Protein AF-A0A7C2WHT3-F1 (afdb_monomer_lite)

Secondary structure (DSSP, 8-state):
-PPPPP--SSHHHHHHHHHHHHH-TTSTTGGGT--SHHHHHHHHS-GGGT--HHHHHHHHHHHHHHHSPPPBTTBEEEE-PPPTTSTT----B----EEEEEE----STT--HHHHHHHHHTTSTTTT---SEEE-SSEEEE-S-TTB--S-S-S-TT-HHHHHEEEEEE---TTS-HHHHHHHHHHHHHHHHHHHT--GGGEEETHHHH----SHHHHHTTHHHHHHHHHHHHHSPPPPTT-EEETTTTEEE-HHHHHHHHHHTHHHHH-SB-SS-EEEE-TTS-EEEEEEBSS-EEEE-TTSPTT-SEEE--HHHHHTGGGTTSGGGS-------SSEEEETTTTEEEEHHHHHHHHHHTHHHHT-SB-S--EEETTEEEEEETTEEEEE-TT-TTTT--EEE--HHHHHHHS---EEEEEEESSEEEEEE-TTS-EEEEE-----SSSEEE-TTS-EEEEEEEEEEEEEETTEEEEEEEEEEEEE-TTS-S-BSEEEEEE-TTS-EEEEE---B-GGGGGGGGGGGGGSSEEEEE-TTS-EEEEEEHHHHHHHH-TTSS---B-EEEEEE-SSEEEEEETTTTEEEEEETT--EEEEEE---EEEEPPGGG-PPTT-EEEEP--EEEEEE-TTS-EEEEE---TT--TT-EEEEEE-TTS--EEEEEEES-EEEEEE-TTSPEEEEES-SS-HHHHHTT--B-EEEEE-TTS-EEEEESSS-BS--EEEE-TTS-EEEEESTTSSS-EEEEEE--

Organism: NCBI:txid1969470

Structure (mmCIF, N/CA/C/O backbone):
data_AF-A0A7C2WHT3-F1
#
_entry.id   AF-A0A7C2WHT3-F1
#
loop_
_atom_site.group_PDB
_atom_site.id
_atom_site.type_symbol
_atom_site.label_atom_id
_atom_site.label_alt_id
_atom_site.label_comp_id
_atom_site.label_asym_id
_atom_site.label_entity_id
_atom_site.label_seq_id
_atom_site.pdbx_PDB_ins_code
_atom_site.Cartn_x
_atom_site.Cartn_y
_atom_site.Cartn_z
_atom_site.occupancy
_atom_site.B_iso_or_equiv
_atom_site.auth_seq_id
_atom_site.auth_comp_id
_atom_site.auth_asym_id
_atom_site.auth_atom_id
_atom_site.pdbx_PDB_model_num
ATOM 1 N N . GLU A 1 1 ? -45.742 33.967 51.791 1.00 40.19 1 GLU A N 1
ATOM 2 C CA . GLU A 1 1 ? -46.393 33.172 52.855 1.00 40.19 1 GLU A CA 1
ATOM 3 C C . GLU A 1 1 ? -46.038 31.704 52.638 1.00 40.19 1 GLU A C 1
ATOM 5 O O . GLU A 1 1 ? -46.139 31.240 51.508 1.00 40.19 1 GLU A O 1
ATOM 10 N N . ARG A 1 2 ? -45.501 31.001 53.646 1.00 37.12 2 ARG A N 1
ATOM 11 C CA . ARG A 1 2 ? -45.136 29.576 53.514 1.00 37.12 2 ARG A CA 1
ATOM 12 C C . ARG A 1 2 ? -46.440 28.767 53.428 1.00 37.12 2 ARG A C 1
ATOM 14 O O . ARG A 1 2 ? -47.245 28.835 54.351 1.00 37.12 2 ARG A O 1
ATOM 21 N N . GLY A 1 3 ? -46.677 28.087 52.304 1.00 44.12 3 GLY A N 1
ATOM 22 C CA . GLY A 1 3 ? -47.890 27.292 52.067 1.00 44.12 3 GLY A CA 1
ATOM 23 C C . GLY A 1 3 ? -48.073 26.135 53.062 1.00 44.12 3 GLY A C 1
ATOM 24 O O . GLY A 1 3 ? -47.203 25.866 53.891 1.00 44.12 3 GLY A O 1
ATOM 25 N N . ARG A 1 4 ? -49.222 25.445 52.986 1.00 42.50 4 ARG A N 1
ATOM 26 C CA . ARG A 1 4 ? -49.560 24.294 53.848 1.00 42.50 4 ARG A CA 1
ATOM 27 C C . ARG A 1 4 ? -48.443 23.240 53.829 1.00 42.50 4 ARG A C 1
ATOM 29 O O . ARG A 1 4 ? -48.100 22.728 52.769 1.00 42.50 4 ARG A O 1
ATOM 36 N N . PHE A 1 5 ? -47.935 22.884 55.010 1.00 46.94 5 PHE A N 1
ATOM 37 C CA . PHE A 1 5 ? -47.006 21.767 55.178 1.00 46.94 5 PHE A CA 1
ATOM 38 C C . PHE A 1 5 ? -47.695 20.444 54.821 1.00 46.94 5 PHE A C 1
ATOM 40 O O . PHE A 1 5 ? -48.693 20.070 55.440 1.00 46.94 5 PHE A O 1
ATOM 47 N N . VAL A 1 6 ? -47.143 19.738 53.835 1.00 50.09 6 VAL A N 1
ATOM 48 C CA . VAL A 1 6 ? -47.497 18.350 53.523 1.00 50.09 6 VAL A CA 1
ATOM 49 C C . VAL A 1 6 ? -46.652 17.444 54.417 1.00 50.09 6 VAL A C 1
ATOM 51 O O . VAL A 1 6 ? -45.444 17.641 54.544 1.00 50.09 6 VAL A O 1
ATOM 54 N N . ARG A 1 7 ? -47.288 16.481 55.091 1.00 48.75 7 ARG A N 1
ATOM 55 C CA . ARG A 1 7 ? -46.607 15.527 55.974 1.00 48.75 7 ARG A CA 1
ATOM 56 C C . ARG A 1 7 ? -46.392 14.229 55.200 1.00 48.75 7 ARG A C 1
ATOM 58 O O . ARG A 1 7 ? -47.365 13.547 54.897 1.00 48.75 7 ARG A O 1
ATOM 65 N N . TYR A 1 8 ? -45.141 13.919 54.870 1.00 55.88 8 TYR A N 1
ATOM 66 C CA . TYR A 1 8 ? -44.796 12.707 54.125 1.00 55.88 8 TYR A CA 1
ATOM 67 C C . TYR A 1 8 ? -44.654 11.495 55.061 1.00 55.88 8 TYR A C 1
ATOM 69 O O . TYR A 1 8 ? -44.269 11.680 56.222 1.00 55.88 8 TYR A O 1
ATOM 77 N N . PRO A 1 9 ? -44.966 10.272 54.591 1.00 48.84 9 PRO A N 1
ATOM 78 C CA . PRO A 1 9 ? -44.891 9.053 55.403 1.00 48.84 9 PRO A CA 1
ATOM 79 C C . PRO A 1 9 ? -43.453 8.685 55.790 1.00 48.84 9 PRO A C 1
ATOM 81 O O . PRO A 1 9 ? -43.228 8.089 56.843 1.00 48.84 9 PRO A O 1
ATOM 84 N N . SER A 1 10 ? -42.475 9.085 54.976 1.00 53.84 10 SER A N 1
ATOM 85 C CA . SER A 1 10 ? -41.054 8.898 55.241 1.00 53.84 10 SER A CA 1
ATOM 86 C C . SER A 1 10 ? -40.209 10.056 54.700 1.00 53.84 10 SER A C 1
ATOM 88 O O . SER A 1 10 ? -40.631 10.822 53.830 1.00 53.84 10 SER A O 1
ATOM 90 N N . TRP A 1 11 ? -38.990 10.191 55.229 1.00 50.34 11 TRP A N 1
ATOM 91 C CA . TRP A 1 11 ? -38.036 11.204 54.771 1.00 50.34 11 TRP A CA 1
ATOM 92 C C . TRP A 1 11 ? -37.649 11.028 53.288 1.00 50.34 11 TRP A C 1
ATOM 94 O O . TRP A 1 11 ? -37.663 12.026 52.570 1.00 50.34 11 TRP A O 1
ATOM 104 N N . PRO A 1 12 ? -37.398 9.801 52.776 1.00 54.84 12 PRO A N 1
ATOM 105 C CA . PRO A 1 12 ? -37.139 9.583 51.351 1.00 54.84 12 PRO A CA 1
ATOM 106 C C . PRO A 1 12 ? -38.297 9.994 50.436 1.00 54.84 12 PRO A C 1
ATOM 108 O O . PRO A 1 12 ? -38.055 10.573 49.384 1.00 54.84 12 PRO A O 1
ATOM 111 N N . GLU A 1 13 ? -39.550 9.753 50.828 1.00 52.47 13 GLU A N 1
ATOM 112 C CA . GLU A 1 13 ? -40.714 10.158 50.024 1.00 52.47 13 GLU A CA 1
ATOM 113 C C . GLU A 1 13 ? -40.895 11.678 49.999 1.00 52.47 13 GLU A C 1
ATOM 115 O O . GLU A 1 13 ? -41.193 12.241 48.948 1.00 52.47 13 GLU A O 1
ATOM 120 N N . GLY A 1 14 ? -40.659 12.352 51.129 1.00 54.78 14 GLY A N 1
ATOM 121 C CA . GLY A 1 14 ? -40.658 13.816 51.176 1.00 54.78 14 GLY A CA 1
ATOM 122 C C . GLY A 1 14 ? -39.517 14.439 50.374 1.00 54.78 14 GLY A C 1
ATOM 123 O O . GLY A 1 14 ? -39.709 15.468 49.731 1.00 54.78 14 GLY A O 1
ATOM 124 N N . PHE A 1 15 ? -38.345 13.802 50.364 1.00 59.94 15 PHE A N 1
ATOM 125 C CA . PHE A 1 15 ? -37.201 14.238 49.565 1.00 59.94 15 PHE A CA 1
ATOM 126 C C . PHE A 1 15 ? -37.420 14.009 48.063 1.00 59.94 15 PHE A C 1
ATOM 128 O O . PHE A 1 15 ? -37.101 14.879 47.257 1.00 59.94 15 PHE A O 1
ATOM 135 N N . ARG A 1 16 ? -38.029 12.879 47.686 1.00 58.81 16 ARG A N 1
ATOM 136 C CA . ARG A 1 16 ? -38.401 12.555 46.302 1.00 58.81 16 ARG A CA 1
ATOM 137 C C . ARG A 1 16 ? -39.427 13.547 45.744 1.00 58.81 16 ARG A C 1
ATOM 139 O O . ARG A 1 16 ? -39.227 14.079 44.659 1.00 58.81 16 ARG A O 1
ATOM 146 N N . ASP A 1 17 ? -40.488 13.851 46.492 1.00 60.12 17 ASP A N 1
ATOM 147 C CA . ASP A 1 17 ? -41.480 14.858 46.085 1.00 60.12 17 ASP A CA 1
ATOM 148 C C . ASP A 1 17 ? -40.873 16.274 46.000 1.00 60.12 17 ASP A C 1
ATOM 150 O O . ASP A 1 17 ? -41.184 17.017 45.069 1.00 60.12 17 ASP A O 1
ATOM 154 N N . LEU A 1 18 ? -39.945 16.629 46.898 1.00 61.66 18 LEU A N 1
ATOM 155 C CA . LEU A 1 18 ? -39.174 17.872 46.795 1.00 61.66 18 LEU A CA 1
ATOM 156 C C . LEU A 1 18 ? -38.337 17.917 45.505 1.00 61.66 18 LEU A C 1
ATOM 158 O O . LEU A 1 18 ? -38.397 18.915 44.792 1.00 61.66 18 LEU A O 1
ATOM 162 N N . ALA A 1 19 ? -37.592 16.853 45.189 1.00 59.75 19 ALA A N 1
ATOM 163 C CA . ALA A 1 19 ? -36.784 16.765 43.973 1.00 59.75 19 ALA A CA 1
ATOM 164 C C . ALA A 1 19 ? -37.646 16.897 42.704 1.00 59.75 19 ALA A C 1
ATOM 166 O O . ALA A 1 19 ? -37.301 17.671 41.813 1.00 59.75 19 ALA A O 1
ATOM 167 N N . TYR A 1 20 ? -38.817 16.250 42.660 1.00 58.97 20 TYR A N 1
ATOM 168 C CA . TYR A 1 20 ? -39.750 16.382 41.536 1.00 58.97 20 TYR A CA 1
ATOM 169 C C . TYR A 1 20 ? -40.337 17.791 41.392 1.00 58.97 20 TYR A C 1
ATOM 171 O O . TYR A 1 20 ? -40.390 18.324 40.285 1.00 58.97 20 TYR A O 1
ATOM 179 N N . ARG A 1 21 ? -40.714 18.454 42.492 1.00 58.62 21 ARG A N 1
ATOM 180 C CA . ARG A 1 21 ? -41.235 19.837 42.451 1.00 58.62 21 ARG A CA 1
ATOM 181 C C . ARG A 1 21 ? -40.206 20.869 42.000 1.00 58.62 21 ARG A C 1
ATOM 183 O O . ARG A 1 21 ? -40.588 21.939 41.535 1.00 58.62 21 ARG A O 1
ATOM 190 N N . LEU A 1 22 ? -38.917 20.578 42.164 1.00 56.25 22 LEU A N 1
ATOM 191 C CA . LEU A 1 22 ? -37.830 21.460 41.735 1.00 56.25 22 LEU A CA 1
ATOM 192 C C . LEU A 1 22 ? -37.593 21.418 40.217 1.00 56.25 22 LEU A C 1
ATOM 194 O O . LEU A 1 22 ? -37.004 22.359 39.686 1.00 56.25 22 LEU A O 1
ATOM 198 N N . VAL A 1 23 ? -38.084 20.382 39.527 1.00 51.50 23 VAL A N 1
ATOM 199 C CA . VAL A 1 23 ? -37.993 20.230 38.063 1.00 51.50 23 VAL A CA 1
ATOM 200 C C . VAL A 1 23 ? -39.344 20.373 37.343 1.00 51.50 23 VAL A C 1
ATOM 202 O O . VAL A 1 23 ? -39.365 20.508 36.121 1.00 51.50 23 VAL A O 1
ATOM 205 N N . ASP A 1 24 ? -40.465 20.407 38.074 1.00 52.47 24 ASP A N 1
ATOM 206 C CA . ASP A 1 24 ? -41.811 20.638 37.530 1.00 52.47 24 ASP A CA 1
ATOM 207 C C . ASP A 1 24 ? -41.987 22.100 37.040 1.00 52.47 24 ASP A C 1
ATOM 209 O O . ASP A 1 24 ? -41.892 23.049 37.833 1.00 52.47 24 ASP A O 1
ATOM 213 N N . PRO A 1 25 ? -42.272 22.325 35.741 1.00 48.03 25 PRO A N 1
ATOM 214 C CA . PRO A 1 25 ? -42.407 23.664 35.173 1.00 48.03 25 PRO A CA 1
ATOM 215 C C . PRO A 1 25 ? -43.624 24.459 35.680 1.00 48.03 25 PRO A C 1
ATOM 217 O O . PRO A 1 25 ? -43.637 25.680 35.505 1.00 48.03 25 PRO A O 1
ATOM 220 N N . ALA A 1 26 ? -44.618 23.820 36.307 1.00 47.78 26 ALA A N 1
ATOM 221 C CA . ALA A 1 26 ? -45.810 24.470 36.864 1.00 47.78 26 ALA A CA 1
ATOM 222 C C . ALA A 1 26 ? -45.595 25.051 38.277 1.00 47.78 26 ALA A C 1
ATOM 224 O O . ALA A 1 26 ? -46.474 25.728 38.818 1.00 47.78 26 ALA A O 1
ATOM 225 N N . TYR A 1 27 ? -44.436 24.806 38.894 1.00 56.28 27 TYR A N 1
ATOM 226 C CA . TYR A 1 27 ? -44.150 25.231 40.261 1.00 56.28 27 TYR A CA 1
ATOM 227 C C . TYR A 1 27 ? -43.588 26.669 40.337 1.00 56.28 27 TYR A C 1
ATOM 229 O O . TYR A 1 27 ? -42.939 27.172 39.419 1.00 56.28 27 TYR A O 1
ATOM 237 N N . VAL A 1 28 ? -43.815 27.347 41.472 1.00 46.44 28 VAL A N 1
ATOM 238 C CA . VAL A 1 28 ? -43.591 28.800 41.709 1.00 46.44 28 VAL A CA 1
ATOM 239 C C . VAL A 1 28 ? -42.202 29.346 41.311 1.00 46.44 28 VAL A C 1
ATOM 241 O O . VAL A 1 28 ? -42.045 30.554 41.126 1.00 46.44 28 VAL A O 1
ATOM 244 N N . TYR A 1 29 ? -41.175 28.510 41.162 1.00 51.31 29 TYR A N 1
ATOM 245 C CA . TYR A 1 29 ? -39.787 28.963 41.027 1.00 51.31 29 TYR A CA 1
ATOM 246 C C . TYR A 1 29 ? -39.378 29.348 39.596 1.00 51.31 29 TYR A C 1
ATOM 248 O O . TYR A 1 29 ? -38.586 30.281 39.440 1.00 51.31 29 TYR A O 1
ATOM 256 N N . ARG A 1 30 ? -40.002 28.769 38.555 1.00 47.19 30 ARG A N 1
ATOM 257 C CA . ARG A 1 30 ? -39.814 29.229 37.161 1.00 47.19 30 ARG A CA 1
ATOM 258 C C . ARG A 1 30 ? -40.420 30.618 36.915 1.00 47.19 30 ARG A C 1
ATOM 260 O O . ARG A 1 30 ? -39.897 31.369 36.094 1.00 47.19 30 ARG A O 1
ATOM 267 N N . HIS A 1 31 ? -41.453 31.005 37.675 1.00 49.84 31 HIS A N 1
ATOM 268 C CA . HIS A 1 31 ? -42.027 32.361 37.647 1.00 49.84 31 HIS A CA 1
ATOM 269 C C . HIS A 1 31 ? -41.043 33.449 38.115 1.00 49.84 31 HIS A C 1
ATOM 271 O O . HIS A 1 31 ? -41.206 34.608 37.745 1.00 49.84 31 HIS A O 1
ATOM 277 N N . ASN A 1 32 ? -39.997 33.078 38.865 1.00 52.09 32 ASN A N 1
ATOM 278 C CA . ASN A 1 32 ? -38.948 33.982 39.348 1.00 52.09 32 ASN A CA 1
ATOM 279 C C . ASN A 1 32 ? -37.638 33.888 38.534 1.00 52.09 32 ASN A C 1
ATOM 281 O O . ASN A 1 32 ? -36.583 34.258 39.040 1.00 52.09 32 ASN A O 1
ATOM 285 N N . GLN A 1 33 ? -37.694 33.383 37.292 1.00 52.94 33 GLN A N 1
ATOM 286 C CA . GLN A 1 33 ? -36.561 33.258 36.356 1.00 52.94 33 GLN A CA 1
ATOM 287 C C . GLN A 1 33 ? -35.377 32.385 36.818 1.00 52.94 33 GLN A C 1
ATOM 289 O O . GLN A 1 33 ? -34.330 32.410 36.176 1.00 52.94 33 GLN A O 1
ATOM 294 N N . ARG A 1 34 ? -35.534 31.569 37.865 1.00 56.19 34 ARG A N 1
ATOM 295 C CA . ARG A 1 34 ? -34.497 30.623 38.310 1.00 56.19 34 ARG A CA 1
ATOM 296 C C . ARG A 1 34 ? -34.668 29.277 37.618 1.00 56.19 34 ARG A C 1
ATOM 298 O O . ARG A 1 34 ? -35.796 28.796 37.490 1.00 56.19 34 ARG A O 1
ATOM 305 N N . ARG A 1 35 ? -33.570 28.702 37.131 1.00 52.53 35 ARG A N 1
ATOM 306 C CA . ARG A 1 35 ? -33.553 27.545 36.222 1.00 52.53 35 ARG A CA 1
ATOM 307 C C . ARG A 1 35 ? -32.758 26.349 36.741 1.00 52.53 35 ARG A C 1
ATOM 309 O O . ARG A 1 35 ? -32.909 25.277 36.168 1.00 52.53 35 ARG A O 1
ATOM 316 N N . THR A 1 36 ? -31.951 26.501 37.792 1.00 57.88 36 THR A N 1
ATOM 317 C CA . THR A 1 36 ? -31.108 25.411 38.318 1.00 57.88 36 THR A CA 1
ATOM 318 C C . THR A 1 36 ? -31.354 25.140 39.804 1.00 57.88 36 THR A C 1
ATOM 320 O O . THR A 1 36 ? -31.746 26.029 40.562 1.00 57.88 36 THR A O 1
ATOM 323 N N . ILE A 1 37 ? -31.099 23.905 40.250 1.00 60.53 37 ILE A N 1
ATOM 324 C CA . ILE A 1 37 ? -31.175 23.515 41.671 1.00 60.53 37 ILE A CA 1
ATOM 325 C C . ILE A 1 37 ? -30.226 24.381 42.519 1.00 60.53 37 ILE A C 1
ATOM 327 O O . ILE A 1 37 ? -30.609 24.827 43.605 1.00 60.53 37 ILE A O 1
ATOM 331 N N . ALA A 1 38 ? -29.051 24.709 41.971 1.00 65.62 38 ALA A N 1
ATOM 332 C CA . ALA A 1 38 ? -28.074 25.624 42.558 1.00 65.62 38 ALA A CA 1
ATOM 333 C C . ALA A 1 38 ? -28.611 27.056 42.747 1.00 65.62 38 ALA A C 1
ATOM 335 O O . ALA A 1 38 ? -28.242 27.737 43.698 1.00 65.62 38 ALA A O 1
ATOM 336 N N . GLU A 1 39 ? -29.533 27.514 41.900 1.00 66.00 39 GLU A N 1
ATOM 337 C CA . GLU A 1 39 ? -30.191 28.817 42.056 1.00 66.00 39 GLU A CA 1
ATOM 338 C C . GLU A 1 39 ? -31.384 28.773 43.024 1.00 66.00 39 GLU A C 1
ATOM 340 O O . GLU A 1 39 ? -31.736 29.793 43.625 1.00 66.00 39 GLU A O 1
ATOM 345 N N . ILE A 1 40 ? -32.049 27.622 43.169 1.00 65.75 40 ILE A N 1
ATOM 346 C CA . ILE A 1 40 ? -33.276 27.488 43.969 1.00 65.75 40 ILE A CA 1
ATOM 347 C C . ILE A 1 40 ? -32.956 27.204 45.446 1.00 65.75 40 ILE A C 1
ATOM 349 O O . ILE A 1 40 ? -33.496 27.877 46.334 1.00 65.75 40 ILE A O 1
ATOM 353 N N . LEU A 1 41 ? -32.065 26.247 45.729 1.00 68.81 41 LEU A N 1
ATOM 354 C CA . LEU A 1 41 ? -31.801 25.762 47.090 1.00 68.81 41 LEU A CA 1
ATOM 355 C C . LEU A 1 41 ? -31.256 26.825 48.058 1.00 68.81 41 LEU A C 1
ATOM 357 O O . LEU A 1 41 ? -31.767 26.885 49.181 1.00 68.81 41 LEU A O 1
ATOM 361 N N . PRO A 1 42 ? -30.344 27.737 47.665 1.00 72.19 42 PRO A N 1
ATOM 362 C CA . PRO A 1 42 ? -29.855 28.791 48.558 1.00 72.19 42 PRO A CA 1
ATOM 363 C C . PRO A 1 42 ? -30.930 29.772 49.044 1.00 72.19 42 PRO A C 1
ATOM 365 O O . PRO A 1 42 ? -30.693 30.527 49.978 1.00 72.19 42 PRO A O 1
ATOM 368 N N . THR A 1 43 ? -32.115 29.800 48.427 1.00 67.69 43 THR A N 1
ATOM 369 C CA . THR A 1 43 ? -33.241 30.648 48.862 1.00 67.69 43 THR A CA 1
ATOM 370 C C . THR A 1 43 ? -34.252 29.919 49.734 1.00 67.69 43 THR A C 1
ATOM 372 O O . THR A 1 43 ? -34.963 30.564 50.502 1.00 67.69 43 THR A O 1
ATOM 375 N N . TRP A 1 44 ? -34.309 28.591 49.659 1.00 64.06 44 TRP A N 1
ATOM 376 C CA . TRP A 1 44 ? -35.178 27.786 50.515 1.00 64.06 44 TRP A CA 1
ATOM 377 C C . TRP A 1 44 ? -34.477 27.339 51.803 1.00 64.06 44 TRP A C 1
ATOM 379 O O . TRP A 1 44 ? -35.089 27.348 52.869 1.00 64.06 44 TRP A O 1
ATOM 389 N N . ALA A 1 45 ? -33.187 27.012 51.708 1.00 67.25 45 ALA A N 1
ATOM 390 C CA . ALA A 1 45 ? -32.339 26.584 52.813 1.00 67.25 45 ALA A CA 1
ATOM 391 C C . ALA A 1 45 ? -31.053 27.433 52.862 1.00 67.25 45 ALA A C 1
ATOM 393 O O . ALA A 1 45 ? -29.958 26.914 52.631 1.00 67.25 45 ALA A O 1
ATOM 394 N N . PRO A 1 46 ? -31.162 28.751 53.121 1.00 71.12 46 PRO A N 1
ATOM 395 C CA . PRO A 1 46 ? -30.002 29.629 53.141 1.00 71.12 46 PRO A CA 1
ATOM 396 C C . PRO A 1 46 ? -29.062 29.276 54.295 1.00 71.12 46 PRO A C 1
ATOM 398 O O . PRO A 1 46 ? -29.488 28.821 55.361 1.00 71.12 46 PRO A O 1
ATOM 401 N N . VAL A 1 47 ? -27.778 29.584 54.106 1.00 75.94 47 VAL A N 1
ATOM 402 C CA . VAL A 1 47 ? -26.748 29.451 55.151 1.00 75.94 47 VAL A CA 1
ATOM 403 C C . VAL A 1 47 ? -27.117 30.256 56.405 1.00 75.94 47 VAL A C 1
ATOM 405 O O . VAL A 1 47 ? -26.817 29.829 57.517 1.00 75.94 47 VAL A O 1
ATOM 408 N N . SER A 1 48 ? -27.833 31.379 56.247 1.00 71.38 48 SER A N 1
ATOM 409 C CA . SER A 1 48 ? -28.313 32.217 57.360 1.00 71.38 48 SER A CA 1
ATOM 410 C C . SER A 1 48 ? -29.185 31.470 58.369 1.00 71.38 48 SER A C 1
ATOM 412 O O . SER A 1 48 ? -29.230 31.858 59.532 1.00 71.38 48 SER A O 1
ATOM 414 N N . ASP A 1 49 ? -29.847 30.397 57.935 1.00 77.00 49 ASP A N 1
ATOM 415 C CA . ASP A 1 49 ? -30.772 29.611 58.751 1.00 77.00 49 ASP A CA 1
ATOM 416 C C . ASP A 1 49 ? -30.082 28.359 59.340 1.00 77.00 49 ASP A C 1
ATOM 418 O O . ASP A 1 49 ? -30.748 27.474 59.873 1.00 77.00 49 ASP A O 1
ATOM 422 N N . GLY A 1 50 ? -28.747 28.264 59.237 1.00 72.38 50 GLY A N 1
ATOM 423 C CA . GLY A 1 50 ? -27.951 27.123 59.709 1.00 72.38 50 GLY A CA 1
ATOM 424 C C . GLY A 1 50 ? -27.969 25.910 58.774 1.00 72.38 50 GLY A C 1
ATOM 425 O O . GLY A 1 50 ? -27.555 24.822 59.169 1.00 72.38 50 GLY A O 1
ATOM 426 N N . ASN A 1 51 ? -28.456 26.081 57.543 1.00 75.88 51 ASN A N 1
ATOM 427 C CA . ASN A 1 51 ? -28.496 25.028 56.533 1.00 75.88 51 ASN A CA 1
ATOM 428 C C . ASN A 1 51 ? -27.190 24.946 55.728 1.00 75.88 51 ASN A C 1
ATOM 430 O O . ASN A 1 51 ? -26.450 25.921 55.613 1.00 75.88 51 ASN A O 1
ATOM 434 N N . ALA A 1 52 ? -26.953 23.789 55.104 1.00 77.62 52 ALA A N 1
ATOM 435 C CA . ALA A 1 52 ? -25.852 23.554 54.170 1.00 77.62 52 ALA A CA 1
ATOM 436 C C . ALA A 1 52 ? -26.395 23.378 52.733 1.00 77.62 52 ALA A C 1
ATOM 438 O O . ALA A 1 52 ? -26.551 22.243 52.279 1.00 77.62 52 ALA A O 1
ATOM 439 N N . PRO A 1 53 ? -26.741 24.468 52.018 1.00 72.06 53 PRO A N 1
ATOM 440 C CA . PRO A 1 53 ? -27.357 24.398 50.691 1.00 72.06 53 PRO A CA 1
ATOM 441 C C . PRO A 1 53 ? -26.534 23.581 49.691 1.00 72.06 53 PRO A C 1
ATOM 443 O O . PRO A 1 53 ? -27.124 22.790 48.971 1.00 72.06 53 PRO A O 1
ATOM 446 N N . GLU A 1 54 ? -25.200 23.663 49.717 1.00 71.50 54 GLU A N 1
ATOM 447 C CA . GLU A 1 54 ? -24.320 22.843 48.863 1.00 71.50 54 GLU A CA 1
ATOM 448 C C . GLU A 1 54 ? -24.463 21.335 49.114 1.00 71.50 54 GLU A C 1
ATOM 450 O O . GLU A 1 54 ? -24.466 20.535 48.180 1.00 71.50 54 GLU A O 1
ATOM 455 N N . SER A 1 55 ? -24.653 20.925 50.372 1.00 70.00 55 SER A N 1
ATOM 456 C CA . SER A 1 55 ? -24.905 19.521 50.715 1.00 70.00 55 SER A CA 1
ATOM 457 C C . SER A 1 55 ? -26.286 19.064 50.251 1.00 70.00 55 SER A C 1
ATOM 459 O O . SER A 1 55 ? -26.436 17.919 49.834 1.00 70.00 55 SER A O 1
ATOM 461 N N . TYR A 1 56 ? -27.287 19.949 50.286 1.00 62.28 56 TYR A N 1
ATOM 462 C CA . TYR A 1 56 ? -28.605 19.664 49.721 1.00 62.28 56 TYR A CA 1
ATOM 463 C C . TYR A 1 56 ? -28.567 19.601 48.191 1.00 62.28 56 TYR A C 1
ATOM 465 O O . TYR A 1 56 ? -29.172 18.693 47.634 1.00 62.28 56 TYR A O 1
ATOM 473 N N . ILE A 1 57 ? -27.836 20.502 47.524 1.00 65.31 57 ILE A N 1
ATOM 474 C CA . ILE A 1 57 ? -27.625 20.487 46.067 1.00 65.31 57 ILE A CA 1
ATOM 475 C C . ILE A 1 57 ? -26.984 19.157 45.681 1.00 65.31 57 ILE A C 1
ATOM 477 O O . ILE A 1 57 ? -27.584 18.395 44.931 1.00 65.31 57 ILE A O 1
ATOM 481 N N . SER A 1 58 ? -25.863 18.812 46.317 1.00 63.62 58 SER A N 1
ATOM 482 C CA . SER A 1 58 ? -25.152 17.551 46.082 1.00 63.62 58 SER A CA 1
ATOM 483 C C . SER A 1 58 ? -26.036 16.326 46.342 1.00 63.62 58 SER A C 1
ATOM 485 O O . SER A 1 58 ? -25.984 15.351 45.602 1.00 63.62 58 SER A O 1
ATOM 487 N N . ALA A 1 59 ? -26.871 16.354 47.386 1.00 60.16 59 ALA A N 1
ATOM 488 C CA . ALA A 1 59 ? -27.774 15.250 47.702 1.00 60.16 59 ALA A CA 1
ATOM 489 C C . ALA A 1 59 ? -28.925 15.116 46.695 1.00 60.16 59 ALA A C 1
ATOM 491 O O . ALA A 1 59 ? -29.325 13.993 46.391 1.00 60.16 59 ALA A O 1
ATOM 492 N N . VAL A 1 60 ? -29.462 16.233 46.187 1.00 61.69 60 VAL A N 1
ATOM 493 C CA . VAL A 1 60 ? -30.504 16.235 45.151 1.00 61.69 60 VAL A CA 1
ATOM 494 C C . VAL A 1 60 ? -29.905 15.802 43.816 1.00 61.69 60 VAL A C 1
ATOM 496 O O . VAL A 1 60 ? -30.479 14.939 43.166 1.00 61.69 60 VAL A O 1
ATOM 499 N N . GLU A 1 61 ? -28.732 16.303 43.437 1.00 59.53 61 GLU A N 1
ATOM 500 C CA . GLU A 1 61 ? -28.013 15.882 42.229 1.00 59.53 61 GLU A CA 1
ATOM 501 C C . GLU A 1 61 ? -27.658 14.391 42.280 1.00 59.53 61 GLU A C 1
ATOM 503 O O . GLU A 1 61 ? -27.979 13.654 41.353 1.00 59.53 61 GLU A O 1
ATOM 508 N N . ALA A 1 62 ? -27.119 13.899 43.400 1.00 59.41 62 ALA A N 1
ATOM 509 C CA . ALA A 1 62 ? -26.828 12.477 43.599 1.00 59.41 62 ALA A CA 1
ATOM 510 C C . ALA A 1 62 ? -28.088 11.595 43.688 1.00 59.41 62 ALA A C 1
ATOM 512 O O . ALA A 1 62 ? -28.000 10.369 43.580 1.00 59.41 62 ALA A O 1
ATOM 513 N N . PHE A 1 63 ? -29.253 12.181 43.965 1.00 62.41 63 PHE A N 1
ATOM 514 C CA . PHE A 1 63 ? -30.536 11.487 43.921 1.00 62.41 63 PHE A CA 1
ATOM 515 C C . PHE A 1 63 ? -31.083 11.445 42.494 1.00 62.41 63 PHE A C 1
ATOM 517 O O . PHE A 1 63 ? -31.436 10.366 42.037 1.00 62.41 63 PHE A O 1
ATOM 524 N N . MET A 1 64 ? -31.060 12.563 41.764 1.00 58.97 64 MET A N 1
ATOM 525 C CA . MET A 1 64 ? -31.446 12.628 40.348 1.00 58.97 64 MET A CA 1
ATOM 526 C C . MET A 1 64 ? -30.576 11.702 39.488 1.00 58.97 64 MET A C 1
ATOM 528 O O . MET A 1 64 ? -31.109 10.915 38.715 1.00 58.97 64 MET A O 1
ATOM 532 N N . GLN A 1 65 ? -29.264 11.656 39.739 1.00 59.12 65 GLN A N 1
ATOM 533 C CA . GLN A 1 65 ? -28.341 10.711 39.094 1.00 59.12 65 GLN A CA 1
ATOM 534 C C . GLN A 1 65 ? -28.677 9.232 39.344 1.00 59.12 65 GLN A C 1
ATOM 536 O O . GLN A 1 65 ? -28.267 8.382 38.566 1.00 59.12 65 GLN A O 1
ATOM 541 N N . ARG A 1 66 ? -29.398 8.894 40.424 1.00 63.88 66 ARG A N 1
ATOM 542 C CA . ARG A 1 66 ? -29.859 7.515 40.689 1.00 63.88 66 ARG A CA 1
ATOM 543 C C . ARG A 1 66 ? -31.155 7.164 39.963 1.00 63.88 66 ARG A C 1
ATOM 545 O O . ARG A 1 66 ? -31.486 5.986 39.861 1.00 63.88 66 ARG A O 1
ATOM 552 N N . LEU A 1 67 ? -31.897 8.172 39.516 1.00 65.75 67 LEU A N 1
ATOM 553 C CA . LEU A 1 67 ? -33.142 8.026 38.762 1.00 65.75 67 LEU A CA 1
ATOM 554 C C . LEU A 1 67 ? -32.897 8.008 37.248 1.00 65.75 67 LEU A C 1
ATOM 556 O O . LEU A 1 67 ? -33.765 7.593 36.478 1.00 65.75 67 LEU A O 1
ATOM 560 N N . GLU A 1 68 ? -31.713 8.446 36.839 1.00 75.12 68 GLU A N 1
ATOM 561 C CA . GLU A 1 68 ? -31.276 8.609 35.464 1.00 75.12 68 GLU A CA 1
ATOM 562 C C . GLU A 1 68 ? -30.261 7.532 35.088 1.00 75.12 68 GLU A C 1
ATOM 564 O O . GLU A 1 68 ? -29.456 7.075 35.899 1.00 75.12 68 GLU A O 1
ATOM 569 N N . MET A 1 69 ? -30.309 7.111 33.834 1.00 75.56 69 MET A N 1
ATOM 570 C CA . MET A 1 69 ? -29.333 6.198 33.278 1.00 75.56 69 MET A CA 1
ATOM 571 C C . MET A 1 69 ? -28.025 6.964 33.029 1.00 75.56 69 MET A C 1
ATOM 573 O O . MET A 1 69 ? -28.058 8.041 32.423 1.00 75.56 69 MET A O 1
ATOM 577 N N . PRO A 1 70 ? -26.861 6.432 33.449 1.00 73.31 70 PRO A N 1
ATOM 578 C CA . PRO A 1 70 ? -25.576 6.993 33.052 1.00 73.31 70 PRO A CA 1
ATOM 579 C C . PRO A 1 70 ? -25.460 7.074 31.526 1.00 73.31 70 PRO A C 1
ATOM 581 O O . PRO A 1 70 ? -26.045 6.261 30.808 1.00 73.31 70 PRO A O 1
ATOM 584 N N . GLN A 1 71 ? -24.673 8.031 31.027 1.00 76.00 71 GLN A N 1
ATOM 585 C CA . GLN A 1 71 ? -24.416 8.148 29.589 1.00 76.00 71 GLN A CA 1
ATOM 586 C C . GLN A 1 71 ? -23.908 6.820 29.017 1.00 76.00 71 GLN A C 1
ATOM 588 O O . GLN A 1 71 ? -23.048 6.166 29.612 1.00 76.00 71 GLN A O 1
ATOM 593 N N . VAL A 1 72 ? -24.464 6.418 27.873 1.00 69.88 72 VAL A N 1
ATOM 594 C CA . VAL A 1 72 ? -24.186 5.116 27.266 1.00 69.88 72 VAL A CA 1
ATOM 595 C C . VAL A 1 72 ? -23.014 5.250 26.292 1.00 69.88 72 VAL A C 1
ATOM 597 O O . VAL A 1 72 ? -23.108 5.983 25.308 1.00 69.88 72 VAL A O 1
ATOM 600 N N . PRO A 1 73 ? -21.909 4.519 26.510 1.00 62.44 73 PRO A N 1
ATOM 601 C CA . PRO A 1 73 ? -20.799 4.473 25.568 1.00 62.44 73 PRO A CA 1
ATOM 602 C C . PRO A 1 73 ? -21.273 4.005 24.179 1.00 62.44 73 PRO A C 1
ATOM 604 O O . PRO A 1 73 ? -21.695 2.864 23.994 1.00 62.44 73 PRO A O 1
ATOM 607 N N . GLY A 1 74 ? -21.216 4.882 23.186 1.00 63.94 74 GLY A N 1
ATOM 608 C CA . GLY A 1 74 ? -21.629 4.605 21.797 1.00 63.94 74 GLY A CA 1
ATOM 609 C C . GLY A 1 74 ? -22.865 5.364 21.336 1.00 63.94 74 GLY A C 1
ATOM 610 O O . GLY A 1 74 ? -23.147 5.386 20.146 1.00 63.94 74 GLY A O 1
ATOM 611 N N . LEU A 1 75 ? -23.611 5.950 22.273 1.00 76.38 75 LEU A N 1
ATOM 612 C CA . LEU A 1 75 ? -24.999 6.342 22.073 1.00 76.38 75 LEU A CA 1
ATOM 613 C C . LEU A 1 75 ? -25.281 7.678 22.767 1.00 76.38 75 LEU A C 1
ATOM 615 O O . LEU A 1 75 ? -25.129 7.789 23.982 1.00 76.38 75 LEU A O 1
ATOM 619 N N . GLU A 1 76 ? -25.740 8.680 22.012 1.00 82.06 76 GLU A N 1
ATOM 620 C CA . GLU A 1 76 ? -26.269 9.915 22.602 1.00 82.06 76 GLU A CA 1
ATOM 621 C C . GLU A 1 76 ? -27.517 9.567 23.424 1.00 82.06 76 GLU A C 1
ATOM 623 O O . GLU A 1 76 ? -28.554 9.220 22.860 1.00 82.06 76 GLU A O 1
ATOM 628 N N . LEU A 1 77 ? -27.428 9.646 24.755 1.00 80.38 77 LEU A N 1
ATOM 629 C CA . LEU A 1 77 ? -28.569 9.449 25.643 1.00 80.38 77 LEU A CA 1
ATOM 630 C C . LEU A 1 77 ? -29.061 10.802 26.161 1.00 80.38 77 LEU A C 1
ATOM 632 O O . LEU A 1 77 ? -28.413 11.448 26.988 1.00 80.38 77 LEU A O 1
ATOM 636 N N . VAL A 1 78 ? -30.244 11.206 25.712 1.00 78.81 78 VAL A N 1
ATOM 637 C CA . VAL A 1 78 ? -30.912 12.431 26.151 1.00 78.81 78 VAL A CA 1
ATOM 638 C C . VAL A 1 78 ? -31.927 12.097 27.238 1.00 78.81 78 VAL A C 1
ATOM 640 O O . VAL A 1 78 ? -32.835 11.296 27.037 1.00 78.81 78 VAL A O 1
ATOM 643 N N . ILE A 1 79 ? -31.811 12.732 28.399 1.00 79.00 79 ILE A N 1
ATOM 644 C CA . ILE A 1 79 ? -32.780 12.566 29.487 1.00 79.00 79 ILE A CA 1
ATOM 645 C C . ILE A 1 79 ? -33.831 13.665 29.364 1.00 79.00 79 ILE A C 1
ATOM 647 O O . ILE A 1 79 ? -33.516 14.851 29.452 1.00 79.00 79 ILE A O 1
ATOM 651 N N . ASP A 1 80 ? -35.082 13.272 29.139 1.00 80.69 80 ASP A N 1
ATOM 652 C CA . ASP A 1 80 ? -36.193 14.196 28.919 1.00 80.69 80 ASP A CA 1
ATOM 653 C C . ASP A 1 80 ? -37.501 13.589 29.434 1.00 80.69 80 ASP A C 1
ATOM 655 O O . ASP A 1 80 ? -38.350 13.089 28.687 1.00 80.69 80 ASP A O 1
ATOM 659 N N . LEU A 1 81 ? -37.615 13.572 30.761 1.00 83.69 81 LEU A N 1
ATOM 660 C CA . LEU A 1 81 ? -38.677 12.868 31.466 1.00 83.69 81 LEU A CA 1
ATOM 661 C C . LEU A 1 81 ? -40.061 13.445 31.142 1.00 83.69 81 LEU A C 1
ATOM 663 O O . LEU A 1 81 ? -40.255 14.661 31.098 1.00 83.69 81 LEU A O 1
ATOM 667 N N . ILE A 1 82 ? -41.046 12.559 30.994 1.00 84.25 82 ILE A N 1
ATOM 668 C CA . ILE A 1 82 ? -42.459 12.925 30.861 1.00 84.25 82 ILE A CA 1
ATOM 669 C C . ILE A 1 82 ? -42.861 13.753 32.095 1.00 84.25 82 ILE A C 1
ATOM 671 O O . ILE A 1 82 ? -42.513 13.366 33.218 1.00 84.25 82 ILE A O 1
ATOM 675 N N . PRO A 1 83 ? -43.589 14.875 31.946 1.00 80.56 83 PRO A N 1
ATOM 676 C CA . PRO A 1 83 ? -44.030 15.675 33.083 1.00 80.56 83 PRO A CA 1
ATOM 677 C C . PRO A 1 83 ? -44.814 14.852 34.113 1.00 80.56 83 PRO A C 1
ATOM 679 O O . PRO A 1 83 ? -45.656 14.031 33.757 1.00 80.56 83 PRO A O 1
ATOM 682 N N . THR A 1 84 ? -44.588 15.107 35.403 1.00 77.88 84 THR A N 1
ATOM 683 C CA . THR A 1 84 ? -45.322 14.465 36.515 1.00 77.88 84 THR A CA 1
ATOM 684 C C . THR A 1 84 ? -46.825 14.746 36.494 1.00 77.88 84 THR A C 1
ATOM 686 O O . THR A 1 84 ? -47.590 14.052 37.154 1.00 77.88 84 THR A O 1
ATOM 689 N N . THR A 1 85 ? -47.258 15.766 35.753 1.00 78.38 85 THR A N 1
ATOM 690 C CA . THR A 1 85 ? -48.669 16.109 35.554 1.00 78.38 85 THR A CA 1
ATOM 691 C C . THR A 1 85 ? -49.382 15.223 34.534 1.00 78.38 85 THR A C 1
ATOM 693 O O . THR A 1 85 ? -50.607 15.291 34.449 1.00 78.38 85 THR A O 1
ATOM 696 N N . ASN A 1 86 ? -48.657 14.434 33.737 1.00 81.31 86 ASN A N 1
ATOM 697 C CA . ASN A 1 86 ? -49.262 13.622 32.690 1.00 81.31 86 ASN A CA 1
ATOM 698 C C . ASN A 1 86 ? -49.778 12.284 33.231 1.00 81.31 86 ASN A C 1
ATOM 700 O O . ASN A 1 86 ? -49.076 11.580 33.951 1.00 81.31 86 ASN A O 1
ATOM 704 N N . GLU A 1 87 ? -50.975 11.881 32.799 1.00 89.06 87 GLU A N 1
ATOM 705 C CA . GLU A 1 87 ? -51.604 10.617 33.219 1.00 89.06 87 GLU A CA 1
ATOM 706 C C . GLU A 1 87 ? -50.807 9.370 32.798 1.00 89.06 87 GLU A C 1
ATOM 708 O O . GLU A 1 87 ? -50.838 8.353 33.492 1.00 89.06 87 GLU A O 1
ATOM 713 N N . ASN A 1 88 ? -50.049 9.447 31.696 1.00 93.25 88 ASN A N 1
ATOM 714 C CA . ASN A 1 88 ? -49.181 8.359 31.240 1.00 93.25 88 ASN A CA 1
ATOM 715 C C . ASN A 1 88 ? -47.869 8.236 32.037 1.00 93.25 88 ASN A C 1
ATOM 717 O O . ASN A 1 88 ? -47.075 7.338 31.758 1.00 93.25 88 ASN A O 1
ATOM 721 N N . ARG A 1 89 ? -47.642 9.078 33.053 1.00 92.56 89 ARG A N 1
ATOM 722 C CA . ARG A 1 89 ? -46.583 8.917 34.055 1.00 92.56 89 ARG A CA 1
ATOM 723 C C . ARG A 1 89 ? -47.211 8.586 35.419 1.00 92.56 89 ARG A C 1
ATOM 725 O O . ARG A 1 89 ? -47.579 9.490 36.163 1.00 92.56 89 ARG A O 1
ATOM 732 N N . PRO A 1 90 ? -47.320 7.299 35.792 1.00 85.62 90 PRO A N 1
ATOM 733 C CA . PRO A 1 90 ? -48.045 6.879 36.996 1.00 85.62 90 PRO A CA 1
ATOM 734 C C . PRO A 1 90 ? -47.400 7.340 38.303 1.00 85.62 90 PRO A C 1
ATOM 736 O O . PRO A 1 90 ? -48.077 7.440 39.325 1.00 85.62 90 PRO A O 1
ATOM 739 N N . GLY A 1 91 ? -46.075 7.528 38.303 1.00 82.06 91 GLY A N 1
ATOM 740 C CA . GLY A 1 91 ? -45.296 7.822 39.507 1.00 82.06 91 GLY A CA 1
ATOM 741 C C . GLY A 1 91 ? -45.289 6.682 40.532 1.00 82.06 91 GLY A C 1
ATOM 742 O O . GLY A 1 91 ? -44.909 6.883 41.686 1.00 82.06 91 GLY A O 1
ATOM 743 N N . TRP A 1 92 ? -45.753 5.485 40.155 1.00 85.81 92 TRP A N 1
ATOM 744 C CA . TRP A 1 92 ? -45.775 4.339 41.059 1.00 85.81 92 TRP A CA 1
ATOM 745 C C . TRP A 1 92 ? -44.369 3.744 41.153 1.00 85.81 92 TRP A C 1
ATOM 747 O O . TRP A 1 92 ? -43.766 3.499 40.108 1.00 85.81 92 TRP A O 1
ATOM 757 N N . PRO A 1 93 ? -43.867 3.447 42.363 1.00 85.19 93 PRO A N 1
ATOM 758 C CA . PRO A 1 93 ? -42.520 2.924 42.530 1.00 85.19 93 PRO A CA 1
ATOM 759 C C . PRO A 1 93 ? -42.373 1.540 41.893 1.00 85.19 93 PRO A C 1
ATOM 761 O O . PRO A 1 93 ? -43.301 0.721 41.926 1.00 85.19 93 PRO A O 1
ATOM 764 N N . MET A 1 94 ? -41.179 1.282 41.374 1.00 88.62 94 MET A N 1
ATOM 765 C CA . MET A 1 94 ? -40.750 0.051 40.733 1.00 88.62 94 MET A CA 1
ATOM 766 C C . MET A 1 94 ? -39.368 -0.363 41.245 1.00 88.62 94 MET A C 1
ATOM 768 O O . MET A 1 94 ? -38.483 0.456 41.477 1.00 88.62 94 MET A O 1
ATOM 772 N N . THR A 1 95 ? -39.162 -1.670 41.377 1.00 90.94 95 THR A N 1
ATOM 773 C CA . THR A 1 95 ? -37.823 -2.265 41.414 1.00 90.94 95 THR A CA 1
ATOM 774 C C . THR A 1 95 ? -37.711 -3.167 40.194 1.00 90.94 95 THR A C 1
ATOM 776 O O . THR A 1 95 ? -38.383 -4.203 40.157 1.00 90.94 95 THR A O 1
ATOM 779 N N . PRO A 1 96 ? -36.948 -2.771 39.164 1.00 94.56 96 PRO A N 1
ATOM 780 C CA . PRO A 1 96 ? -36.933 -3.528 37.931 1.00 94.56 96 PRO A CA 1
ATOM 781 C C . PRO A 1 96 ? -36.194 -4.856 38.134 1.00 94.56 96 PRO A C 1
ATOM 783 O O . PRO A 1 96 ? -35.257 -4.966 38.922 1.00 94.56 96 PRO A O 1
ATOM 786 N N . THR A 1 97 ? -36.660 -5.887 37.438 1.00 96.69 97 THR A N 1
ATOM 787 C CA . THR A 1 97 ? -36.106 -7.254 37.461 1.00 96.69 97 THR A CA 1
ATOM 788 C C . THR A 1 97 ? -35.740 -7.761 36.065 1.00 96.69 97 THR A C 1
ATOM 790 O O . THR A 1 97 ? -35.194 -8.861 35.918 1.00 96.69 97 THR A O 1
ATOM 793 N N . SER A 1 98 ? -36.100 -6.981 35.043 1.00 97.38 98 SER A N 1
ATOM 794 C CA . SER A 1 98 ? -35.916 -7.255 33.622 1.00 97.38 98 SER A CA 1
ATOM 795 C C . SER A 1 98 ? -36.003 -5.960 32.808 1.00 97.38 98 SER A C 1
ATOM 797 O O . SER A 1 98 ? -36.432 -4.923 33.320 1.00 97.38 98 SER A O 1
ATOM 799 N N . VAL A 1 99 ? -35.649 -6.046 31.528 1.00 98.31 99 VAL A N 1
ATOM 800 C CA . VAL A 1 99 ? -35.925 -5.023 30.514 1.00 98.31 99 VAL A CA 1
ATOM 801 C C . VAL A 1 99 ? -36.723 -5.641 29.366 1.00 98.31 99 VAL A C 1
ATOM 803 O O . VAL A 1 99 ? -36.376 -6.705 28.857 1.00 98.31 99 VAL A O 1
ATOM 806 N N . THR A 1 100 ? -37.813 -4.988 28.979 1.00 98.62 100 THR A N 1
ATOM 807 C CA . THR A 1 100 ? -38.723 -5.381 27.906 1.00 98.62 100 THR A CA 1
ATOM 808 C C . THR A 1 100 ? -38.444 -4.562 26.655 1.00 98.62 100 THR A C 1
ATOM 810 O O . THR A 1 100 ? -38.592 -3.339 26.665 1.00 98.62 100 THR A O 1
ATOM 813 N N . VAL A 1 101 ? -38.086 -5.250 25.574 1.00 98.62 101 VAL A N 1
ATOM 814 C CA . VAL A 1 101 ? -37.871 -4.670 24.246 1.00 98.62 101 VAL A CA 1
ATOM 815 C C . VAL A 1 101 ? -39.181 -4.649 23.463 1.00 98.62 101 VAL A C 1
ATOM 817 O O . VAL A 1 101 ? -39.919 -5.644 23.432 1.00 98.62 101 VAL A O 1
ATOM 820 N N . HIS A 1 102 ? -39.427 -3.518 22.809 1.00 98.44 102 HIS A N 1
ATOM 821 C CA . HIS A 1 102 ? -40.554 -3.241 21.926 1.00 98.44 102 HIS A CA 1
ATOM 822 C C . HIS A 1 102 ? -40.067 -2.699 20.583 1.00 98.44 102 HIS A C 1
ATOM 824 O O . HIS A 1 102 ? -38.929 -2.254 20.450 1.00 98.44 102 HIS A O 1
ATOM 830 N N . GLU A 1 103 ? -40.957 -2.710 19.598 1.00 97.81 103 GLU A N 1
ATOM 831 C CA . GLU A 1 103 ? -40.813 -1.935 18.369 1.00 97.81 103 GLU A CA 1
ATOM 832 C C . GLU A 1 103 ? -41.996 -0.983 18.257 1.00 97.81 103 GLU A C 1
ATOM 834 O O . GLU A 1 103 ? -43.142 -1.398 18.465 1.00 97.81 103 GLU A O 1
ATOM 839 N N . THR A 1 104 ? -41.735 0.248 17.816 1.00 96.81 104 THR A N 1
ATOM 840 C CA . THR A 1 104 ? -42.758 1.305 17.792 1.00 96.81 104 THR A CA 1
ATOM 841 C C . THR A 1 104 ? -43.931 0.990 16.862 1.00 96.81 104 THR A C 1
ATOM 843 O O . THR A 1 104 ? -45.002 1.589 16.966 1.00 96.81 104 THR A O 1
ATOM 846 N N . GLY A 1 105 ? -43.738 0.069 15.910 1.00 94.62 105 GLY A N 1
ATOM 847 C CA . GLY A 1 105 ? -44.743 -0.299 14.912 1.00 94.62 105 GLY A CA 1
ATOM 848 C C . GLY A 1 105 ? -45.092 0.838 13.947 1.00 94.62 105 GLY A C 1
ATOM 849 O O . GLY A 1 105 ? -46.081 0.739 13.220 1.00 94.62 105 GLY A O 1
ATOM 850 N N . ASN A 1 106 ? -44.299 1.914 13.927 1.00 96.69 106 ASN A N 1
ATOM 851 C CA . ASN A 1 106 ? -44.533 3.099 13.112 1.00 96.69 106 ASN A CA 1
ATOM 852 C C . ASN A 1 106 ? -43.430 3.250 12.048 1.00 96.69 106 ASN A C 1
ATOM 854 O O . ASN A 1 106 ? -42.385 3.830 12.331 1.00 96.69 106 ASN A O 1
ATOM 858 N N . PRO A 1 107 ? -43.641 2.746 10.817 1.00 96.19 107 PRO A N 1
ATOM 859 C CA . PRO A 1 107 ? -42.621 2.774 9.771 1.00 96.19 107 PRO A CA 1
ATOM 860 C C . PRO A 1 107 ? -42.555 4.107 9.013 1.00 96.19 107 PRO A C 1
ATOM 862 O O . PRO A 1 107 ? -41.824 4.205 8.032 1.00 96.19 107 PRO A O 1
ATOM 865 N N . ARG A 1 108 ? -43.347 5.119 9.391 1.00 97.38 108 ARG A N 1
ATOM 866 C CA . ARG A 1 108 ? -43.404 6.387 8.649 1.00 97.38 108 ARG A CA 1
ATOM 867 C C . ARG A 1 108 ? -42.062 7.126 8.737 1.00 97.38 108 ARG A C 1
ATOM 869 O O . ARG A 1 108 ? -41.510 7.175 9.834 1.00 97.38 108 ARG A O 1
ATOM 876 N N . PRO A 1 109 ? -41.587 7.750 7.643 1.00 96.25 109 PRO A N 1
ATOM 877 C CA . PRO A 1 109 ? -40.426 8.630 7.695 1.00 96.25 109 PRO A CA 1
ATOM 878 C C . PRO A 1 109 ? -40.555 9.689 8.795 1.00 96.25 109 PRO A C 1
ATOM 880 O O . PRO A 1 109 ? -41.641 10.249 8.986 1.00 96.25 109 PRO A O 1
ATOM 883 N N . GLY A 1 110 ? -39.469 9.941 9.523 1.00 93.12 110 GLY A N 1
ATOM 884 C CA . GLY A 1 110 ? -39.421 10.885 10.639 1.00 93.12 110 GLY A CA 1
ATOM 885 C C . GLY A 1 110 ? -40.115 10.420 11.925 1.00 93.12 110 GLY A C 1
ATOM 886 O O . GLY A 1 110 ? -40.239 11.208 12.860 1.00 93.12 110 GLY A O 1
ATOM 887 N N . ALA A 1 111 ? -40.579 9.167 12.012 1.00 97.44 111 ALA A N 1
ATOM 888 C CA . ALA A 1 111 ? -41.041 8.572 13.270 1.00 97.44 111 ALA A CA 1
ATOM 889 C C . ALA A 1 111 ? -39.855 8.078 14.129 1.00 97.44 111 ALA A C 1
ATOM 891 O O . ALA A 1 111 ? -39.830 6.929 14.567 1.00 97.44 111 ALA A O 1
ATOM 892 N N . ASP A 1 112 ? -38.881 8.961 14.343 1.00 97.00 112 ASP A N 1
ATOM 893 C CA . ASP A 1 112 ? -37.638 8.731 15.083 1.00 97.00 112 ASP A CA 1
ATOM 894 C C . ASP A 1 112 ? -37.849 8.759 16.617 1.00 97.00 112 ASP A C 1
ATOM 896 O O . ASP A 1 112 ? -38.980 8.879 17.119 1.00 97.00 112 ASP A O 1
ATOM 900 N N . ALA A 1 113 ? -36.774 8.649 17.403 1.00 97.12 113 ALA A N 1
ATOM 901 C CA . ALA A 1 113 ? -36.857 8.630 18.862 1.00 97.12 113 ALA A CA 1
ATOM 902 C C . ALA A 1 113 ? -37.375 9.963 19.422 1.00 97.12 113 ALA A C 1
ATOM 904 O O . ALA A 1 113 ? -38.111 9.985 20.414 1.00 97.12 113 ALA A O 1
ATOM 905 N N . ARG A 1 114 ? -37.067 11.087 18.762 1.00 96.44 114 ARG A N 1
ATOM 906 C CA . ARG A 1 114 ? -37.556 12.416 19.153 1.00 96.44 114 ARG A CA 1
ATOM 907 C C . ARG A 1 114 ? -39.061 12.550 18.919 1.00 96.44 114 ARG A C 1
ATOM 909 O O . ARG A 1 114 ? -39.757 13.139 19.750 1.00 96.44 114 ARG A O 1
ATOM 916 N N . ALA A 1 115 ? -39.584 12.008 17.823 1.00 96.75 115 ALA A N 1
ATOM 917 C CA . ALA A 1 115 ? -41.014 11.986 17.538 1.00 96.75 115 ALA A CA 1
ATOM 918 C C . ALA A 1 115 ? -41.784 11.183 18.597 1.00 96.75 115 ALA A C 1
ATOM 920 O O . ALA A 1 115 ? -42.812 11.646 19.095 1.00 96.75 115 ALA A O 1
ATOM 921 N N . HIS A 1 116 ? -41.254 10.029 19.008 1.00 98.19 116 HIS A N 1
ATOM 922 C CA . HIS A 1 116 ? -41.852 9.201 20.059 1.00 98.19 116 HIS A CA 1
ATOM 923 C C . HIS A 1 116 ? -41.736 9.829 21.453 1.00 98.19 116 HIS A C 1
ATOM 925 O O . HIS A 1 116 ? -42.690 9.761 22.227 1.00 98.19 116 HIS A O 1
ATOM 931 N N . ARG A 1 117 ? -40.634 10.531 21.746 1.00 97.06 117 ARG A N 1
ATOM 932 C CA . ARG A 1 117 ? -40.527 11.403 22.925 1.00 97.06 117 ARG A CA 1
ATOM 933 C C . ARG A 1 117 ? -41.629 12.463 22.940 1.00 97.06 117 ARG A C 1
ATOM 935 O O . ARG A 1 117 ? -42.253 12.680 23.972 1.00 97.06 117 ARG A O 1
ATOM 942 N N . ASN A 1 118 ? -41.897 13.132 21.818 1.00 94.25 118 ASN A N 1
ATOM 943 C CA . ASN A 1 118 ? -42.960 14.144 21.770 1.00 94.25 118 ASN A CA 1
ATOM 944 C C . ASN A 1 118 ? -44.337 13.508 21.989 1.00 94.25 118 ASN A C 1
ATOM 946 O O . ASN A 1 118 ? -45.123 14.011 22.782 1.00 94.25 118 ASN A O 1
ATOM 950 N N . PHE A 1 119 ? -44.58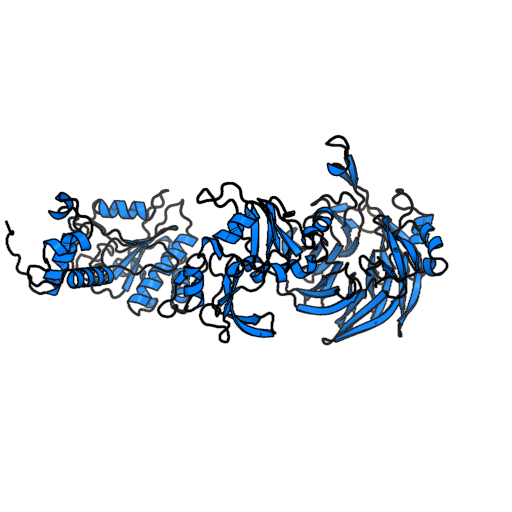9 12.354 21.370 1.00 96.81 119 PHE A N 1
ATOM 951 C CA . PHE A 1 119 ? -45.831 11.602 21.541 1.00 96.81 119 PHE A CA 1
ATOM 952 C C . PHE A 1 119 ? -46.122 11.230 23.006 1.00 96.81 119 PHE A C 1
ATOM 954 O O . PHE A 1 119 ? -47.263 11.361 23.455 1.00 96.81 119 PHE A O 1
ATOM 961 N N . THR A 1 120 ? -45.123 10.789 23.776 1.00 95.56 120 THR A N 1
ATOM 962 C CA . THR A 1 120 ? -45.328 10.478 25.200 1.00 95.56 120 THR A CA 1
ATOM 963 C C . THR A 1 120 ? -45.454 11.733 26.063 1.00 95.56 120 THR A C 1
ATOM 965 O O . THR A 1 120 ? -46.227 11.725 27.021 1.00 95.56 120 THR A O 1
ATOM 968 N N . HIS A 1 121 ? -44.765 12.826 25.720 1.00 90.50 121 HIS A N 1
ATOM 969 C CA . HIS A 1 121 ? -44.955 14.133 26.367 1.00 90.50 121 HIS A CA 1
ATOM 970 C C . HIS A 1 121 ? -46.356 14.709 26.112 1.00 90.50 121 HIS A C 1
ATOM 972 O O . HIS A 1 121 ? -46.912 15.356 26.997 1.00 90.50 121 HIS A O 1
ATOM 978 N N . ASP A 1 122 ? -46.967 14.384 24.973 1.00 93.50 122 ASP A N 1
ATOM 979 C CA . ASP A 1 122 ? -48.347 14.742 24.618 1.00 93.50 122 ASP A CA 1
ATOM 980 C C . ASP A 1 122 ? -49.395 13.741 25.159 1.00 93.50 122 ASP A C 1
ATOM 982 O O . ASP A 1 122 ? -50.554 13.735 24.737 1.00 93.50 122 ASP A O 1
ATOM 986 N N . GLY A 1 123 ? -49.005 12.885 26.111 1.00 92.00 123 GLY A N 1
ATOM 987 C CA . GLY A 1 123 ? -49.907 12.006 26.860 1.00 92.00 123 GLY A CA 1
ATOM 988 C C . GLY A 1 123 ? -49.980 10.560 26.368 1.00 92.00 123 GLY A C 1
ATOM 989 O O . GLY A 1 123 ? -50.771 9.793 26.906 1.00 92.00 123 GLY A O 1
ATOM 990 N N . GLY A 1 124 ? -49.172 10.150 25.383 1.00 92.25 124 GLY A N 1
ATOM 991 C CA . GLY A 1 124 ? -49.079 8.739 24.981 1.00 92.25 124 GLY A CA 1
ATOM 992 C C . GLY A 1 124 ? -50.320 8.218 24.247 1.00 92.25 124 GLY A C 1
ATOM 993 O O . GLY A 1 124 ? -50.646 7.032 24.312 1.00 92.25 124 GLY A O 1
ATOM 994 N N . GLY A 1 125 ? -51.039 9.102 23.552 1.00 91.38 125 GLY A N 1
ATOM 995 C CA . GLY A 1 125 ? -52.240 8.757 22.790 1.00 91.38 125 GLY A CA 1
ATOM 996 C C . GLY A 1 125 ? -53.440 8.374 23.664 1.00 91.38 125 GLY A C 1
ATOM 997 O O . GLY A 1 125 ? -53.480 8.628 24.861 1.00 91.38 125 GLY A O 1
ATOM 998 N N . LYS A 1 126 ? -54.462 7.757 23.055 1.00 88.44 126 LYS A N 1
ATOM 999 C CA . LYS A 1 126 ? -55.724 7.414 23.749 1.00 88.44 126 LYS A CA 1
ATOM 1000 C C . LYS A 1 126 ? -55.556 6.388 24.869 1.00 88.44 126 LYS A C 1
ATOM 1002 O O . LYS A 1 126 ? -56.399 6.316 25.754 1.00 88.44 126 LYS A O 1
ATOM 1007 N N . GLU A 1 127 ? -54.520 5.566 24.769 1.00 85.75 127 GLU A N 1
ATOM 1008 C CA . GLU A 1 127 ? -54.242 4.469 25.696 1.00 85.75 127 GLU A CA 1
ATOM 1009 C C . GLU A 1 127 ? -53.330 4.906 26.849 1.00 85.75 127 GLU A C 1
ATOM 1011 O O . GLU A 1 127 ? -53.138 4.135 27.784 1.00 85.75 127 GLU A O 1
ATOM 1016 N N . GLY A 1 128 ? -52.791 6.132 26.806 1.00 91.06 128 GLY A N 1
ATOM 1017 C CA . GLY A 1 128 ? -51.930 6.655 27.862 1.00 91.06 128 GLY A CA 1
ATOM 1018 C C . GLY A 1 128 ? -50.632 5.866 28.019 1.00 91.06 128 GLY A C 1
ATOM 1019 O O . GLY A 1 128 ? -50.196 5.633 29.146 1.00 91.06 128 GLY A O 1
ATOM 1020 N N . VAL A 1 129 ? -50.035 5.404 26.912 1.00 95.06 129 VAL A N 1
ATOM 1021 C CA . VAL A 1 129 ? -48.842 4.548 26.978 1.00 95.06 129 VAL A CA 1
ATOM 1022 C C . VAL A 1 129 ? -47.601 5.336 27.382 1.00 95.06 129 VAL A C 1
ATOM 1024 O O . VAL A 1 129 ? -47.455 6.532 27.098 1.00 95.06 129 VAL A O 1
ATOM 1027 N N . SER A 1 130 ? -46.674 4.637 28.022 1.00 96.81 130 SER A N 1
ATOM 1028 C CA . SER A 1 130 ? -45.362 5.164 28.367 1.00 96.81 130 SER A CA 1
ATOM 1029 C C . SER A 1 130 ? -44.315 4.065 28.400 1.00 96.81 130 SER A C 1
ATOM 1031 O O . SER A 1 130 ? -44.613 2.884 28.569 1.00 96.81 130 SER A O 1
ATOM 1033 N N . PHE A 1 131 ? -43.066 4.471 28.227 1.00 98.00 131 PHE A N 1
ATOM 1034 C CA . PHE A 1 131 ? -41.900 3.603 28.242 1.00 98.00 131 PHE A CA 1
ATOM 1035 C C . PHE A 1 131 ? -40.716 4.377 28.812 1.00 98.00 131 PHE A C 1
ATOM 1037 O O . PHE A 1 131 ? -40.732 5.606 28.869 1.00 98.00 131 PHE A O 1
ATOM 1044 N N . HIS A 1 132 ? -39.707 3.650 29.279 1.00 98.44 132 HIS A N 1
ATOM 1045 C CA . HIS A 1 132 ? -38.554 4.250 29.941 1.00 98.44 132 HIS A CA 1
ATOM 1046 C C . HIS A 1 132 ? -37.588 4.828 28.924 1.00 98.44 132 HIS A C 1
ATOM 1048 O O . HIS A 1 132 ? -37.048 5.904 29.156 1.00 98.44 132 HIS A O 1
ATOM 1054 N N . PHE A 1 133 ? -37.418 4.138 27.797 1.00 98.69 133 PHE A N 1
ATOM 1055 C CA . PHE A 1 133 ? -36.529 4.556 26.732 1.00 98.69 133 PHE A CA 1
ATOM 1056 C C . PHE A 1 133 ? -37.157 4.398 25.356 1.00 98.69 133 PHE A C 1
ATOM 1058 O O . PHE A 1 133 ? -37.961 3.494 25.135 1.00 98.69 133 PHE A O 1
ATOM 1065 N N . VAL A 1 134 ? -36.716 5.234 24.422 1.00 98.56 134 VAL A N 1
ATOM 1066 C CA . VAL A 1 134 ? -36.884 5.018 22.982 1.00 98.56 134 VAL A CA 1
ATOM 1067 C C . VAL A 1 134 ? -35.568 5.286 22.264 1.00 98.56 134 VAL A C 1
ATOM 1069 O O . VAL A 1 134 ? -34.878 6.242 22.613 1.00 98.56 134 VAL A O 1
ATOM 1072 N N . VAL A 1 135 ? -35.212 4.440 21.300 1.00 98.31 135 VAL A N 1
ATOM 1073 C CA . VAL A 1 135 ? -33.929 4.474 20.582 1.00 98.31 135 VAL A CA 1
ATOM 1074 C C . VAL A 1 135 ? -34.133 4.412 19.066 1.00 98.31 135 VAL A C 1
ATOM 1076 O O . VAL A 1 135 ? -34.990 3.668 18.583 1.00 98.31 135 VAL A O 1
ATOM 1079 N N . ASP A 1 136 ? -33.361 5.213 18.332 1.00 97.88 136 ASP A N 1
ATOM 1080 C CA . ASP A 1 136 ? -33.254 5.223 16.867 1.00 97.88 136 ASP A CA 1
ATOM 1081 C C . ASP A 1 136 ? -31.783 5.053 16.422 1.00 97.88 136 ASP A C 1
ATOM 1083 O O . ASP A 1 136 ? -30.926 4.634 17.206 1.00 97.88 136 ASP A O 1
ATOM 1087 N N . ASP A 1 137 ? -31.476 5.336 15.159 1.00 96.19 137 ASP A N 1
ATOM 1088 C CA . ASP A 1 137 ? -30.138 5.265 14.565 1.00 96.19 137 ASP A CA 1
ATOM 1089 C C . ASP A 1 137 ? -29.216 6.438 14.937 1.00 96.19 137 ASP A C 1
ATOM 1091 O O . ASP A 1 137 ? -28.017 6.406 14.650 1.00 96.19 137 ASP A O 1
ATOM 1095 N N . HIS A 1 138 ? -29.720 7.455 15.630 1.00 86.19 138 HIS A N 1
ATOM 1096 C CA . HIS A 1 138 ? -28.958 8.632 16.037 1.00 86.19 138 HIS A CA 1
ATOM 1097 C C . HIS A 1 138 ? -28.733 8.703 17.551 1.00 86.19 138 HIS A C 1
ATOM 1099 O O . HIS A 1 138 ? -27.634 9.053 17.985 1.00 86.19 138 HIS A O 1
ATOM 1105 N N . ARG A 1 139 ? -29.765 8.419 18.353 1.00 92.38 139 ARG A N 1
ATOM 1106 C CA . ARG A 1 139 ? -29.817 8.696 19.795 1.00 92.38 139 ARG A CA 1
ATOM 1107 C C . ARG A 1 139 ? -30.830 7.814 20.533 1.00 92.38 139 ARG A C 1
ATOM 1109 O O . ARG A 1 139 ? -31.646 7.107 19.945 1.00 92.38 139 ARG A O 1
ATOM 1116 N N . ALA A 1 140 ? -30.825 7.916 21.857 1.00 95.31 140 ALA A N 1
ATOM 1117 C CA . ALA A 1 140 ? -31.883 7.417 22.723 1.00 95.31 140 ALA A CA 1
ATOM 1118 C C . ALA A 1 140 ? -32.419 8.525 23.636 1.00 95.31 140 ALA A C 1
ATOM 1120 O O . ALA A 1 140 ? -31.681 9.418 24.050 1.00 95.31 140 ALA A O 1
ATOM 1121 N N . TYR A 1 141 ? -33.700 8.439 23.993 1.00 94.81 141 TYR A N 1
ATOM 1122 C CA . TYR A 1 141 ? -34.317 9.274 25.022 1.00 94.81 141 TYR A CA 1
ATOM 1123 C C . TYR A 1 141 ? -34.677 8.441 26.245 1.00 94.81 141 TYR A C 1
ATOM 1125 O O . TYR A 1 141 ? -35.334 7.417 26.087 1.00 94.81 141 TYR A O 1
ATOM 1133 N N . GLN A 1 142 ? -34.334 8.907 27.449 1.00 95.81 142 GLN A N 1
ATOM 1134 C CA . GLN A 1 142 ? -34.946 8.436 28.692 1.00 95.81 142 GLN A CA 1
ATOM 1135 C C . GLN A 1 142 ? -36.157 9.310 29.033 1.00 95.81 142 GLN A C 1
ATOM 1137 O O . GLN A 1 142 ? -36.037 10.528 29.160 1.00 95.81 142 GLN A O 1
ATOM 1142 N N . LEU A 1 143 ? -37.317 8.683 29.209 1.00 94.00 143 LEU A N 1
ATOM 1143 C CA . LEU A 1 143 ? -38.615 9.345 29.362 1.00 94.00 143 LEU A CA 1
ATOM 1144 C C . LEU A 1 143 ? -39.258 9.114 30.734 1.00 94.00 143 LEU A C 1
ATOM 1146 O O . LEU A 1 143 ? -40.144 9.870 31.128 1.00 94.00 143 LEU A O 1
ATOM 1150 N N . LEU A 1 144 ? -38.809 8.106 31.482 1.00 92.69 144 LEU A N 1
ATOM 1151 C CA . LEU A 1 144 ? -39.240 7.846 32.855 1.00 92.69 144 LEU A CA 1
ATOM 1152 C C . LEU A 1 144 ? -38.035 7.539 33.753 1.00 92.69 144 LEU A C 1
ATOM 1154 O O . LEU A 1 144 ? -37.044 6.980 33.270 1.00 92.69 144 LEU A O 1
ATOM 1158 N N . PRO A 1 145 ? -38.102 7.878 35.052 1.00 89.31 145 PRO A N 1
ATOM 1159 C CA . PRO A 1 145 ? -37.155 7.383 36.043 1.00 89.31 145 PRO A CA 1
ATOM 1160 C C . PRO A 1 145 ? -37.087 5.859 36.066 1.00 89.31 145 PRO A C 1
ATOM 1162 O O . PRO A 1 145 ? -38.084 5.175 35.845 1.00 89.31 145 PRO A O 1
ATOM 1165 N N . LEU A 1 146 ? -35.914 5.324 36.386 1.00 89.75 146 LEU A N 1
ATOM 1166 C CA . LEU A 1 146 ? -35.675 3.876 36.400 1.00 89.75 146 LEU A CA 1
ATOM 1167 C C . LEU A 1 146 ? -36.366 3.139 37.561 1.00 89.75 146 LEU A C 1
ATOM 1169 O O . LEU A 1 146 ? -36.414 1.907 37.578 1.00 89.75 146 LEU A O 1
ATOM 1173 N N . ASP A 1 147 ? -36.875 3.885 38.542 1.00 86.62 147 ASP A N 1
ATOM 1174 C CA . ASP A 1 147 ? -37.613 3.387 39.702 1.00 86.62 147 ASP A CA 1
ATOM 1175 C C . ASP A 1 147 ? -39.121 3.690 39.628 1.00 86.62 147 ASP A C 1
ATOM 1177 O O . ASP A 1 147 ? -39.818 3.539 40.632 1.00 86.62 147 ASP A O 1
ATOM 1181 N N . GLU A 1 148 ? -39.642 4.092 38.464 1.00 91.81 148 GLU A N 1
ATOM 1182 C CA . GLU A 1 148 ? -41.068 4.343 38.232 1.00 91.81 148 GLU A CA 1
ATOM 1183 C C . GLU A 1 148 ? -41.661 3.349 37.234 1.00 91.81 148 GLU A C 1
ATOM 1185 O O . GLU A 1 148 ? -40.999 2.887 36.320 1.00 91.81 148 GLU A O 1
ATOM 1190 N N . VAL A 1 149 ? -42.941 3.024 37.389 1.00 93.62 149 VAL A N 1
ATOM 1191 C CA . VAL A 1 149 ? -43.655 2.152 36.449 1.00 93.62 149 VAL A CA 1
ATOM 1192 C C . VAL A 1 149 ? -44.013 2.859 35.148 1.00 93.62 149 VAL A C 1
ATOM 1194 O O . VAL A 1 149 ? -44.419 4.019 35.154 1.00 93.62 149 VAL A O 1
ATOM 1197 N N . ALA A 1 150 ? -43.951 2.105 34.050 1.00 95.38 150 ALA A N 1
ATOM 1198 C CA . ALA A 1 150 ? -44.403 2.502 32.722 1.00 95.38 150 ALA A CA 1
ATOM 1199 C C . ALA A 1 150 ? -45.614 1.665 32.266 1.00 95.38 150 ALA A C 1
ATOM 1201 O O . ALA A 1 150 ? -45.754 0.503 32.655 1.00 95.38 150 ALA A O 1
ATOM 1202 N N . TRP A 1 151 ? -46.466 2.225 31.403 1.00 96.00 151 TRP A N 1
ATOM 1203 C CA . TRP A 1 151 ? -47.601 1.514 30.801 1.00 96.00 151 TRP A CA 1
ATOM 1204 C C . TRP A 1 151 ? -47.268 1.028 29.388 1.00 96.00 151 TRP A C 1
ATOM 1206 O O . TRP A 1 151 ? -47.472 1.750 28.413 1.00 96.00 151 TRP A O 1
ATOM 1216 N N . HIS A 1 152 ? -46.786 -0.215 29.275 1.00 95.88 152 HIS A N 1
ATOM 1217 C CA . HIS A 1 152 ? -46.300 -0.780 28.006 1.00 95.88 152 HIS A CA 1
ATOM 1218 C C . HIS A 1 152 ? -46.643 -2.262 27.781 1.00 95.88 152 HIS A C 1
ATOM 1220 O O . HIS A 1 152 ? -46.789 -2.705 26.644 1.00 95.88 152 HIS A O 1
ATOM 1226 N N . ALA A 1 153 ? -46.739 -3.075 28.836 1.00 93.81 153 ALA A N 1
ATOM 1227 C CA . ALA A 1 153 ? -46.717 -4.533 28.714 1.00 93.81 153 ALA A CA 1
ATOM 1228 C C . ALA A 1 153 ? -48.074 -5.156 28.350 1.00 93.81 153 ALA A C 1
ATOM 1230 O O . ALA A 1 153 ? -48.112 -6.302 27.899 1.00 93.81 153 ALA A O 1
ATOM 1231 N N . ALA A 1 154 ? -49.167 -4.392 28.443 1.00 90.25 154 ALA A N 1
ATOM 1232 C CA . ALA A 1 154 ? -50.535 -4.846 28.168 1.00 90.25 154 ALA A CA 1
ATOM 1233 C C . ALA A 1 154 ? -50.951 -6.100 28.973 1.00 90.25 154 ALA A C 1
ATOM 1235 O O . ALA A 1 154 ? -51.729 -6.924 28.499 1.00 90.25 154 ALA A O 1
ATOM 1236 N N . ASP A 1 155 ? -50.442 -6.239 30.198 1.00 91.56 155 ASP A N 1
ATOM 1237 C CA . ASP A 1 155 ? -50.693 -7.352 31.122 1.00 91.56 155 ASP A CA 1
ATOM 1238 C C . ASP A 1 155 ? -51.531 -6.933 32.349 1.00 91.56 155 ASP A C 1
ATOM 1240 O O . ASP A 1 155 ? -51.543 -7.602 33.382 1.00 91.56 155 ASP A O 1
ATOM 1244 N N . GLY A 1 156 ? -52.273 -5.829 32.213 1.00 86.19 156 GLY A N 1
ATOM 1245 C CA . GLY A 1 156 ? -53.088 -5.230 33.270 1.00 86.19 156 GLY A CA 1
ATOM 1246 C C . GLY A 1 156 ? -52.310 -4.255 34.170 1.00 86.19 156 GLY A C 1
ATOM 1247 O O . GLY A 1 156 ? -51.089 -4.133 34.058 1.00 86.19 156 GLY A O 1
ATOM 1248 N N . PRO A 1 157 ? -53.010 -3.531 35.065 1.00 80.62 157 PRO A N 1
ATOM 1249 C CA . PRO A 1 157 ? -52.392 -2.521 35.929 1.00 80.62 157 PRO A CA 1
ATOM 1250 C C . PRO A 1 157 ? -51.438 -3.122 36.968 1.00 80.62 157 PRO A C 1
ATOM 1252 O O . PRO A 1 157 ? -50.504 -2.449 37.383 1.00 80.62 157 PRO A O 1
ATOM 1255 N N . ASP A 1 158 ? -51.642 -4.387 37.347 1.00 86.50 158 ASP A N 1
ATOM 1256 C CA . ASP A 1 158 ? -50.836 -5.104 38.345 1.00 86.50 158 ASP A CA 1
ATOM 1257 C C . ASP A 1 158 ? -49.923 -6.180 37.726 1.00 86.50 158 ASP A C 1
ATOM 1259 O O . ASP A 1 158 ? -49.310 -6.973 38.443 1.00 86.50 158 ASP A O 1
ATOM 1263 N N . GLY A 1 159 ? -49.840 -6.235 36.394 1.00 89.94 159 GLY A N 1
ATOM 1264 C CA . GLY A 1 159 ? -49.053 -7.232 35.678 1.00 89.94 159 GLY A CA 1
ATOM 1265 C C . GLY A 1 159 ? -47.536 -7.044 35.852 1.00 89.94 159 GLY A C 1
ATOM 1266 O O . GLY A 1 159 ? -47.053 -5.912 35.967 1.00 89.94 159 GLY A O 1
ATOM 1267 N N . PRO A 1 160 ? -46.747 -8.135 35.898 1.00 91.75 160 PRO A N 1
ATOM 1268 C CA . PRO A 1 160 ? -45.312 -8.068 36.177 1.00 91.75 160 PRO A CA 1
ATOM 1269 C C . PRO A 1 160 ? -44.506 -7.324 35.104 1.00 91.75 160 PRO A C 1
ATOM 1271 O O . PRO A 1 160 ? -43.464 -6.754 35.430 1.00 91.75 160 PRO A O 1
ATOM 1274 N N . GLY A 1 161 ? -44.972 -7.301 33.856 1.00 93.38 161 GLY A N 1
ATOM 1275 C CA . GLY A 1 161 ? -44.355 -6.565 32.762 1.00 93.38 161 GLY A CA 1
ATOM 1276 C C . GLY A 1 161 ? -44.367 -5.066 33.033 1.00 93.38 161 GLY A C 1
ATOM 1277 O O . GLY A 1 161 ? -43.300 -4.468 33.071 1.00 93.38 161 GLY A O 1
ATOM 1278 N N . ASN A 1 162 ? -45.534 -4.486 33.330 1.00 93.94 162 ASN A N 1
ATOM 1279 C CA . ASN A 1 162 ? -45.627 -3.072 33.714 1.00 93.94 162 ASN A CA 1
ATOM 1280 C C . ASN A 1 162 ? -44.945 -2.793 35.064 1.00 93.94 162 ASN A C 1
ATOM 1282 O O . ASN A 1 162 ? -44.283 -1.775 35.244 1.00 93.94 162 ASN A O 1
ATOM 1286 N N . ARG A 1 163 ? -45.127 -3.680 36.052 1.00 93.44 163 ARG A N 1
ATOM 1287 C CA . ARG A 1 163 ? -44.768 -3.393 37.452 1.00 93.44 163 ARG A CA 1
ATOM 1288 C C . ARG A 1 163 ? -43.313 -3.669 37.816 1.00 93.44 163 ARG A C 1
ATOM 1290 O O . ARG A 1 163 ? -42.893 -3.245 38.890 1.00 93.44 163 ARG A O 1
ATOM 1297 N N . THR A 1 164 ? -42.568 -4.406 36.990 1.00 94.94 164 THR A N 1
ATOM 1298 C CA . THR A 1 164 ? -41.198 -4.833 37.324 1.00 94.94 164 THR A CA 1
ATOM 1299 C C . THR A 1 164 ? -40.227 -4.851 36.136 1.00 94.94 164 THR A C 1
ATOM 1301 O O . THR A 1 164 ? -39.152 -5.448 36.249 1.00 94.94 164 THR A O 1
ATOM 1304 N N . SER A 1 165 ? -40.562 -4.231 35.000 1.00 97.50 165 SER A N 1
ATOM 1305 C CA . SER A 1 165 ? -39.690 -4.192 33.819 1.00 97.50 165 SER A CA 1
ATOM 1306 C C . SER A 1 165 ? -39.418 -2.769 33.341 1.00 97.50 165 SER A C 1
ATOM 1308 O O . SER A 1 165 ? -40.330 -1.953 33.233 1.00 97.50 165 SER A O 1
ATOM 1310 N N . LEU A 1 166 ? -38.161 -2.488 32.991 1.00 98.25 166 LEU A N 1
ATOM 1311 C CA . LEU A 1 166 ? -37.835 -1.310 32.186 1.00 98.25 166 LEU A CA 1
ATOM 1312 C C . LEU A 1 166 ? -38.342 -1.529 30.757 1.00 98.25 166 LEU A C 1
ATOM 1314 O O . LEU A 1 166 ? -38.307 -2.645 30.256 1.00 98.25 166 LEU A O 1
ATOM 1318 N N . ALA A 1 167 ? -38.784 -0.481 30.073 1.00 98.38 167 ALA A N 1
ATOM 1319 C CA . ALA A 1 167 ? -39.400 -0.578 28.749 1.00 98.38 167 ALA A CA 1
ATOM 1320 C C . ALA A 1 167 ? -38.584 0.211 27.732 1.00 98.38 167 ALA A C 1
ATOM 1322 O O . ALA A 1 167 ? -38.383 1.409 27.933 1.00 98.38 167 ALA A O 1
ATOM 1323 N N . VAL A 1 168 ? -38.133 -0.454 26.668 1.00 98.75 168 VAL A N 1
ATOM 1324 C CA . VAL A 1 168 ? -37.320 0.137 25.599 1.00 98.75 168 VAL A CA 1
ATOM 1325 C C . VAL A 1 168 ? -38.052 -0.015 24.269 1.00 98.75 168 VAL A C 1
ATOM 1327 O O . VAL A 1 168 ? -38.234 -1.134 23.791 1.00 98.75 168 VAL A O 1
ATOM 1330 N N . GLU A 1 169 ? -38.460 1.101 23.675 1.00 98.62 169 GLU A N 1
ATOM 1331 C CA . GLU A 1 169 ? -39.010 1.168 22.319 1.00 98.62 169 GLU A CA 1
ATOM 1332 C C . GLU A 1 169 ? -37.896 1.304 21.279 1.00 98.62 169 GLU A C 1
ATOM 1334 O O . GLU A 1 169 ? -37.023 2.160 21.398 1.00 98.62 169 GLU A O 1
ATOM 1339 N N . THR A 1 170 ? -37.929 0.474 20.238 1.00 98.44 170 THR A N 1
ATOM 1340 C CA . THR A 1 170 ? -37.000 0.539 19.098 1.00 98.44 170 THR A CA 1
ATOM 1341 C C . THR A 1 170 ? -37.714 1.110 17.879 1.00 98.44 170 THR A C 1
ATOM 1343 O O . THR A 1 170 ? -38.742 0.574 17.452 1.00 98.44 170 THR A O 1
ATOM 1346 N N . CYS A 1 171 ? -37.200 2.208 17.325 1.00 98.38 171 CYS A N 1
ATOM 1347 C CA . CYS A 1 171 ? -37.800 2.858 16.161 1.00 98.38 171 CYS A CA 1
ATOM 1348 C C . CYS A 1 171 ? -37.656 1.991 14.900 1.00 98.38 171 CYS A C 1
ATOM 1350 O O . CYS A 1 171 ? -36.678 1.270 14.736 1.00 98.38 171 CYS A O 1
ATOM 1352 N N . VAL A 1 172 ? -38.653 2.041 14.010 1.00 97.50 172 VAL A N 1
ATOM 1353 C CA . VAL A 1 172 ? -38.699 1.237 12.769 1.00 97.50 172 VAL A CA 1
ATOM 1354 C C . VAL A 1 172 ? -39.027 2.078 11.527 1.00 97.50 172 VAL A C 1
ATOM 1356 O O . VAL A 1 172 ? -39.448 1.528 10.499 1.00 97.50 172 VAL A O 1
ATOM 1359 N N . ASN A 1 173 ? -38.882 3.404 11.636 1.00 97.94 173 ASN A N 1
ATOM 1360 C CA . ASN A 1 173 ? -39.127 4.372 10.569 1.00 97.94 173 ASN A CA 1
ATOM 1361 C C . ASN A 1 173 ? -38.272 4.063 9.333 1.00 97.94 173 ASN A C 1
ATOM 1363 O O . ASN A 1 173 ? -37.117 3.667 9.441 1.00 97.94 173 ASN A O 1
ATOM 1367 N N . SER A 1 174 ? -38.864 4.186 8.143 1.00 96.06 174 SER A N 1
ATOM 1368 C CA . SER A 1 174 ? -38.253 3.706 6.894 1.00 96.06 174 SER A CA 1
ATOM 1369 C C . SER A 1 174 ? -37.028 4.498 6.430 1.00 96.06 174 SER A C 1
ATOM 1371 O O . SER A 1 174 ? -36.351 4.060 5.508 1.00 96.06 174 SER A O 1
ATOM 1373 N N . ASP A 1 175 ? -36.800 5.677 7.000 1.00 96.19 175 ASP A N 1
ATOM 1374 C CA . ASP A 1 175 ? -35.653 6.549 6.745 1.00 96.19 175 ASP A CA 1
ATOM 1375 C C . ASP A 1 175 ? -34.497 6.356 7.743 1.00 96.19 175 ASP A C 1
ATOM 1377 O O . ASP A 1 175 ? -33.454 6.970 7.547 1.00 96.19 175 ASP A O 1
ATOM 1381 N N . ALA A 1 176 ? -34.655 5.503 8.764 1.00 92.62 176 ALA A N 1
ATOM 1382 C CA . ALA A 1 176 ? -33.577 5.156 9.690 1.00 92.62 176 ALA A CA 1
ATOM 1383 C C . ALA A 1 176 ? -32.648 4.071 9.127 1.00 92.62 176 ALA A C 1
ATOM 1385 O O . ALA A 1 176 ? -33.087 3.123 8.463 1.00 92.62 176 ALA A O 1
ATOM 1386 N N . ASP A 1 177 ? -31.370 4.146 9.498 1.00 95.88 177 ASP A N 1
ATOM 1387 C CA . ASP A 1 177 ? -30.440 3.025 9.382 1.00 95.88 177 ASP A CA 1
ATOM 1388 C C . ASP A 1 177 ? -30.797 1.945 10.418 1.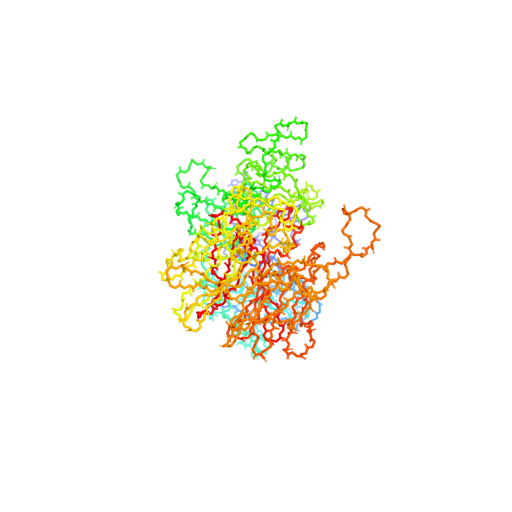00 95.88 177 ASP A C 1
ATOM 1390 O O . ASP A 1 177 ? -30.552 2.061 11.624 1.00 95.88 177 ASP A O 1
ATOM 1394 N N . TRP A 1 178 ? -31.393 0.855 9.936 1.00 93.00 178 TRP A N 1
ATOM 1395 C CA . TRP A 1 178 ? -31.825 -0.247 10.790 1.00 93.00 178 TRP A CA 1
ATOM 1396 C C . TRP A 1 178 ? -30.664 -0.934 11.517 1.00 93.00 178 TRP A C 1
ATOM 1398 O O . TRP A 1 178 ? -30.803 -1.294 12.687 1.00 93.00 178 TRP A O 1
ATOM 1408 N N . GLN A 1 179 ? -29.509 -1.088 10.867 1.00 90.00 179 GLN A N 1
ATOM 1409 C CA . GLN A 1 179 ? -28.363 -1.755 11.479 1.00 90.00 179 GLN A CA 1
ATOM 1410 C C . GLN A 1 179 ? -27.797 -0.906 12.618 1.00 90.00 179 GLN A C 1
ATOM 1412 O O . GLN A 1 179 ? -27.501 -1.424 13.697 1.00 90.00 179 GLN A O 1
ATOM 1417 N N . ARG A 1 180 ? -27.721 0.411 12.411 1.00 86.31 180 ARG A N 1
ATOM 1418 C CA . ARG A 1 180 ? -27.299 1.361 13.444 1.00 86.31 180 ARG A CA 1
ATOM 1419 C C . ARG A 1 180 ? -28.309 1.474 14.587 1.00 86.31 180 ARG A C 1
ATOM 1421 O O . ARG A 1 180 ? -27.910 1.557 15.746 1.00 86.31 180 ARG A O 1
ATOM 1428 N N . THR A 1 181 ? -29.607 1.396 14.290 1.00 95.25 181 THR A N 1
ATOM 1429 C CA . THR A 1 181 ? -30.665 1.329 15.314 1.00 95.25 181 THR A CA 1
ATOM 1430 C C . THR A 1 181 ? -30.482 0.109 16.226 1.00 95.25 181 THR A C 1
ATOM 1432 O O . THR A 1 181 ? -30.585 0.226 17.449 1.00 95.25 181 THR A O 1
ATOM 1435 N N . LEU A 1 182 ? -30.168 -1.062 15.655 1.00 94.56 182 LEU A N 1
ATOM 1436 C CA . LEU A 1 182 ? -29.901 -2.281 16.427 1.00 94.56 182 LEU A CA 1
ATOM 1437 C C . LEU A 1 182 ? -28.617 -2.191 17.260 1.00 94.56 182 LEU A C 1
ATOM 1439 O O . LEU A 1 182 ? -28.609 -2.656 18.401 1.00 94.56 182 LEU A O 1
ATOM 1443 N N . ASP A 1 183 ? -27.567 -1.557 16.735 1.00 85.56 183 ASP A N 1
ATOM 1444 C CA . ASP A 1 183 ? -26.330 -1.285 17.478 1.00 85.56 183 ASP A CA 1
ATOM 1445 C C . ASP A 1 183 ? -26.599 -0.414 18.715 1.00 85.56 183 ASP A C 1
ATOM 1447 O O . ASP A 1 183 ? -26.260 -0.786 19.844 1.00 85.56 183 ASP A O 1
ATOM 1451 N N . ASN A 1 184 ? -27.315 0.696 18.524 1.00 92.62 184 ASN A N 1
ATOM 1452 C CA . ASN A 1 184 ? -27.724 1.602 19.595 1.00 92.62 184 ASN A CA 1
ATOM 1453 C C . ASN A 1 184 ? -28.598 0.893 20.641 1.00 92.62 184 ASN A C 1
ATOM 1455 O O . ASN A 1 184 ? -28.371 1.033 21.848 1.00 92.62 184 ASN A O 1
ATOM 1459 N N . LEU A 1 185 ? -29.562 0.078 20.199 1.00 97.81 185 LEU A N 1
ATOM 1460 C CA . LEU A 1 185 ? -30.382 -0.749 21.083 1.00 97.81 185 LEU A CA 1
ATOM 1461 C C . LEU A 1 185 ? -29.519 -1.715 21.909 1.00 97.81 185 LEU A C 1
ATOM 1463 O O . LEU A 1 185 ? -29.687 -1.799 23.127 1.00 97.81 185 LEU A O 1
ATOM 1467 N N . ALA A 1 186 ? -28.579 -2.424 21.280 1.00 94.88 186 ALA A N 1
ATOM 1468 C CA . ALA A 1 186 ? -27.700 -3.369 21.962 1.00 94.88 186 ALA A CA 1
ATOM 1469 C C . ALA A 1 186 ? -26.827 -2.681 23.027 1.00 94.88 186 ALA A C 1
ATOM 1471 O O . ALA A 1 186 ? -26.689 -3.196 24.140 1.00 94.88 186 ALA A O 1
ATOM 1472 N N . ARG A 1 187 ? -26.289 -1.492 22.727 1.00 88.56 187 ARG A N 1
ATOM 1473 C CA . ARG A 1 187 ? -25.501 -0.681 23.673 1.00 88.56 187 ARG A CA 1
ATOM 1474 C C . ARG A 1 187 ? -26.320 -0.244 24.881 1.00 88.56 187 ARG A C 1
ATOM 1476 O O . ARG A 1 187 ? -25.858 -0.395 26.015 1.00 88.56 187 ARG A O 1
ATOM 1483 N N . LEU A 1 188 ? -27.538 0.254 24.651 1.00 94.62 188 LEU A N 1
ATOM 1484 C CA . LEU A 1 188 ? -28.455 0.663 25.716 1.00 94.62 188 LEU A CA 1
ATOM 1485 C C . LEU A 1 188 ? -28.818 -0.523 26.620 1.00 94.62 188 LEU A C 1
ATOM 1487 O O . LEU A 1 188 ? -28.734 -0.418 27.844 1.00 94.62 188 LEU A O 1
ATOM 1491 N N . LEU A 1 189 ? -29.155 -1.673 26.032 1.00 97.50 189 LEU A N 1
ATOM 1492 C CA . LEU A 1 189 ? -29.491 -2.887 26.779 1.00 97.50 189 LEU A CA 1
ATOM 1493 C C . LEU A 1 189 ? -28.302 -3.415 27.594 1.00 97.50 189 LEU A C 1
ATOM 1495 O O . LEU A 1 189 ? -28.472 -3.750 28.766 1.00 97.50 189 LEU A O 1
ATOM 1499 N N . ALA A 1 190 ? -27.096 -3.435 27.022 1.00 90.12 190 ALA A N 1
ATOM 1500 C CA . ALA A 1 190 ? -25.884 -3.827 27.739 1.00 90.12 190 ALA A CA 1
ATOM 1501 C C . ALA A 1 190 ? -25.580 -2.880 28.911 1.00 90.12 190 ALA A C 1
ATOM 1503 O O . ALA A 1 190 ? -25.212 -3.332 29.996 1.00 90.12 190 ALA A O 1
ATOM 1504 N N . ALA A 1 191 ? -25.776 -1.571 28.728 1.00 84.62 191 ALA A N 1
ATOM 1505 C CA . ALA A 1 191 ? -25.601 -0.591 29.794 1.00 84.62 191 ALA A CA 1
ATOM 1506 C C . ALA A 1 191 ? -26.604 -0.808 30.940 1.00 84.62 191 ALA A C 1
ATOM 1508 O O . ALA A 1 191 ? -26.196 -0.826 32.103 1.00 84.62 191 ALA A O 1
ATOM 1509 N N . ILE A 1 192 ? -27.886 -1.040 30.627 1.00 92.88 192 ILE A N 1
ATOM 1510 C CA . ILE A 1 192 ? -28.918 -1.363 31.628 1.00 92.88 192 ILE A CA 1
ATOM 1511 C C . ILE A 1 192 ? -28.525 -2.631 32.393 1.00 92.88 192 ILE A C 1
ATOM 1513 O O . ILE A 1 192 ? -28.527 -2.639 33.624 1.00 92.88 192 ILE A O 1
ATOM 1517 N N . CYS A 1 193 ? -28.136 -3.690 31.680 1.00 93.06 193 CYS A N 1
ATOM 1518 C CA . CYS A 1 193 ? -27.700 -4.940 32.294 1.00 93.06 193 CYS A CA 1
ATOM 1519 C C . CYS A 1 193 ? -26.510 -4.731 33.242 1.00 93.06 193 CYS A C 1
ATOM 1521 O O . CYS A 1 193 ? -26.562 -5.197 34.379 1.00 93.06 193 CYS A O 1
ATOM 1523 N N . ARG A 1 194 ? -25.484 -3.969 32.843 1.00 81.75 194 ARG A N 1
ATOM 1524 C CA . ARG A 1 194 ? -24.342 -3.643 33.717 1.00 81.75 194 ARG A CA 1
ATOM 1525 C C . ARG A 1 194 ? -24.760 -2.923 34.990 1.00 81.75 194 ARG A C 1
ATOM 1527 O O . ARG A 1 194 ? -24.335 -3.314 36.072 1.00 81.75 194 ARG A O 1
ATOM 1534 N N . MET A 1 195 ? -25.602 -1.901 34.865 1.00 82.62 195 MET A N 1
ATOM 1535 C CA . MET A 1 195 ? -26.035 -1.077 35.994 1.00 82.62 195 MET A CA 1
ATOM 1536 C C . MET A 1 195 ? -26.730 -1.897 37.089 1.00 82.62 195 MET A C 1
ATOM 1538 O O . MET A 1 195 ? -26.552 -1.616 38.273 1.00 82.62 195 MET A O 1
ATOM 1542 N N . TYR A 1 196 ? -27.478 -2.934 36.708 1.00 86.00 196 TYR A N 1
ATOM 1543 C CA . TYR A 1 196 ? -28.158 -3.821 37.654 1.00 86.00 196 TYR A CA 1
ATOM 1544 C C . TYR A 1 196 ? -27.420 -5.141 37.932 1.00 86.00 196 TYR A C 1
ATOM 1546 O O . TYR A 1 196 ? -27.934 -5.980 38.676 1.00 86.00 196 TYR A O 1
ATOM 1554 N N . GLY A 1 197 ? -26.235 -5.356 37.349 1.00 87.00 197 GLY A N 1
ATOM 1555 C CA . GLY A 1 197 ? -25.499 -6.620 37.460 1.00 87.00 197 GLY A CA 1
ATOM 1556 C C . GLY A 1 197 ? -26.240 -7.813 36.842 1.00 87.00 197 GLY A C 1
ATOM 1557 O O . GLY A 1 197 ? -26.176 -8.926 37.363 1.00 87.00 197 GLY A O 1
ATOM 1558 N N . TRP A 1 198 ? -26.997 -7.587 35.769 1.00 95.00 198 TRP A N 1
ATOM 1559 C CA . TRP A 1 198 ? -27.765 -8.608 35.059 1.00 95.00 198 TRP A CA 1
ATOM 1560 C C . TRP A 1 198 ? -27.002 -9.192 33.874 1.00 95.00 198 TRP A C 1
ATOM 1562 O O . TRP A 1 198 ? -26.263 -8.496 33.182 1.00 95.00 198 TRP A O 1
ATOM 1572 N N . GLY A 1 199 ? -27.273 -10.464 33.582 1.00 93.19 199 GLY A N 1
ATOM 1573 C CA . GLY A 1 199 ? -26.959 -11.053 32.287 1.00 93.19 199 GLY A CA 1
ATOM 1574 C C . GLY A 1 199 ? -28.012 -10.705 31.231 1.00 93.19 199 GLY A C 1
ATOM 1575 O O . GLY A 1 199 ? -29.093 -10.180 31.524 1.00 93.19 199 GLY A O 1
ATOM 1576 N N . ALA A 1 200 ? -27.713 -11.052 29.978 1.00 95.19 200 ALA A N 1
ATOM 1577 C CA . ALA A 1 200 ? -28.641 -10.870 28.860 1.00 95.19 200 ALA A CA 1
ATOM 1578 C C . ALA A 1 200 ? -29.941 -11.702 28.994 1.00 95.19 200 ALA A C 1
ATOM 1580 O O . ALA A 1 200 ? -30.901 -11.460 28.271 1.00 95.19 200 ALA A O 1
ATOM 1581 N N . ASP A 1 201 ? -30.014 -12.654 29.933 1.00 95.75 201 ASP A N 1
ATOM 1582 C CA . ASP A 1 201 ? -31.227 -13.417 30.277 1.00 95.75 201 ASP A CA 1
ATOM 1583 C C . ASP A 1 201 ? -32.358 -12.545 30.851 1.00 95.75 201 ASP A C 1
ATOM 1585 O O . ASP A 1 201 ? -33.523 -12.955 30.864 1.00 95.75 201 ASP A O 1
ATOM 1589 N N . ARG A 1 202 ? -32.029 -11.331 31.310 1.00 97.62 202 ARG A N 1
ATOM 1590 C CA . ARG A 1 202 ? -32.993 -10.343 31.816 1.00 97.62 202 ARG A CA 1
ATOM 1591 C C . ARG A 1 202 ? -33.597 -9.459 30.734 1.00 97.62 202 ARG A C 1
ATOM 1593 O O . ARG A 1 202 ? -34.507 -8.689 31.039 1.00 97.62 202 ARG A O 1
ATOM 1600 N N . ILE A 1 203 ? -33.156 -9.610 29.488 1.00 98.38 203 ILE A N 1
ATOM 1601 C CA . ILE A 1 203 ? -33.726 -8.935 28.322 1.00 98.38 203 ILE A CA 1
ATOM 1602 C C . ILE A 1 203 ? -34.836 -9.812 27.754 1.00 98.38 203 ILE A C 1
ATOM 1604 O O . ILE A 1 203 ? -34.623 -10.965 27.377 1.00 98.38 203 ILE A O 1
ATOM 1608 N N . VAL A 1 204 ? -36.048 -9.271 27.711 1.00 97.94 204 VAL A N 1
ATOM 1609 C CA . VAL A 1 204 ? -37.251 -9.999 27.310 1.00 97.94 204 VAL A CA 1
ATOM 1610 C C . VAL A 1 204 ? -38.008 -9.241 26.234 1.00 97.94 204 VAL A C 1
ATOM 1612 O O . VAL A 1 204 ? -37.877 -8.033 26.081 1.00 97.94 204 VAL A O 1
ATOM 1615 N N . GLN A 1 205 ? -38.831 -9.959 25.486 1.00 98.00 205 GLN A N 1
ATOM 1616 C CA . GLN A 1 205 ? -39.700 -9.379 24.468 1.00 98.00 205 GLN A CA 1
ATOM 1617 C C . GLN A 1 205 ? -41.054 -9.017 25.073 1.00 98.00 205 GLN A C 1
ATOM 1619 O O . GLN A 1 205 ? -41.533 -9.740 25.949 1.00 98.00 205 GLN A O 1
ATOM 1624 N N . HIS A 1 206 ? -41.731 -7.988 24.556 1.00 97.56 206 HIS A N 1
ATOM 1625 C CA . HIS A 1 206 ? -43.113 -7.670 24.953 1.00 97.56 206 HIS A CA 1
ATOM 1626 C C . HIS A 1 206 ? -44.054 -8.881 24.864 1.00 97.56 206 HIS A C 1
ATOM 1628 O O . HIS A 1 206 ? -44.872 -9.103 25.759 1.00 97.56 206 HIS A O 1
ATOM 1634 N N . ASN A 1 207 ? -43.873 -9.728 23.848 1.00 97.06 207 ASN A N 1
ATOM 1635 C CA . ASN A 1 207 ? -44.608 -10.981 23.679 1.00 97.06 207 ASN A CA 1
ATOM 1636 C C . ASN A 1 207 ? -44.651 -11.867 24.935 1.00 97.06 207 ASN A C 1
ATOM 1638 O O . ASN A 1 207 ? -45.658 -12.534 25.160 1.00 97.06 207 ASN A O 1
ATOM 1642 N N . ARG A 1 208 ? -43.603 -11.847 25.770 1.00 96.25 208 ARG A N 1
ATOM 1643 C CA . ARG A 1 208 ? -43.536 -12.617 27.023 1.00 96.25 208 ARG A CA 1
ATOM 1644 C C . ARG A 1 208 ? -44.697 -12.300 27.968 1.00 96.25 208 ARG A C 1
ATOM 1646 O O . ARG A 1 208 ? -45.111 -13.180 28.716 1.00 96.25 208 ARG A O 1
ATOM 1653 N N . TRP A 1 209 ? -45.182 -11.060 27.960 1.00 96.50 209 TRP A N 1
ATOM 1654 C CA . TRP A 1 209 ? -46.161 -10.571 28.931 1.00 96.50 209 TRP A CA 1
ATOM 1655 C C . TRP A 1 209 ? -47.604 -10.762 28.467 1.00 96.50 209 TRP A C 1
ATOM 1657 O O . TRP A 1 209 ? -48.426 -11.266 29.224 1.00 96.50 209 TRP A O 1
ATOM 1667 N N . SER A 1 210 ? -47.909 -10.394 27.221 1.00 93.31 210 SER A N 1
ATOM 1668 C CA . SER A 1 210 ? -49.288 -10.357 26.702 1.00 93.31 210 SER A CA 1
ATOM 1669 C C . SER A 1 210 ? -49.547 -11.299 25.524 1.00 93.31 210 SER A C 1
ATOM 1671 O O . SER A 1 210 ? -50.679 -11.411 25.060 1.00 93.31 210 SER A O 1
ATOM 1673 N N . GLY A 1 211 ? -48.514 -11.950 24.984 1.00 92.75 211 GLY A N 1
ATOM 1674 C CA . GLY A 1 211 ? -48.613 -12.721 23.743 1.00 92.75 211 GLY A CA 1
ATOM 1675 C C . GLY A 1 211 ? -48.689 -11.868 22.469 1.00 92.75 211 GLY A C 1
ATOM 1676 O O . GLY A 1 211 ? -48.711 -12.432 21.375 1.00 92.75 211 GLY A O 1
ATOM 1677 N N . LYS A 1 212 ? -48.669 -10.526 22.564 1.00 91.62 212 LYS A N 1
ATOM 1678 C CA . LYS A 1 212 ? -48.607 -9.624 21.398 1.00 91.62 212 LYS A CA 1
ATOM 1679 C C . LYS A 1 212 ? -47.392 -9.963 20.531 1.00 91.62 212 LYS A C 1
ATOM 1681 O O . LYS A 1 212 ? -46.318 -10.237 21.065 1.00 91.62 212 LYS A O 1
ATOM 1686 N N . ASN A 1 213 ? -47.529 -9.935 19.204 1.00 95.31 213 ASN A N 1
ATOM 1687 C CA . ASN A 1 213 ? -46.375 -10.067 18.313 1.00 95.31 213 ASN A CA 1
ATOM 1688 C C . ASN A 1 213 ? -45.544 -8.773 18.341 1.00 95.31 213 ASN A C 1
ATOM 1690 O O . ASN A 1 213 ? -45.746 -7.884 17.526 1.00 95.31 213 ASN A O 1
ATOM 1694 N N . CYS A 1 214 ? -44.698 -8.628 19.358 1.00 96.00 214 CYS A N 1
ATOM 1695 C CA . CYS A 1 214 ? -43.852 -7.464 19.590 1.00 96.00 214 CYS A CA 1
ATOM 1696 C C . CYS A 1 214 ? -42.598 -7.906 20.371 1.00 96.00 214 CYS A C 1
ATOM 1698 O O . CYS A 1 214 ? -42.744 -8.669 21.339 1.00 96.00 214 CYS A O 1
ATOM 1700 N N . PRO A 1 215 ? -41.385 -7.469 19.985 1.00 96.81 215 PRO A N 1
ATOM 1701 C CA . PRO A 1 215 ? -41.052 -6.664 18.794 1.00 96.81 215 PRO A CA 1
ATOM 1702 C C . PRO A 1 215 ? -41.260 -7.469 17.495 1.00 96.81 215 PRO A C 1
ATOM 1704 O O . PRO A 1 215 ? -40.954 -8.653 17.474 1.00 96.81 215 PRO A O 1
ATOM 1707 N N . THR A 1 216 ? -41.850 -6.890 16.444 1.00 94.00 216 THR A N 1
ATOM 1708 C CA . THR A 1 216 ? -42.319 -7.659 15.268 1.00 94.00 216 THR A CA 1
ATOM 1709 C C . THR A 1 216 ? -41.155 -8.150 14.411 1.00 94.00 216 THR A C 1
ATOM 1711 O O . THR A 1 216 ? -41.009 -9.359 14.231 1.00 94.00 216 THR A O 1
ATOM 1714 N N . ARG A 1 217 ? -40.302 -7.239 13.925 1.00 92.25 217 ARG A N 1
ATOM 1715 C CA . ARG A 1 217 ? -39.184 -7.567 13.028 1.00 92.25 217 ARG A CA 1
ATOM 1716 C C . ARG A 1 217 ? -38.166 -8.443 13.740 1.00 92.25 217 ARG A C 1
ATOM 1718 O O . ARG A 1 217 ? -37.831 -9.506 13.236 1.00 92.25 217 ARG A O 1
ATOM 1725 N N . LEU A 1 218 ? -37.761 -8.058 14.950 1.00 92.62 218 LEU A N 1
ATOM 1726 C CA . LEU A 1 218 ? -36.802 -8.810 15.765 1.00 92.62 218 LEU A CA 1
ATOM 1727 C C . LEU A 1 218 ? -37.263 -10.244 16.070 1.00 92.62 218 LEU A C 1
ATOM 1729 O O . LEU A 1 218 ? -36.433 -11.149 16.173 1.00 92.62 218 LEU A O 1
ATOM 1733 N N . ARG A 1 219 ? -38.576 -10.469 16.226 1.00 93.00 219 ARG A N 1
ATOM 1734 C CA . ARG A 1 219 ? -39.145 -11.812 16.429 1.00 93.00 219 ARG A CA 1
ATOM 1735 C C . ARG A 1 219 ? -39.142 -12.664 15.175 1.00 93.00 219 ARG A C 1
ATOM 1737 O O . ARG A 1 219 ? -38.972 -13.874 15.289 1.00 93.00 219 ARG A O 1
ATOM 1744 N N . GLU A 1 220 ? -39.371 -12.050 14.021 1.00 90.25 220 GLU A N 1
ATOM 1745 C CA . GLU A 1 220 ? -39.322 -12.729 12.727 1.00 90.25 220 GLU A CA 1
ATOM 1746 C C . GLU A 1 220 ? -37.878 -13.104 12.368 1.00 90.25 220 GLU A C 1
ATOM 1748 O O . GLU A 1 220 ? -37.624 -14.245 11.984 1.00 90.25 220 GLU A O 1
ATOM 1753 N N . ALA A 1 221 ? -36.931 -12.181 12.564 1.00 80.44 221 ALA A N 1
ATOM 1754 C CA . ALA A 1 221 ? -35.495 -12.403 12.426 1.00 80.44 221 ALA A CA 1
ATOM 1755 C C . ALA A 1 221 ? -34.692 -11.341 13.209 1.00 80.44 221 ALA A C 1
ATOM 1757 O O . ALA A 1 221 ? -35.007 -10.156 13.169 1.00 80.44 221 ALA A O 1
ATOM 1758 N N . GLY A 1 222 ? -33.623 -11.753 13.902 1.00 87.44 222 GLY A N 1
ATOM 1759 C CA . GLY A 1 222 ? -32.656 -10.832 14.525 1.00 87.44 222 GLY A CA 1
ATOM 1760 C C . GLY A 1 222 ? -32.633 -10.791 16.058 1.00 87.44 222 GLY A C 1
ATOM 1761 O O . GLY A 1 222 ? -31.688 -10.250 16.624 1.00 87.44 222 GLY A O 1
ATOM 1762 N N . TRP A 1 223 ? -33.588 -11.408 16.770 1.00 95.12 223 TRP A N 1
ATOM 1763 C CA . TRP A 1 223 ? -33.536 -11.463 18.244 1.00 95.12 223 TRP A CA 1
ATOM 1764 C C . TRP A 1 223 ? -32.261 -12.139 18.770 1.00 95.12 223 TRP A C 1
ATOM 1766 O O . TRP A 1 223 ? -31.633 -11.649 19.707 1.00 95.12 223 TRP A O 1
ATOM 1776 N N . SER A 1 224 ? -31.864 -13.262 18.166 1.00 92.69 224 SER A N 1
ATOM 1777 C CA . SER A 1 224 ? -30.641 -13.978 18.548 1.00 92.69 224 SER A CA 1
ATOM 1778 C C . SER A 1 224 ? -29.388 -13.130 18.325 1.00 92.69 224 SER A C 1
ATOM 1780 O O . SER A 1 224 ? -28.503 -13.124 19.179 1.00 92.69 224 SER A O 1
ATOM 1782 N N . ASP A 1 225 ? -29.346 -12.383 17.221 1.00 88.81 225 ASP A N 1
ATOM 1783 C CA . ASP A 1 225 ? -28.213 -11.532 16.853 1.00 88.81 225 ASP A CA 1
ATOM 1784 C C . ASP A 1 225 ? -28.106 -10.320 17.778 1.00 88.81 225 ASP A C 1
ATOM 1786 O O . ASP A 1 225 ? -27.020 -10.032 18.281 1.00 88.81 225 ASP A O 1
ATOM 1790 N N . LEU A 1 226 ? -29.239 -9.689 18.108 1.00 95.88 226 LEU A N 1
ATOM 1791 C CA . LEU A 1 226 ? -29.311 -8.624 19.106 1.00 95.88 226 LEU A CA 1
ATOM 1792 C C . LEU A 1 226 ? -28.757 -9.097 20.456 1.00 95.88 226 LEU A C 1
ATOM 1794 O O . LEU A 1 226 ? -27.901 -8.441 21.045 1.00 95.88 226 LEU A O 1
ATOM 1798 N N . ILE A 1 227 ? -29.206 -10.254 20.951 1.00 97.12 227 ILE A N 1
ATOM 1799 C CA . ILE A 1 227 ? -28.730 -10.792 22.234 1.00 97.12 227 ILE A CA 1
ATOM 1800 C C . ILE A 1 227 ? -27.241 -11.162 22.172 1.00 97.12 227 ILE A C 1
ATOM 1802 O O . ILE A 1 227 ? -26.522 -10.957 23.152 1.00 97.12 227 ILE A O 1
ATOM 1806 N N . ALA A 1 228 ? -26.753 -11.676 21.041 1.00 86.00 228 ALA A N 1
ATOM 1807 C CA . ALA A 1 228 ? -25.327 -11.925 20.847 1.00 86.00 228 ALA A CA 1
ATOM 1808 C C . ALA A 1 228 ? -24.516 -10.620 20.881 1.00 86.00 228 ALA A C 1
ATOM 1810 O O . ALA A 1 228 ? -23.482 -10.565 21.544 1.00 86.00 228 ALA A O 1
ATOM 1811 N N . GLN A 1 229 ? -25.000 -9.557 20.238 1.00 83.62 229 GLN A N 1
ATOM 1812 C CA . GLN A 1 229 ? -24.363 -8.240 20.247 1.00 83.62 229 GLN A CA 1
ATOM 1813 C C . GLN A 1 229 ? -24.366 -7.606 21.642 1.00 83.62 229 GLN A C 1
ATOM 1815 O O . GLN A 1 229 ? -23.343 -7.086 22.077 1.00 83.62 229 GLN A O 1
ATOM 1820 N N . VAL A 1 230 ? -25.460 -7.734 22.399 1.00 93.19 230 VAL A N 1
ATOM 1821 C CA . VAL A 1 230 ? -25.504 -7.311 23.808 1.00 93.19 230 VAL A CA 1
ATOM 1822 C C . VAL A 1 230 ? -24.447 -8.038 24.638 1.00 93.19 230 VAL A C 1
ATOM 1824 O O . VAL A 1 230 ? -23.761 -7.399 25.429 1.00 93.19 230 VAL A O 1
ATOM 1827 N N . ARG A 1 231 ? -24.295 -9.359 24.471 1.00 88.94 231 ARG A N 1
ATOM 1828 C CA . ARG A 1 231 ? -23.269 -10.132 25.191 1.00 88.94 231 ARG A CA 1
ATOM 1829 C C . ARG A 1 231 ? -21.865 -9.641 24.864 1.00 88.94 231 ARG A C 1
ATOM 1831 O O . ARG A 1 231 ? -21.111 -9.399 25.792 1.00 88.94 231 ARG A O 1
ATOM 1838 N N . ARG A 1 232 ? -21.565 -9.379 23.587 1.00 78.31 232 ARG A N 1
ATOM 1839 C CA . ARG A 1 232 ? -20.280 -8.776 23.189 1.00 78.31 232 ARG A CA 1
ATOM 1840 C C . ARG A 1 232 ? -20.020 -7.470 23.939 1.00 78.31 232 ARG A C 1
ATOM 1842 O O . ARG A 1 232 ? -18.962 -7.318 24.529 1.00 78.31 232 ARG A O 1
ATOM 1849 N N . TYR A 1 233 ? -21.010 -6.579 24.008 1.00 78.00 233 TYR A N 1
ATOM 1850 C CA . TYR A 1 233 ? -20.859 -5.346 24.779 1.00 78.00 233 TYR A CA 1
ATOM 1851 C C . TYR A 1 233 ? -20.737 -5.567 26.283 1.00 78.00 233 TYR A C 1
ATOM 1853 O O . TYR A 1 233 ? -20.099 -4.751 26.939 1.00 78.00 233 TYR A O 1
ATOM 1861 N N . LEU A 1 234 ? -21.382 -6.586 26.857 1.00 79.81 234 LEU A N 1
ATOM 1862 C CA . LEU A 1 234 ? -21.243 -6.936 28.276 1.00 79.81 234 LEU A CA 1
ATOM 1863 C C . LEU A 1 234 ? -19.850 -7.484 28.604 1.00 79.81 234 LEU A C 1
ATOM 1865 O O . LEU A 1 234 ? -19.356 -7.205 29.695 1.00 79.81 234 LEU A O 1
ATOM 1869 N N . ASP A 1 235 ? -19.253 -8.220 27.668 1.00 69.00 235 ASP A N 1
ATOM 1870 C CA . ASP A 1 235 ? -17.950 -8.872 27.808 1.00 69.00 235 ASP A CA 1
ATOM 1871 C C . ASP A 1 235 ? -16.768 -7.921 27.514 1.00 69.00 235 ASP A C 1
ATOM 1873 O O . ASP A 1 235 ? -15.638 -8.215 27.905 1.00 69.00 235 ASP A O 1
ATOM 1877 N N . ASP A 1 236 ? -17.018 -6.766 26.882 1.00 57.38 236 ASP A N 1
ATOM 1878 C CA . ASP A 1 236 ? -16.013 -5.718 26.664 1.00 57.38 236 ASP A CA 1
ATOM 1879 C C . ASP A 1 236 ? -15.495 -5.143 28.004 1.00 57.38 236 ASP A C 1
ATOM 1881 O O . ASP A 1 236 ? -16.296 -4.710 28.850 1.00 57.38 236 ASP A O 1
ATOM 1885 N N . PRO A 1 237 ? -14.165 -5.084 28.226 1.00 45.84 237 PRO A N 1
ATOM 1886 C CA . PRO A 1 237 ? -13.597 -4.602 29.479 1.00 45.84 237 PRO A CA 1
ATOM 1887 C C . PRO A 1 237 ? -13.970 -3.136 29.725 1.00 45.84 237 PRO A C 1
ATOM 1889 O O . PRO A 1 237 ? -13.702 -2.252 28.910 1.00 45.84 237 PRO A O 1
ATOM 1892 N N . GLN A 1 238 ? -14.586 -2.867 30.881 1.00 45.97 238 GLN A N 1
ATOM 1893 C CA . GLN A 1 238 ? -14.877 -1.498 31.298 1.00 45.97 238 GLN A CA 1
ATOM 1894 C C . GLN A 1 238 ? -13.566 -0.737 31.538 1.00 45.97 238 GLN A C 1
ATOM 1896 O O . GLN A 1 238 ? -12.655 -1.273 32.180 1.00 45.97 238 GLN A O 1
ATOM 1901 N N . PRO A 1 239 ? -13.469 0.522 31.087 1.00 42.44 239 PRO A N 1
ATOM 1902 C CA . PRO A 1 239 ? -12.353 1.373 31.453 1.00 42.44 239 PRO A CA 1
ATOM 1903 C C . PRO A 1 239 ? -12.277 1.531 32.981 1.00 42.44 239 PRO A C 1
ATOM 1905 O O . PRO A 1 239 ? -13.303 1.659 33.651 1.00 42.44 239 PRO A O 1
ATOM 1908 N N . ALA A 1 240 ? -11.063 1.528 33.534 1.00 41.97 240 ALA A N 1
ATOM 1909 C CA . ALA A 1 240 ? -10.840 1.796 34.953 1.00 41.97 240 ALA A CA 1
ATOM 1910 C C . ALA A 1 240 ? -11.345 3.199 35.350 1.00 41.97 240 ALA A C 1
ATOM 1912 O O . ALA A 1 240 ? -11.474 4.092 34.508 1.00 41.97 240 ALA A O 1
ATOM 1913 N N . ASP A 1 241 ? -11.611 3.396 36.644 1.00 41.00 241 ASP A N 1
ATOM 1914 C CA . ASP A 1 241 ? -12.078 4.670 37.198 1.00 41.00 241 ASP A CA 1
ATOM 1915 C C . ASP A 1 241 ? -11.182 5.835 36.729 1.00 41.00 241 ASP A C 1
ATOM 1917 O O . ASP A 1 241 ? -9.955 5.788 36.849 1.00 41.00 241 ASP A O 1
ATOM 1921 N N . GLY A 1 242 ? -11.783 6.860 36.119 1.00 52.56 242 GLY A N 1
ATOM 1922 C CA . GLY A 1 242 ? -11.047 7.973 35.512 1.00 52.56 242 GLY A CA 1
ATOM 1923 C C . GLY A 1 242 ? -10.621 7.794 34.047 1.00 52.56 242 GLY A C 1
ATOM 1924 O O . GLY A 1 242 ? -9.867 8.630 33.549 1.00 52.56 242 GLY A O 1
ATOM 1925 N N . ALA A 1 243 ? -11.115 6.804 33.308 1.00 64.06 243 ALA A N 1
ATOM 1926 C CA . ALA A 1 243 ? -10.939 6.719 31.856 1.00 64.06 243 ALA A CA 1
ATOM 1927 C C . ALA A 1 243 ? -12.105 7.357 31.070 1.00 64.06 243 ALA A C 1
ATOM 1929 O O . ALA A 1 243 ? -13.240 7.421 31.539 1.00 64.06 243 ALA A O 1
ATOM 1930 N N . ARG A 1 244 ? -11.818 7.867 29.868 1.00 75.31 244 ARG A N 1
ATOM 1931 C CA . ARG A 1 244 ? -12.782 8.478 28.943 1.00 75.31 244 ARG A CA 1
ATOM 1932 C C . ARG A 1 244 ? -12.944 7.575 27.725 1.00 75.31 244 ARG A C 1
ATOM 1934 O O . ARG A 1 244 ? -11.986 7.374 26.986 1.00 75.31 244 ARG A O 1
ATOM 1941 N N . TYR A 1 245 ? -14.149 7.052 27.523 1.00 68.44 245 TYR A N 1
ATOM 1942 C CA . TYR A 1 245 ? -14.491 6.220 26.369 1.00 68.44 245 TYR A CA 1
ATOM 1943 C C . TYR A 1 245 ? -14.970 7.064 25.185 1.00 68.44 245 TYR A C 1
ATOM 1945 O O . TYR A 1 245 ? -15.698 8.040 25.382 1.00 68.44 245 TYR A O 1
ATOM 1953 N N . PHE A 1 246 ? -14.589 6.659 23.974 1.00 62.72 246 PHE A N 1
ATOM 1954 C CA . PHE A 1 246 ? -14.979 7.291 22.721 1.00 62.72 246 PHE A CA 1
ATOM 1955 C C . PHE A 1 246 ? -15.888 6.361 21.908 1.00 62.72 246 PHE A C 1
ATOM 1957 O O . PHE A 1 246 ? -15.426 5.338 21.394 1.00 62.72 246 PHE A O 1
ATOM 1964 N N . PRO A 1 247 ? -17.188 6.690 21.806 1.00 45.28 247 PRO A N 1
ATOM 1965 C CA . PRO A 1 247 ? -18.158 5.897 21.059 1.00 45.28 247 PRO A CA 1
ATOM 1966 C C . PRO A 1 247 ? -17.799 5.673 19.593 1.00 45.28 247 PRO A C 1
ATOM 1968 O O . PRO A 1 247 ? -18.104 4.618 19.042 1.00 45.28 247 PRO A O 1
ATOM 1971 N N . GLU A 1 248 ? -17.159 6.664 18.986 1.00 65.69 248 GLU A N 1
ATOM 1972 C CA . GLU A 1 248 ? -16.873 6.735 17.558 1.00 65.69 248 GLU A CA 1
ATOM 1973 C C . GLU A 1 248 ? -15.867 5.676 17.107 1.00 65.69 248 GLU A C 1
ATOM 1975 O O . GLU A 1 248 ? -15.898 5.262 15.952 1.00 65.69 248 GLU A O 1
ATOM 1980 N N . THR A 1 249 ? -15.001 5.220 18.014 1.00 59.91 249 THR A N 1
ATOM 1981 C CA . THR A 1 249 ? -13.953 4.236 17.716 1.00 59.91 249 THR A CA 1
ATOM 1982 C C . THR A 1 249 ? -14.019 2.990 18.586 1.00 59.91 249 THR A C 1
ATOM 1984 O O . THR A 1 249 ? -13.311 2.026 18.327 1.00 59.91 249 THR A O 1
ATOM 1987 N N . GLY A 1 250 ? -14.856 2.978 19.625 1.00 54.56 250 GLY A N 1
ATOM 1988 C CA . GLY A 1 250 ? -14.945 1.858 20.558 1.00 54.56 250 GLY A CA 1
ATOM 1989 C C . GLY A 1 250 ? -13.789 1.779 21.563 1.00 54.56 250 GLY A C 1
ATOM 1990 O O . GLY A 1 250 ? -13.717 0.819 22.327 1.00 54.56 250 GLY A O 1
ATOM 1991 N N . HIS A 1 251 ? -12.907 2.782 21.601 1.00 71.69 251 HIS A N 1
ATOM 1992 C CA . HIS A 1 251 ? -11.714 2.795 22.448 1.00 71.69 251 HIS A CA 1
ATOM 1993 C C . HIS A 1 251 ? -11.800 3.828 23.573 1.00 71.69 251 HIS A C 1
ATOM 1995 O O . HIS A 1 251 ? -12.540 4.809 23.504 1.00 71.69 251 HIS A O 1
ATOM 2001 N N . ALA A 1 252 ? -11.021 3.622 24.634 1.00 71.75 252 ALA A N 1
ATOM 2002 C CA . ALA A 1 252 ? -10.937 4.541 25.764 1.00 71.75 252 ALA A CA 1
ATOM 2003 C C . ALA A 1 252 ? -9.507 5.022 25.992 1.00 71.75 252 ALA A C 1
ATOM 2005 O O . ALA A 1 252 ? -8.551 4.290 25.754 1.00 71.75 252 ALA A O 1
ATOM 2006 N N . ILE A 1 253 ? -9.379 6.235 26.522 1.00 80.81 253 ILE A N 1
ATOM 2007 C CA . ILE A 1 253 ? -8.119 6.764 27.052 1.00 80.81 253 ILE A CA 1
ATOM 2008 C C . ILE A 1 253 ? -8.182 6.805 28.573 1.00 80.81 253 ILE A C 1
ATOM 2010 O O . ILE A 1 253 ? -9.203 7.190 29.149 1.00 80.81 253 ILE A O 1
ATOM 2014 N N . ALA A 1 254 ? -7.087 6.456 29.237 1.00 78.75 254 ALA A N 1
ATOM 2015 C CA . ALA A 1 254 ? -7.005 6.414 30.692 1.00 78.75 254 ALA A CA 1
ATOM 2016 C C . ALA A 1 254 ? -5.734 7.103 31.209 1.00 78.75 254 ALA A C 1
ATOM 2018 O O . ALA A 1 254 ? -4.846 7.479 30.441 1.00 78.75 254 ALA A O 1
ATOM 2019 N N . GLY A 1 255 ? -5.677 7.316 32.527 1.00 81.88 255 GLY A N 1
ATOM 2020 C CA . GLY A 1 255 ? -4.462 7.715 33.241 1.00 81.88 255 GLY A CA 1
ATOM 2021 C C . GLY A 1 255 ? -3.691 8.883 32.612 1.00 81.88 255 GLY A C 1
ATOM 2022 O O . GLY A 1 255 ? -4.238 9.962 32.368 1.00 81.88 255 GLY A O 1
ATOM 2023 N N . GLY A 1 256 ? -2.393 8.665 32.377 1.00 78.69 256 GLY A N 1
ATOM 2024 C CA . GLY A 1 256 ? -1.482 9.671 31.828 1.00 78.69 256 GLY A CA 1
ATOM 2025 C C . GLY A 1 256 ? -1.834 10.110 30.404 1.00 78.69 256 GLY A C 1
ATOM 2026 O O . GLY A 1 256 ? -1.749 11.302 30.105 1.00 78.69 256 GLY A O 1
ATOM 2027 N N . PHE A 1 257 ? -2.287 9.187 29.549 1.00 92.12 257 PHE A N 1
ATOM 2028 C CA . PHE A 1 257 ? -2.697 9.500 28.177 1.00 92.12 257 PHE A CA 1
ATOM 2029 C C . PHE A 1 257 ? -3.967 10.343 28.140 1.00 92.12 257 PHE A C 1
ATOM 2031 O O . PHE A 1 257 ? -3.998 11.348 27.430 1.00 92.12 257 PHE A O 1
ATOM 2038 N N . ARG A 1 258 ? -4.961 10.038 28.985 1.00 89.06 258 ARG A N 1
ATOM 2039 C CA . ARG A 1 258 ? -6.140 10.898 29.160 1.00 89.06 258 ARG A CA 1
ATOM 2040 C C . ARG A 1 258 ? -5.745 12.309 29.586 1.00 89.06 258 ARG A C 1
ATOM 2042 O O . ARG A 1 258 ? -6.142 13.276 28.939 1.00 89.06 258 ARG A O 1
ATOM 2049 N N . ALA A 1 259 ? -4.961 12.422 30.659 1.00 76.44 259 ALA A N 1
ATOM 2050 C CA . ALA A 1 259 ? -4.564 13.716 31.207 1.00 76.44 259 ALA A CA 1
ATOM 2051 C C . ALA A 1 259 ? -3.777 14.555 30.187 1.00 76.44 259 ALA A C 1
ATOM 2053 O O . ALA A 1 259 ? -3.939 15.775 30.128 1.00 76.44 259 ALA A O 1
ATOM 2054 N N . TYR A 1 260 ? -2.942 13.915 29.365 1.00 85.50 260 TYR A N 1
ATOM 2055 C CA . TYR A 1 260 ? -2.221 14.587 28.289 1.00 85.50 260 TYR A CA 1
ATOM 2056 C C . TYR A 1 260 ? -3.159 15.031 27.161 1.00 85.50 260 TYR A C 1
ATOM 2058 O O . TYR A 1 260 ? -3.134 16.199 26.775 1.00 85.50 260 TYR A O 1
ATOM 2066 N N . TRP A 1 261 ? -4.012 14.130 26.670 1.00 91.31 261 TRP A N 1
ATOM 2067 C CA . TRP A 1 261 ? -4.964 14.409 25.594 1.00 91.31 261 TRP A CA 1
ATOM 2068 C C . TRP A 1 261 ? -5.874 15.590 25.957 1.00 91.31 261 TRP A C 1
ATOM 2070 O O . TRP A 1 261 ? -5.980 16.542 25.188 1.00 91.31 261 TRP A O 1
ATOM 2080 N N . GLU A 1 262 ? -6.450 15.594 27.165 1.00 81.81 262 GLU A N 1
ATOM 2081 C CA . GLU A 1 262 ? -7.338 16.666 27.644 1.00 81.81 262 GLU A CA 1
ATOM 2082 C C . GLU A 1 262 ? -6.612 18.005 27.815 1.00 81.81 262 GLU A C 1
ATOM 2084 O O . GLU A 1 262 ? -7.192 19.060 27.563 1.00 81.81 262 GLU A O 1
ATOM 2089 N N . ARG A 1 263 ? -5.340 17.977 28.225 1.00 77.81 263 ARG A N 1
ATOM 2090 C CA . ARG A 1 263 ? -4.561 19.190 28.493 1.00 77.81 263 ARG A CA 1
ATOM 2091 C C . ARG A 1 263 ? -4.034 19.869 27.232 1.00 77.81 263 ARG A C 1
ATOM 2093 O O . ARG A 1 263 ? -3.950 21.095 27.221 1.00 77.81 263 ARG A O 1
ATOM 2100 N N . PHE A 1 264 ? -3.601 19.104 26.230 1.00 77.19 264 PHE A N 1
ATOM 2101 C CA . PHE A 1 264 ? -2.750 19.637 25.156 1.00 77.19 264 PHE A CA 1
ATOM 2102 C C . PHE A 1 264 ? -3.432 19.832 23.807 1.00 77.19 264 PHE A C 1
ATOM 2104 O O . PHE A 1 264 ? -2.845 20.474 22.945 1.00 77.19 264 PHE A O 1
ATOM 2111 N N . GLY A 1 265 ? -4.657 19.352 23.607 1.00 72.69 265 GLY A N 1
ATOM 2112 C CA . GLY A 1 265 ? -5.342 19.641 22.345 1.00 72.69 265 GLY A CA 1
ATOM 2113 C C . GLY A 1 265 ? -6.581 18.818 22.057 1.00 72.69 265 GLY A C 1
ATOM 2114 O O . GLY A 1 265 ? -7.377 19.220 21.215 1.00 72.69 265 GLY A O 1
ATOM 2115 N N . GLY A 1 266 ? -6.782 17.714 22.773 1.00 83.25 266 GLY A N 1
ATOM 2116 C CA . GLY A 1 266 ? -7.976 16.893 22.677 1.00 83.25 266 GLY A CA 1
ATOM 2117 C C . GLY A 1 266 ? -8.281 16.429 21.256 1.00 83.25 266 GLY A C 1
ATOM 2118 O O . GLY A 1 266 ? -7.385 16.162 20.453 1.00 83.25 266 GLY A O 1
ATOM 2119 N N . LEU A 1 267 ? -9.576 16.368 20.955 1.00 80.44 267 LEU A N 1
ATOM 2120 C CA . LEU A 1 267 ? -10.092 15.880 19.683 1.00 80.44 267 LEU A CA 1
ATOM 2121 C C . LEU A 1 267 ? -9.587 16.701 18.481 1.00 80.44 267 LEU A C 1
ATOM 2123 O O . LEU A 1 267 ? -9.146 16.077 17.520 1.00 80.44 267 LEU A O 1
ATOM 2127 N N . PRO A 1 268 ? -9.561 18.053 18.520 1.00 77.94 268 PRO A N 1
ATOM 2128 C CA . PRO A 1 268 ? -9.042 18.847 17.405 1.00 77.94 268 PRO A CA 1
ATOM 2129 C C . PRO A 1 268 ? -7.601 18.529 16.999 1.00 77.94 268 PRO A C 1
ATOM 2131 O O . PRO A 1 268 ? -7.266 18.672 15.828 1.00 77.94 268 PRO A O 1
ATOM 2134 N N . LEU A 1 269 ? -6.750 18.133 17.952 1.00 85.25 269 LEU A N 1
ATOM 2135 C CA . LEU A 1 269 ? -5.324 17.950 17.693 1.00 85.25 269 LEU A CA 1
ATOM 2136 C C . LEU A 1 269 ? -4.950 16.488 17.472 1.00 85.25 269 LEU A C 1
ATOM 2138 O O . LEU A 1 269 ? -4.269 16.161 16.511 1.00 85.25 269 LEU A O 1
ATOM 2142 N N . PHE A 1 270 ? -5.411 15.596 18.342 1.00 91.75 270 PHE A N 1
ATOM 2143 C CA . PHE A 1 270 ? -5.012 14.189 18.293 1.00 91.75 270 PHE A CA 1
ATOM 2144 C C . PHE A 1 270 ? -6.044 13.316 17.579 1.00 91.75 270 PHE A C 1
ATOM 2146 O O . PHE A 1 270 ? -5.697 12.265 17.047 1.00 91.75 270 PHE A O 1
ATOM 2153 N N . GLY A 1 271 ? -7.297 13.768 17.508 1.00 87.00 271 GLY A N 1
ATOM 2154 C CA . GLY A 1 271 ? -8.410 12.952 17.045 1.00 87.00 271 GLY A CA 1
ATOM 2155 C C . GLY A 1 271 ? -8.842 11.899 18.064 1.00 87.00 271 GLY A C 1
ATOM 2156 O O . GLY A 1 271 ? -8.467 11.941 19.244 1.00 87.00 271 GLY A O 1
ATOM 2157 N N . TYR A 1 272 ? -9.675 10.975 17.598 1.00 84.88 272 TYR A N 1
ATOM 2158 C CA . TYR A 1 272 ? -10.156 9.849 18.396 1.00 84.88 272 TYR A CA 1
ATOM 2159 C C . TYR A 1 272 ? -9.051 8.805 18.643 1.00 84.88 272 TYR A C 1
ATOM 2161 O O . TYR A 1 272 ? -8.184 8.634 17.784 1.00 84.88 272 TYR A O 1
ATOM 2169 N N . PRO A 1 273 ? -9.054 8.092 19.789 1.00 87.31 273 PRO A N 1
ATOM 2170 C CA . PRO A 1 273 ? -8.184 6.933 19.973 1.00 87.31 273 PRO A CA 1
ATOM 2171 C C . PRO A 1 273 ? -8.600 5.814 19.016 1.00 87.31 273 PRO A C 1
ATOM 2173 O O . PRO A 1 273 ? -9.783 5.512 18.901 1.00 87.31 273 PRO A O 1
ATOM 2176 N N . LEU A 1 274 ? -7.640 5.186 18.354 1.00 79.38 274 LEU A N 1
ATOM 2177 C CA . LEU A 1 274 ? -7.854 4.096 17.398 1.00 79.38 274 LEU A CA 1
ATOM 2178 C C . LEU A 1 274 ? -7.565 2.713 17.988 1.00 79.38 274 LEU A C 1
ATOM 2180 O O . LEU A 1 274 ? -7.823 1.709 17.339 1.00 79.38 274 LEU A O 1
ATOM 2184 N N . THR A 1 275 ? -6.991 2.663 19.189 1.00 75.31 275 THR A N 1
ATOM 2185 C CA . THR A 1 275 ? -6.650 1.425 19.896 1.00 75.31 275 THR A CA 1
ATOM 2186 C C . THR A 1 275 ? -6.878 1.592 21.397 1.00 75.31 275 THR A C 1
ATOM 2188 O O . THR A 1 275 ? -7.035 2.709 21.899 1.00 75.31 275 THR A O 1
ATOM 2191 N N . GLY A 1 276 ? -6.835 0.489 22.150 1.00 77.56 276 GLY A N 1
ATOM 2192 C CA . GLY A 1 276 ? -6.497 0.540 23.578 1.00 77.56 276 GLY A CA 1
ATOM 2193 C C . GLY A 1 276 ? -5.010 0.856 23.800 1.00 77.56 276 GLY A C 1
ATOM 2194 O O . GLY A 1 276 ? -4.274 1.118 22.847 1.00 77.56 276 GLY A O 1
ATOM 2195 N N . GLU A 1 277 ? -4.562 0.812 25.055 1.00 83.44 277 GLU A N 1
ATOM 2196 C CA . GLU A 1 277 ? -3.129 0.830 25.370 1.00 83.44 277 GLU A CA 1
ATOM 2197 C C . GLU A 1 277 ? -2.481 -0.487 24.904 1.00 83.44 277 GLU A C 1
ATOM 2199 O O . GLU A 1 277 ? -2.906 -1.577 25.289 1.00 83.44 277 GLU A O 1
ATOM 2204 N N . LEU A 1 278 ? -1.468 -0.375 24.050 1.00 79.25 278 LEU A N 1
ATOM 2205 C CA . LEU A 1 278 ? -0.660 -1.459 23.495 1.00 79.25 278 LEU A CA 1
ATOM 2206 C C . LEU A 1 278 ? 0.745 -1.422 24.102 1.00 79.25 278 LEU A C 1
ATOM 2208 O O . LEU A 1 278 ? 1.110 -0.463 24.776 1.00 79.25 278 LEU A O 1
ATOM 2212 N N . THR A 1 279 ? 1.546 -2.457 23.861 1.00 83.69 279 THR A N 1
ATOM 2213 C CA . THR A 1 279 ? 2.990 -2.442 24.139 1.00 83.69 279 THR A CA 1
ATOM 2214 C C . THR A 1 279 ? 3.730 -2.603 22.819 1.00 83.69 279 THR A C 1
ATOM 2216 O O . THR A 1 279 ? 3.449 -3.557 22.097 1.00 83.69 279 THR A O 1
ATOM 2219 N N . GLU A 1 280 ? 4.604 -1.652 22.493 1.00 81.88 280 GLU A N 1
ATOM 2220 C CA . GLU A 1 280 ? 5.381 -1.650 21.250 1.00 81.88 280 GLU A CA 1
ATOM 2221 C C . GLU A 1 280 ? 6.815 -1.153 21.473 1.00 81.88 280 GLU A C 1
ATOM 2223 O O . GLU A 1 280 ? 7.042 -0.315 22.360 1.00 81.88 280 GLU A O 1
ATOM 2228 N N . PRO A 1 281 ? 7.771 -1.567 20.621 1.00 83.56 281 PRO A N 1
ATOM 2229 C CA . PRO A 1 281 ? 9.098 -0.976 20.597 1.00 83.56 281 PRO A CA 1
ATOM 2230 C C . PRO A 1 281 ? 9.020 0.477 20.109 1.00 83.56 281 PRO A C 1
ATOM 2232 O O . PRO A 1 281 ? 8.332 0.797 19.137 1.00 83.56 281 PRO A O 1
ATOM 2235 N N . CYS A 1 282 ? 9.737 1.372 20.787 1.00 84.81 282 CYS A N 1
ATOM 2236 C CA . CYS A 1 282 ? 9.913 2.769 20.377 1.00 84.81 282 CYS A CA 1
ATOM 2237 C C . CYS A 1 282 ? 11.287 2.995 19.725 1.00 84.81 282 CYS A C 1
ATOM 2239 O O . CYS A 1 282 ? 12.108 2.086 19.662 1.00 84.81 282 CYS A O 1
ATOM 2241 N N . GLU A 1 283 ? 11.560 4.230 19.290 1.00 78.56 283 GLU A N 1
ATOM 2242 C CA . GLU A 1 283 ? 12.777 4.637 18.557 1.00 78.56 283 GLU A CA 1
ATOM 2243 C C . GLU A 1 283 ? 14.103 4.234 19.239 1.00 78.56 283 GLU A C 1
ATOM 2245 O O . GLU A 1 283 ? 15.077 3.913 18.566 1.00 78.56 283 GLU A O 1
ATOM 2250 N N . ASP A 1 284 ? 14.153 4.183 20.574 1.00 80.75 284 ASP A N 1
ATOM 2251 C CA . ASP A 1 284 ? 15.343 3.744 21.324 1.00 80.75 284 ASP A CA 1
ATOM 2252 C C . ASP A 1 284 ? 15.428 2.215 21.536 1.00 80.75 284 ASP A C 1
ATOM 2254 O O . ASP A 1 284 ? 16.243 1.738 22.331 1.00 80.75 284 ASP A O 1
ATOM 2258 N N . GLY A 1 285 ? 14.564 1.450 20.867 1.00 79.06 285 GLY A N 1
ATOM 2259 C CA . GLY A 1 285 ? 14.478 -0.008 20.926 1.00 79.06 285 GLY A CA 1
ATOM 2260 C C . GLY A 1 285 ? 13.812 -0.570 22.184 1.00 79.06 285 GLY A C 1
ATOM 2261 O O . GLY A 1 285 ? 13.751 -1.789 22.335 1.00 79.06 285 GLY A O 1
ATOM 2262 N N . LYS A 1 286 ? 13.323 0.268 23.109 1.00 85.94 286 LYS A N 1
ATOM 2263 C CA . LYS A 1 286 ? 12.624 -0.214 24.312 1.00 85.94 286 LYS A CA 1
ATOM 2264 C C . LYS A 1 286 ? 11.124 -0.328 24.078 1.00 85.94 286 LYS A C 1
ATOM 2266 O O . LYS A 1 286 ? 10.497 0.602 23.571 1.00 85.94 286 LYS A O 1
ATOM 2271 N N . GLU A 1 287 ? 10.560 -1.423 24.573 1.00 88.44 287 GLU A N 1
ATOM 2272 C CA . GLU A 1 287 ? 9.117 -1.633 24.682 1.00 88.44 287 GLU A CA 1
ATOM 2273 C C . GLU A 1 287 ? 8.488 -0.617 25.644 1.00 88.44 287 GLU A C 1
ATOM 2275 O O . GLU A 1 287 ? 8.929 -0.468 26.791 1.00 88.44 287 GLU A O 1
ATOM 2280 N N . ARG A 1 288 ? 7.443 0.078 25.193 1.00 91.62 288 ARG A N 1
ATOM 2281 C CA . ARG A 1 288 ? 6.660 1.011 26.012 1.00 91.62 288 ARG A CA 1
ATOM 2282 C C . ARG A 1 288 ? 5.177 0.813 25.800 1.00 91.62 288 ARG A C 1
ATOM 2284 O O . ARG A 1 288 ? 4.739 0.323 24.765 1.00 91.62 288 ARG A O 1
ATOM 2291 N N . THR A 1 289 ? 4.402 1.274 26.778 1.00 90.88 289 THR A N 1
ATOM 2292 C CA . THR A 1 289 ? 2.966 1.443 26.591 1.00 90.88 289 THR A CA 1
ATOM 2293 C C . THR A 1 289 ? 2.727 2.535 25.557 1.00 90.88 289 THR A C 1
ATOM 2295 O O . THR A 1 289 ? 3.235 3.650 25.717 1.00 90.88 289 THR A O 1
ATOM 2298 N N . VAL A 1 290 ? 1.958 2.224 24.518 1.00 93.25 290 VAL A N 1
ATOM 2299 C CA . VAL A 1 290 ? 1.598 3.156 23.449 1.00 93.25 290 VAL A CA 1
ATOM 2300 C C . VAL A 1 290 ? 0.097 3.160 23.196 1.00 93.25 290 VAL A C 1
ATOM 2302 O O . VAL A 1 290 ? -0.595 2.201 23.525 1.00 93.25 290 VAL A O 1
ATOM 2305 N N . GLN A 1 291 ? -0.432 4.228 22.611 1.00 94.00 291 GLN A N 1
ATOM 2306 C CA . GLN A 1 291 ? -1.820 4.262 22.152 1.00 94.00 291 GLN A CA 1
ATOM 2307 C C . GLN A 1 291 ? -1.933 5.078 20.867 1.00 94.00 291 GLN A C 1
ATOM 2309 O O . GLN A 1 291 ? -1.399 6.188 20.780 1.00 94.00 291 GLN A O 1
ATOM 2314 N N . TYR A 1 292 ? -2.636 4.529 19.878 1.00 93.06 292 TYR A N 1
ATOM 2315 C CA . TYR A 1 292 ? -2.862 5.187 18.598 1.00 93.06 292 TYR A CA 1
ATOM 2316 C C . TYR A 1 292 ? -4.059 6.119 18.690 1.00 93.06 292 TYR A C 1
ATOM 2318 O O . TYR A 1 292 ? -5.091 5.792 19.278 1.00 93.06 292 TYR A O 1
ATOM 2326 N N . PHE A 1 293 ? -3.923 7.269 18.051 1.00 95.56 293 PHE A N 1
ATOM 2327 C CA . PHE A 1 293 ? -4.973 8.240 17.795 1.00 95.56 293 PHE A CA 1
ATOM 2328 C C . PHE A 1 293 ? -5.001 8.547 16.303 1.00 95.56 293 PHE A C 1
ATOM 2330 O O . PHE A 1 293 ? -4.056 8.224 15.593 1.00 95.56 293 PHE A O 1
ATOM 2337 N N . GLU A 1 294 ? -6.044 9.206 15.806 1.00 90.44 294 GLU A N 1
ATOM 2338 C CA . GLU A 1 294 ? -6.135 9.512 14.372 1.00 90.44 294 GLU A CA 1
ATOM 2339 C C . GLU A 1 294 ? -4.912 10.261 13.829 1.00 90.44 294 GLU A C 1
ATOM 2341 O O . GLU A 1 294 ? -4.517 10.041 12.690 1.00 90.44 294 GLU A O 1
ATOM 2346 N N . ARG A 1 295 ? -4.311 11.150 14.626 1.00 95.06 295 ARG A N 1
ATOM 2347 C CA . ARG A 1 295 ? -3.251 12.074 14.181 1.00 95.06 295 ARG A CA 1
ATOM 2348 C C . ARG A 1 295 ? -1.915 11.884 14.898 1.00 95.06 295 ARG A C 1
ATOM 2350 O O . ARG A 1 295 ? -0.962 12.583 14.580 1.00 95.06 295 ARG A O 1
ATOM 2357 N N . ALA A 1 296 ? -1.838 10.987 15.881 1.00 96.06 296 ALA A N 1
ATOM 2358 C CA . ALA A 1 296 ? -0.645 10.813 16.707 1.00 96.06 296 ALA A CA 1
ATOM 2359 C C . ALA A 1 296 ? -0.572 9.414 17.329 1.00 96.06 296 ALA A C 1
ATOM 2361 O O . ALA A 1 296 ? -1.588 8.745 17.496 1.00 96.06 296 ALA A O 1
ATOM 2362 N N . VAL A 1 297 ? 0.624 9.014 17.759 1.00 97.06 297 VAL A N 1
ATOM 2363 C CA . VAL A 1 297 ? 0.837 7.857 18.640 1.00 97.06 297 VAL A CA 1
ATOM 2364 C C . VAL A 1 297 ? 1.454 8.357 19.936 1.00 97.06 297 VAL A C 1
ATOM 2366 O O . VAL A 1 297 ? 2.483 9.034 19.919 1.00 97.06 297 VAL A O 1
ATOM 2369 N N . PHE A 1 298 ? 0.796 8.071 21.057 1.00 97.06 298 PHE A N 1
ATOM 2370 C CA . PHE A 1 298 ? 1.268 8.448 22.386 1.00 97.06 298 PHE A CA 1
ATOM 2371 C C . PHE A 1 298 ? 2.155 7.339 22.932 1.00 97.06 298 PHE A C 1
ATOM 2373 O O . PHE A 1 298 ? 1.803 6.173 22.816 1.00 97.06 298 PHE A O 1
ATOM 2380 N N . GLU A 1 299 ? 3.257 7.705 23.578 1.00 96.81 299 GLU A N 1
ATOM 2381 C CA . GLU A 1 299 ? 4.193 6.784 24.216 1.00 96.81 299 GLU A CA 1
ATOM 2382 C C . GLU A 1 299 ? 4.373 7.145 25.693 1.00 96.81 299 GLU A C 1
ATOM 2384 O O . GLU A 1 299 ? 4.558 8.317 26.043 1.00 96.81 299 GLU A O 1
ATOM 2389 N N . TRP A 1 300 ? 4.345 6.140 26.570 1.00 93.75 300 TRP A N 1
ATOM 2390 C CA . TRP A 1 300 ? 4.588 6.308 28.000 1.00 93.75 300 TRP A CA 1
ATOM 2391 C C . TRP A 1 300 ? 6.064 6.087 28.346 1.00 93.75 300 TRP A C 1
ATOM 2393 O O . TRP A 1 300 ? 6.586 4.976 28.278 1.00 93.75 300 TRP A O 1
ATOM 2403 N N . HIS A 1 301 ? 6.728 7.155 28.779 1.00 91.69 301 HIS A N 1
ATOM 2404 C CA . HIS A 1 301 ? 8.133 7.202 29.175 1.00 91.69 301 HIS A CA 1
ATOM 2405 C C . HIS A 1 301 ? 8.243 7.361 30.702 1.00 91.69 301 HIS A C 1
ATOM 2407 O O . HIS A 1 301 ? 8.301 8.491 31.194 1.00 91.69 301 HIS A O 1
ATOM 2413 N N . PRO A 1 302 ? 8.270 6.264 31.486 1.00 84.88 302 PRO A N 1
ATOM 2414 C CA . PRO A 1 302 ? 8.246 6.337 32.952 1.00 84.88 302 PRO A CA 1
ATOM 2415 C C . PRO A 1 302 ? 9.491 7.008 33.548 1.00 84.88 302 PRO A C 1
ATOM 2417 O O . PRO A 1 302 ? 9.390 7.640 34.601 1.00 84.88 302 PRO A O 1
ATOM 2420 N N . ASP A 1 303 ? 10.626 6.908 32.851 1.00 87.94 303 ASP A N 1
ATOM 2421 C CA . ASP A 1 303 ? 11.917 7.473 33.258 1.00 87.94 303 ASP A CA 1
ATOM 2422 C C . ASP A 1 303 ? 12.037 8.980 32.962 1.00 87.94 303 ASP A C 1
ATOM 2424 O O . ASP A 1 303 ? 12.986 9.631 33.405 1.00 87.94 303 ASP A O 1
ATOM 2428 N N . ALA A 1 304 ? 11.094 9.556 32.208 1.00 84.50 304 ALA A N 1
ATOM 2429 C CA . ALA A 1 304 ? 11.102 10.978 31.892 1.00 84.50 304 ALA A CA 1
ATOM 2430 C C . ALA A 1 304 ? 10.623 11.828 33.092 1.00 84.50 304 ALA A C 1
ATOM 2432 O O . ALA A 1 304 ? 9.807 11.367 33.900 1.00 84.50 304 ALA A O 1
ATOM 2433 N N . PRO A 1 305 ? 11.070 13.096 33.203 1.00 83.75 305 PRO A N 1
ATOM 2434 C CA . PRO A 1 305 ? 10.590 14.014 34.232 1.00 83.75 305 PRO A CA 1
ATOM 2435 C C . PRO A 1 305 ? 9.065 14.156 34.240 1.00 83.75 305 PRO A C 1
ATOM 2437 O O . PRO A 1 305 ? 8.403 14.052 33.201 1.00 83.75 305 PRO A O 1
ATOM 2440 N N . ASP A 1 306 ? 8.496 14.461 35.408 1.00 73.25 306 ASP A N 1
ATOM 2441 C CA . ASP A 1 306 ? 7.061 14.712 35.528 1.00 73.25 306 ASP A CA 1
ATOM 2442 C C . ASP A 1 306 ? 6.624 15.833 34.569 1.00 73.25 306 ASP A C 1
ATOM 2444 O O . ASP A 1 306 ? 7.229 16.902 34.486 1.00 73.25 306 ASP A O 1
ATOM 2448 N N . GLY A 1 307 ? 5.579 15.555 33.787 1.00 70.38 307 GLY A N 1
ATOM 2449 C CA . GLY A 1 307 ? 5.133 16.415 32.688 1.00 70.38 307 GLY A CA 1
ATOM 2450 C C . GLY A 1 307 ? 5.722 16.085 31.310 1.00 70.38 307 GLY A C 1
ATOM 2451 O O . GLY A 1 307 ? 5.216 16.634 30.333 1.00 70.38 307 GLY A O 1
ATOM 2452 N N . TRP A 1 308 ? 6.699 15.177 31.207 1.00 82.50 308 TRP A N 1
ATOM 2453 C CA . TRP A 1 308 ? 7.288 14.660 29.953 1.00 82.50 308 TRP A CA 1
ATOM 2454 C C . TRP A 1 308 ? 7.145 13.141 29.786 1.00 82.50 308 TRP A C 1
ATOM 2456 O O . TRP A 1 308 ? 7.687 12.553 28.854 1.00 82.50 308 TRP A O 1
ATOM 2466 N N . LYS A 1 309 ? 6.384 12.508 30.682 1.00 86.50 309 LYS A N 1
ATOM 2467 C CA . LYS A 1 309 ? 6.111 11.066 30.652 1.00 86.50 309 LYS A CA 1
ATOM 2468 C C . LYS A 1 309 ? 5.244 10.619 29.482 1.00 86.50 309 LYS A C 1
ATOM 2470 O O . LYS A 1 309 ? 5.239 9.442 29.170 1.00 86.50 309 LYS A O 1
ATOM 2475 N N . VAL A 1 310 ? 4.525 11.535 28.840 1.00 93.12 310 VAL A N 1
ATOM 2476 C CA . VAL A 1 310 ? 3.852 11.259 27.569 1.00 93.12 310 VAL A CA 1
ATOM 2477 C C . VAL A 1 310 ? 4.591 12.024 26.486 1.00 93.12 310 VAL A C 1
ATOM 2479 O O . VAL A 1 310 ? 4.691 13.255 26.554 1.00 93.12 310 VAL A O 1
ATOM 2482 N N . GLN A 1 311 ? 5.112 11.285 25.517 1.00 93.75 311 GLN A N 1
ATOM 2483 C CA . GLN A 1 311 ? 5.772 11.809 24.326 1.00 93.75 311 GLN A CA 1
ATOM 2484 C C . GLN A 1 311 ? 5.032 11.286 23.101 1.00 93.75 311 GLN A C 1
ATOM 2486 O O . GLN A 1 311 ? 4.407 10.230 23.166 1.00 93.75 311 GLN A O 1
ATOM 2491 N N . LEU A 1 312 ? 5.056 12.041 22.006 1.00 95.50 312 LEU A N 1
ATOM 2492 C CA . LEU A 1 312 ? 4.466 11.580 20.755 1.00 95.50 312 LEU A CA 1
ATOM 2493 C C . LEU A 1 312 ? 5.558 10.957 19.903 1.00 95.50 312 LEU A C 1
ATOM 2495 O O . LEU A 1 312 ? 6.630 11.560 19.754 1.00 95.50 312 LEU A O 1
ATOM 2499 N N . ARG A 1 313 ? 5.257 9.782 19.347 1.00 94.88 313 ARG A N 1
ATOM 2500 C CA . ARG A 1 313 ? 6.098 9.133 18.344 1.00 94.88 313 ARG A CA 1
ATOM 2501 C C . ARG A 1 313 ? 6.343 10.101 17.192 1.00 94.88 313 ARG A C 1
ATOM 2503 O O . ARG A 1 313 ? 5.462 10.892 16.836 1.00 94.88 313 ARG A O 1
ATOM 2510 N N . ARG A 1 314 ? 7.539 10.050 16.615 1.00 95.44 314 ARG A N 1
ATOM 2511 C CA . ARG A 1 314 ? 7.968 10.939 15.534 1.00 95.44 314 ARG A CA 1
ATOM 2512 C C . ARG A 1 314 ? 7.391 10.481 14.190 1.00 95.44 314 ARG A C 1
ATOM 2514 O O . ARG A 1 314 ? 8.123 10.276 13.236 1.00 95.44 314 ARG A O 1
ATOM 2521 N N . LEU A 1 315 ? 6.062 10.352 14.113 1.00 93.25 315 LEU A N 1
ATOM 2522 C CA . LEU A 1 315 ? 5.369 9.795 12.947 1.00 93.25 315 LEU A CA 1
ATOM 2523 C C . LEU A 1 315 ? 5.674 10.536 11.647 1.00 93.25 315 LEU A C 1
ATOM 2525 O O . LEU A 1 315 ? 5.712 9.903 10.602 1.00 93.25 315 LEU A O 1
ATOM 2529 N N . GLY A 1 316 ? 5.876 11.856 11.699 1.00 93.44 316 GLY A N 1
ATOM 2530 C CA . GLY A 1 316 ? 6.256 12.594 10.502 1.00 93.44 316 GLY A CA 1
ATOM 2531 C C . GLY A 1 316 ? 7.639 12.172 10.023 1.00 93.44 316 GLY A C 1
ATOM 2532 O O . GLY A 1 316 ? 7.779 11.844 8.858 1.00 93.44 316 GLY A O 1
ATOM 2533 N N . ALA A 1 317 ? 8.623 12.065 10.922 1.00 89.94 317 ALA A N 1
ATOM 2534 C CA . ALA A 1 317 ? 9.951 11.566 10.565 1.00 89.94 317 ALA A CA 1
ATOM 2535 C C . ALA A 1 317 ? 9.928 10.092 10.121 1.00 89.94 317 ALA A C 1
ATOM 2537 O O . ALA A 1 317 ? 10.570 9.750 9.132 1.00 89.94 317 ALA A O 1
ATOM 2538 N N . ASP A 1 318 ? 9.170 9.241 10.818 1.00 84.81 318 ASP A N 1
ATOM 2539 C CA . ASP A 1 318 ? 9.073 7.806 10.531 1.00 84.81 318 ASP A CA 1
ATOM 2540 C C . ASP A 1 318 ? 8.464 7.553 9.143 1.00 84.81 318 ASP A C 1
ATOM 2542 O O . ASP A 1 318 ? 9.005 6.778 8.356 1.00 84.81 318 ASP A O 1
ATOM 2546 N N . LEU A 1 319 ? 7.348 8.220 8.823 1.00 80.44 319 LEU A N 1
ATOM 2547 C CA . LEU A 1 319 ? 6.615 8.018 7.568 1.00 80.44 319 LEU A CA 1
ATOM 2548 C C . LEU A 1 319 ? 7.296 8.683 6.365 1.00 80.44 319 LEU A C 1
ATOM 2550 O O . LEU A 1 319 ? 7.037 8.289 5.230 1.00 80.44 319 LEU A O 1
ATOM 2554 N N . THR A 1 320 ? 8.174 9.665 6.588 1.00 81.38 320 THR A N 1
ATOM 2555 C CA . THR A 1 320 ? 8.911 10.351 5.515 1.00 81.38 320 THR A CA 1
ATOM 2556 C C . THR A 1 320 ? 10.396 10.013 5.477 1.00 81.38 320 THR A C 1
ATOM 2558 O O . THR A 1 320 ? 11.147 10.701 4.788 1.00 81.38 320 THR A O 1
ATOM 2561 N N . ALA A 1 321 ? 10.857 8.982 6.190 1.00 77.75 321 ALA A N 1
ATOM 2562 C CA . ALA A 1 321 ? 12.278 8.633 6.245 1.00 77.75 321 ALA A CA 1
ATOM 2563 C C . ALA A 1 321 ? 12.878 8.396 4.842 1.00 77.75 321 ALA A C 1
ATOM 2565 O O . ALA A 1 321 ? 13.950 8.916 4.521 1.00 77.75 321 ALA A O 1
ATOM 2566 N N . SER A 1 322 ? 12.131 7.706 3.973 1.00 66.62 322 SER A N 1
ATOM 2567 C CA . SER A 1 322 ? 12.483 7.451 2.567 1.00 66.62 322 SER A CA 1
ATOM 2568 C C . SER A 1 322 ? 12.425 8.693 1.668 1.00 66.62 322 SER A C 1
ATOM 2570 O O . SER A 1 322 ? 12.954 8.681 0.562 1.00 66.62 322 SER A O 1
ATOM 2572 N N . ARG A 1 323 ? 11.809 9.788 2.130 1.00 74.56 323 ARG A N 1
ATOM 2573 C CA . ARG A 1 323 ? 11.662 11.046 1.379 1.00 74.56 323 ARG A CA 1
ATOM 2574 C C . ARG A 1 323 ? 12.768 12.053 1.693 1.00 74.56 323 ARG A C 1
ATOM 2576 O O . ARG A 1 323 ? 12.771 13.130 1.107 1.00 74.56 323 ARG A O 1
ATOM 2583 N N . SER A 1 324 ? 13.715 11.718 2.572 1.00 75.81 324 SER A N 1
ATOM 2584 C CA . SER A 1 324 ? 14.769 12.627 3.058 1.00 75.81 324 SER A CA 1
ATOM 2585 C C . SER A 1 324 ? 15.636 13.260 1.958 1.00 75.81 324 SER A C 1
ATOM 2587 O O . SER A 1 324 ? 16.126 14.372 2.138 1.00 75.81 324 SER A O 1
ATOM 2589 N N . ASN A 1 325 ? 15.774 12.599 0.805 1.00 72.88 325 ASN A N 1
ATOM 2590 C CA . ASN A 1 325 ? 16.522 13.116 -0.347 1.00 72.88 325 ASN A CA 1
ATOM 2591 C C . ASN A 1 325 ? 15.667 13.925 -1.339 1.00 72.88 325 ASN A C 1
ATOM 2593 O O . ASN A 1 325 ? 16.215 14.510 -2.272 1.00 72.88 325 ASN A O 1
ATOM 2597 N N . THR A 1 326 ? 14.346 13.990 -1.161 1.00 71.69 326 THR A N 1
ATOM 2598 C CA . THR A 1 326 ? 13.455 14.754 -2.050 1.00 71.69 326 THR A CA 1
ATOM 2599 C C . THR A 1 326 ? 13.518 16.247 -1.737 1.00 71.69 326 THR A C 1
ATOM 2601 O O . THR A 1 326 ? 13.735 16.635 -0.588 1.00 71.69 326 THR A O 1
ATOM 2604 N N . LEU A 1 327 ? 13.319 17.096 -2.754 1.00 85.25 327 LEU A N 1
ATOM 2605 C CA . LEU A 1 327 ? 13.495 18.553 -2.652 1.00 85.25 327 LEU A CA 1
ATOM 2606 C C . LEU A 1 327 ? 12.847 19.189 -1.407 1.00 85.25 327 LEU A C 1
ATOM 2608 O O . LEU A 1 327 ? 13.532 19.975 -0.752 1.00 85.25 327 LEU A O 1
ATOM 2612 N N . PRO A 1 328 ? 11.597 18.860 -1.014 1.00 90.75 328 PRO A N 1
ATOM 2613 C CA . PRO A 1 328 ? 10.995 19.479 0.163 1.00 90.75 328 PRO A CA 1
ATOM 2614 C C . PRO A 1 328 ? 11.683 19.110 1.480 1.00 90.75 328 PRO A C 1
ATOM 2616 O O . PRO A 1 328 ? 11.622 19.888 2.421 1.00 90.75 328 PRO A O 1
ATOM 2619 N N . PHE A 1 329 ? 12.329 17.948 1.573 1.00 89.75 329 PHE A N 1
ATOM 2620 C CA . PHE A 1 329 ? 12.955 17.437 2.800 1.00 89.75 329 PHE A CA 1
ATOM 2621 C C . PHE A 1 329 ? 14.460 17.728 2.863 1.00 89.75 329 PHE A C 1
ATOM 2623 O O . PHE A 1 329 ? 15.119 17.424 3.858 1.00 89.75 329 PHE A O 1
ATOM 2630 N N . GLN A 1 330 ? 15.010 18.372 1.833 1.00 91.19 330 GLN A N 1
ATOM 2631 C CA . GLN A 1 330 ? 16.383 18.852 1.846 1.00 91.19 330 GLN A CA 1
ATOM 2632 C C . GLN A 1 330 ? 16.518 20.138 2.664 1.00 91.19 330 GLN A C 1
ATOM 2634 O O . GLN A 1 330 ? 15.636 20.995 2.705 1.00 91.19 330 GLN A O 1
ATOM 2639 N N . ARG A 1 331 ? 17.675 20.287 3.310 1.00 92.56 331 ARG A N 1
ATOM 2640 C CA . ARG A 1 331 ? 18.016 21.486 4.081 1.00 92.56 331 ARG A CA 1
ATOM 2641 C C . ARG A 1 331 ? 18.117 22.713 3.182 1.00 92.56 331 ARG A C 1
ATOM 2643 O O . ARG A 1 331 ? 18.709 22.644 2.108 1.00 92.56 331 ARG A O 1
ATOM 2650 N N . VAL A 1 332 ? 17.649 23.853 3.681 1.00 91.12 332 VAL A N 1
ATOM 2651 C CA . VAL A 1 332 ? 17.697 25.135 2.966 1.00 91.12 332 VAL A CA 1
ATOM 2652 C C . VAL A 1 332 ? 18.692 26.110 3.590 1.00 91.12 332 VAL A C 1
ATOM 2654 O O . VAL A 1 332 ? 19.145 25.951 4.728 1.00 91.12 332 VAL A O 1
ATOM 2657 N N . GLU A 1 333 ? 19.051 27.148 2.834 1.00 88.94 333 GLU A N 1
ATOM 2658 C CA . GLU A 1 333 ? 19.887 28.229 3.351 1.00 88.94 333 GLU A CA 1
ATOM 2659 C C . GLU A 1 333 ? 19.179 28.999 4.475 1.00 88.94 333 GLU A C 1
ATOM 2661 O O . GLU A 1 333 ? 17.974 29.264 4.435 1.00 88.94 333 GLU A O 1
ATOM 2666 N N . ALA A 1 334 ? 19.955 29.389 5.487 1.00 86.06 334 ALA A N 1
ATOM 2667 C CA . ALA A 1 334 ? 19.432 30.072 6.660 1.00 86.06 334 ALA A CA 1
ATOM 2668 C C . ALA A 1 334 ? 18.888 31.465 6.305 1.00 86.06 334 ALA A C 1
ATOM 2670 O O . ALA A 1 334 ? 19.651 32.401 6.058 1.00 86.06 334 ALA A O 1
ATOM 2671 N N . ALA A 1 335 ? 17.563 31.613 6.344 1.00 82.44 335 ALA A N 1
ATOM 2672 C CA . ALA A 1 335 ? 16.879 32.879 6.110 1.00 82.44 335 ALA A CA 1
ATOM 2673 C C . ALA A 1 335 ? 15.622 33.015 6.985 1.00 82.44 335 ALA A C 1
ATOM 2675 O O . ALA A 1 335 ? 14.707 32.190 6.914 1.00 82.44 335 ALA A O 1
ATOM 2676 N N . SER A 1 336 ? 15.555 34.102 7.758 1.00 80.25 336 SER A N 1
ATOM 2677 C CA . SER A 1 336 ? 14.388 34.480 8.568 1.00 80.25 336 SER A CA 1
ATOM 2678 C C . SER A 1 336 ? 13.929 35.891 8.209 1.00 80.25 336 SER A C 1
ATOM 2680 O O . SER A 1 336 ? 14.753 36.775 7.963 1.00 80.25 336 SER A O 1
ATOM 2682 N N . ASP A 1 337 ? 12.619 36.115 8.222 1.00 83.00 337 ASP A N 1
ATOM 2683 C CA . ASP A 1 337 ? 11.996 37.421 8.007 1.00 83.00 337 ASP A CA 1
ATOM 2684 C C . ASP A 1 337 ? 10.803 37.617 8.963 1.00 83.00 337 ASP A C 1
ATOM 2686 O O . ASP A 1 337 ? 10.689 36.931 9.975 1.00 83.00 337 ASP A O 1
ATOM 2690 N N . THR A 1 338 ? 9.938 38.601 8.702 1.00 79.94 338 THR A N 1
ATOM 2691 C CA . THR A 1 338 ? 8.804 38.905 9.596 1.00 79.94 338 THR A CA 1
ATOM 2692 C C . THR A 1 338 ? 7.718 37.829 9.617 1.00 79.94 338 THR A C 1
ATOM 2694 O O . THR A 1 338 ? 6.952 37.794 10.575 1.00 79.94 338 THR A O 1
ATOM 2697 N N . ASN A 1 339 ? 7.663 36.956 8.610 1.00 83.00 339 ASN A N 1
ATOM 2698 C CA . ASN A 1 339 ? 6.665 35.897 8.473 1.00 83.00 339 ASN A CA 1
ATOM 2699 C C . ASN A 1 339 ? 7.280 34.488 8.472 1.00 83.00 339 ASN A C 1
ATOM 2701 O O . ASN A 1 339 ? 6.536 33.518 8.360 1.00 83.00 339 ASN A O 1
ATOM 2705 N N . CYS A 1 340 ? 8.604 34.363 8.579 1.00 88.19 340 CYS A N 1
ATOM 2706 C CA . CYS A 1 340 ? 9.320 33.094 8.484 1.00 88.19 340 CYS A CA 1
ATOM 2707 C C . CYS A 1 340 ? 10.437 32.995 9.521 1.00 88.19 340 CYS A C 1
ATOM 2709 O O . CYS A 1 340 ? 11.277 33.892 9.628 1.00 88.19 340 CYS A O 1
ATOM 2711 N N . THR A 1 341 ? 10.517 31.853 10.202 1.00 90.38 341 THR A N 1
ATOM 2712 C CA . THR A 1 341 ? 11.633 31.513 11.087 1.00 90.38 341 THR A CA 1
ATOM 2713 C C . THR A 1 341 ? 12.424 30.327 10.541 1.00 90.38 341 THR A C 1
ATOM 2715 O O . THR A 1 341 ? 11.848 29.324 10.123 1.00 90.38 341 THR A O 1
ATOM 2718 N N . PHE A 1 342 ? 13.751 30.436 10.536 1.00 93.62 342 PHE A N 1
ATOM 2719 C CA . PHE A 1 342 ? 14.653 29.327 10.233 1.00 93.62 342 PHE A CA 1
ATOM 2720 C C . PHE A 1 342 ? 14.946 28.509 11.495 1.00 93.62 342 PHE A C 1
ATOM 2722 O O . PHE A 1 342 ? 15.340 29.062 12.526 1.00 93.62 342 PHE A O 1
ATOM 2729 N N . VAL A 1 343 ? 14.788 27.191 11.403 1.00 94.12 343 VAL A N 1
ATOM 2730 C CA . VAL A 1 343 ? 15.051 26.239 12.484 1.00 94.12 343 VAL A CA 1
ATOM 2731 C C . VAL A 1 343 ? 16.413 25.596 12.258 1.00 94.12 343 VAL A C 1
ATOM 2733 O O . VAL A 1 343 ? 16.594 24.792 11.347 1.00 94.12 343 VAL A O 1
ATOM 2736 N N . GLN A 1 344 ? 17.386 25.946 13.098 1.00 92.62 344 GLN A N 1
ATOM 2737 C CA . GLN A 1 344 ? 18.779 25.534 12.918 1.00 92.62 344 GLN A CA 1
ATOM 2738 C C . GLN A 1 344 ? 18.984 24.023 13.099 1.00 92.62 344 GLN A C 1
ATOM 2740 O O . GLN A 1 344 ? 19.852 23.435 12.456 1.00 92.62 344 GLN A O 1
ATOM 2745 N N . GLU A 1 345 ? 18.207 23.400 13.980 1.00 91.88 345 GLU A N 1
ATOM 2746 C CA . GLU A 1 345 ? 18.329 21.995 14.358 1.00 91.88 345 GLU A CA 1
ATOM 2747 C C . GLU A 1 345 ? 18.079 21.065 13.169 1.00 91.88 345 GLU A C 1
ATOM 2749 O O . GLU A 1 345 ? 18.809 20.090 12.971 1.00 91.88 345 GLU A O 1
ATOM 2754 N N . THR A 1 346 ? 17.087 21.396 12.346 1.00 93.81 346 THR A N 1
ATOM 2755 C CA . THR A 1 346 ? 16.713 20.594 11.180 1.00 93.81 346 THR A CA 1
ATOM 2756 C C . THR A 1 346 ? 17.181 21.216 9.868 1.00 93.81 346 THR A C 1
ATOM 2758 O O . THR A 1 346 ? 17.518 20.475 8.951 1.00 93.81 346 THR A O 1
ATOM 2761 N N . GLY A 1 347 ? 17.359 22.538 9.812 1.00 93.62 347 GLY A N 1
ATOM 2762 C CA . GLY A 1 347 ? 17.764 23.266 8.610 1.00 93.62 347 GLY A CA 1
ATOM 2763 C C . GLY A 1 347 ? 16.592 23.644 7.704 1.00 93.62 347 GLY A C 1
ATOM 2764 O O . GLY A 1 347 ? 16.811 23.846 6.513 1.00 93.62 347 GLY A O 1
ATOM 2765 N N . HIS A 1 348 ? 15.379 23.726 8.259 1.00 95.69 348 HIS A N 1
ATOM 2766 C CA . HIS A 1 348 ? 14.147 24.042 7.530 1.00 95.69 348 HIS A CA 1
ATOM 2767 C C . HIS A 1 348 ? 13.526 25.354 7.987 1.00 95.69 348 HIS A C 1
ATOM 2769 O O . HIS A 1 348 ? 13.775 25.839 9.100 1.00 95.69 348 HIS A O 1
ATOM 2775 N N . ARG A 1 349 ? 12.691 25.932 7.127 1.00 93.75 349 ARG A N 1
ATOM 2776 C CA . ARG A 1 349 ? 11.958 27.164 7.424 1.00 93.75 349 ARG A CA 1
ATOM 2777 C C . ARG A 1 349 ? 10.521 26.854 7.803 1.00 93.75 349 ARG A C 1
ATOM 2779 O O . ARG A 1 349 ? 9.894 25.932 7.298 1.00 93.75 349 ARG A O 1
ATOM 2786 N N . LEU A 1 350 ? 9.991 27.658 8.712 1.00 93.12 350 LEU A N 1
ATOM 2787 C CA . LEU A 1 350 ? 8.608 27.596 9.150 1.00 93.12 350 LEU A CA 1
ATOM 2788 C C . LEU A 1 350 ? 7.984 28.972 8.952 1.00 93.12 350 LEU A C 1
ATOM 2790 O O . LEU A 1 350 ? 8.429 29.952 9.557 1.00 93.12 350 LEU A O 1
ATOM 2794 N N . CYS A 1 351 ? 6.984 29.043 8.078 1.00 90.94 351 CYS A N 1
ATOM 2795 C CA . CYS A 1 351 ? 6.469 30.295 7.548 1.00 90.94 351 CYS A CA 1
ATOM 2796 C C . CYS A 1 351 ? 4.958 30.466 7.773 1.00 90.94 351 CYS A C 1
ATOM 2798 O O . CYS A 1 351 ? 4.212 29.521 8.025 1.00 90.94 351 CYS A O 1
ATOM 2800 N N . ASN A 1 352 ? 4.506 31.717 7.696 1.00 88.25 352 ASN A N 1
ATOM 2801 C CA . ASN A 1 352 ? 3.111 32.132 7.556 1.00 88.25 352 ASN A CA 1
ATOM 2802 C C . ASN A 1 352 ? 2.131 31.427 8.523 1.00 88.25 352 ASN A C 1
ATOM 2804 O O . ASN A 1 352 ? 2.288 31.472 9.746 1.00 88.25 352 ASN A O 1
ATOM 2808 N N . GLY A 1 353 ? 1.066 30.831 7.975 1.00 85.75 353 GLY A N 1
ATOM 2809 C CA . GLY A 1 353 ? -0.015 30.217 8.741 1.00 85.75 353 GLY A CA 1
ATOM 2810 C C . GLY A 1 353 ? 0.423 28.971 9.510 1.00 85.75 353 GLY A C 1
ATOM 2811 O O . GLY A 1 353 ? -0.036 28.767 10.635 1.00 85.75 353 GLY A O 1
ATOM 2812 N N . PHE A 1 354 ? 1.356 28.185 8.966 1.00 92.12 354 PHE A N 1
ATOM 2813 C CA . PHE A 1 354 ? 1.920 27.029 9.663 1.00 92.12 354 PHE A CA 1
ATOM 2814 C C . PHE A 1 354 ? 2.797 27.451 10.839 1.00 92.12 354 PHE A C 1
ATOM 2816 O O . PHE A 1 354 ? 2.673 26.868 11.918 1.00 92.12 354 PHE A O 1
ATOM 2823 N N . TRP A 1 355 ? 3.584 28.522 10.701 1.00 90.81 355 TRP A N 1
ATOM 2824 C CA . TRP A 1 355 ? 4.330 29.093 11.824 1.00 90.81 355 TRP A CA 1
ATOM 2825 C C . TRP A 1 355 ? 3.409 29.568 12.949 1.00 90.81 355 TRP A C 1
ATOM 2827 O O . TRP A 1 355 ? 3.584 29.171 14.105 1.00 90.81 355 TRP A O 1
ATOM 2837 N N . ALA A 1 356 ? 2.379 30.347 12.609 1.00 87.12 356 ALA A N 1
ATOM 2838 C CA . ALA A 1 356 ? 1.413 30.842 13.586 1.00 87.12 356 ALA A CA 1
ATOM 2839 C C . ALA A 1 356 ? 0.678 29.696 14.304 1.00 87.12 356 ALA A C 1
ATOM 2841 O O . ALA A 1 356 ? 0.465 29.757 15.518 1.00 87.12 356 ALA A O 1
ATOM 2842 N N . TYR A 1 357 ? 0.306 28.641 13.574 1.00 88.69 357 TYR A N 1
ATOM 2843 C CA . TYR A 1 357 ? -0.339 27.467 14.155 1.00 88.69 357 TYR A CA 1
ATOM 2844 C C . TYR A 1 357 ? 0.609 26.694 15.077 1.00 88.69 357 TYR A C 1
ATOM 2846 O O . TYR A 1 357 ? 0.232 26.360 16.203 1.00 88.69 357 TYR A O 1
ATOM 2854 N N . TRP A 1 358 ? 1.849 26.459 14.640 1.00 91.44 358 TRP A N 1
ATOM 2855 C CA . TRP A 1 358 ? 2.867 25.766 15.426 1.00 91.44 358 TRP A CA 1
ATOM 2856 C C . TRP A 1 358 ? 3.101 26.472 16.766 1.00 91.44 358 TRP A C 1
ATOM 2858 O O . TRP A 1 358 ? 3.000 25.824 17.809 1.00 91.44 358 TRP A O 1
ATOM 2868 N N . GLU A 1 359 ? 3.302 27.797 16.772 1.00 86.75 359 GLU A N 1
ATOM 2869 C CA . GLU A 1 359 ? 3.499 28.567 18.010 1.00 86.75 359 GLU A CA 1
ATOM 2870 C C . GLU A 1 359 ? 2.288 28.513 18.947 1.00 86.75 359 GLU A C 1
ATOM 2872 O O . GLU A 1 359 ? 2.441 28.347 20.158 1.00 86.75 359 GLU A O 1
ATOM 2877 N N . GLN A 1 360 ? 1.076 28.654 18.407 1.00 82.75 360 GLN A N 1
ATOM 2878 C CA . GLN A 1 360 ? -0.126 28.805 19.230 1.00 82.75 360 GLN A CA 1
ATOM 2879 C C . GLN A 1 360 ? -0.688 27.482 19.753 1.00 82.75 360 GLN A C 1
ATOM 2881 O O . GLN A 1 360 ? -1.416 27.490 20.749 1.00 82.75 360 GLN A O 1
ATOM 2886 N N . ARG A 1 361 ? -0.431 26.356 19.072 1.00 81.56 361 ARG A N 1
ATOM 2887 C CA . ARG A 1 361 ? -1.150 25.096 19.328 1.00 81.56 361 ARG A CA 1
ATOM 2888 C C . ARG A 1 361 ? -0.355 23.998 20.003 1.00 81.56 361 ARG A C 1
ATOM 2890 O O . ARG A 1 361 ? -0.970 23.133 20.618 1.00 81.56 361 ARG A O 1
ATOM 2897 N N . GLY A 1 362 ? 0.971 24.020 19.951 1.00 78.19 362 GLY A N 1
ATOM 2898 C CA . GLY A 1 362 ? 1.726 22.925 20.564 1.00 78.19 362 GLY A CA 1
ATOM 2899 C C . GLY A 1 362 ? 3.240 23.020 20.484 1.00 78.19 362 GLY A C 1
ATOM 2900 O O . GLY A 1 362 ? 3.925 22.420 21.318 1.00 78.19 362 GLY A O 1
ATOM 2901 N N . GLY A 1 363 ? 3.759 23.793 19.533 1.00 89.00 363 GLY A N 1
ATOM 2902 C CA . GLY A 1 363 ? 5.178 24.036 19.339 1.00 89.00 363 GLY A CA 1
ATOM 2903 C C . GLY A 1 363 ? 6.003 22.753 19.293 1.00 89.00 363 GLY A C 1
ATOM 2904 O O . GLY A 1 363 ? 5.535 21.680 18.903 1.00 89.00 363 GLY A O 1
ATOM 2905 N N . LEU A 1 364 ? 7.231 22.862 19.795 1.00 88.75 364 LEU A N 1
ATOM 2906 C CA . LEU A 1 364 ? 8.204 21.773 19.820 1.00 88.75 364 LEU A CA 1
ATOM 2907 C C . LEU A 1 364 ? 7.689 20.523 20.548 1.00 88.75 364 LEU A C 1
ATOM 2909 O O . LEU A 1 364 ? 7.978 19.403 20.140 1.00 88.75 364 LEU A O 1
ATOM 2913 N N . ARG A 1 365 ? 6.904 20.703 21.617 1.00 86.88 365 ARG A N 1
ATOM 2914 C CA . ARG A 1 365 ? 6.424 19.596 22.456 1.00 86.88 365 ARG A CA 1
ATOM 2915 C C . ARG A 1 365 ? 5.475 18.665 21.705 1.00 86.88 365 ARG A C 1
ATOM 2917 O O . ARG A 1 365 ? 5.522 17.461 21.940 1.00 86.88 365 ARG A O 1
ATOM 2924 N N . ILE A 1 366 ? 4.586 19.222 20.883 1.00 90.94 366 ILE A N 1
ATOM 2925 C CA . ILE A 1 366 ? 3.558 18.441 20.188 1.00 90.94 366 ILE A CA 1
ATOM 2926 C C . ILE A 1 366 ? 3.995 18.095 18.770 1.00 90.94 366 ILE A C 1
ATOM 2928 O O . ILE A 1 366 ? 3.888 16.946 18.363 1.00 90.94 366 ILE A O 1
ATOM 2932 N N . PHE A 1 367 ? 4.529 19.057 18.026 1.00 95.00 367 PHE A N 1
ATOM 2933 C CA . PHE A 1 367 ? 4.805 18.866 16.602 1.00 95.00 367 PHE A CA 1
ATOM 2934 C C . PHE A 1 367 ? 6.255 18.469 16.329 1.00 95.00 367 PHE A C 1
ATOM 2936 O O . PHE A 1 367 ? 6.532 17.775 15.357 1.00 95.00 367 PHE A O 1
ATOM 2943 N N . GLY A 1 368 ? 7.181 18.846 17.212 1.00 94.62 368 GLY A N 1
ATOM 2944 C CA . GLY A 1 368 ? 8.608 18.785 16.912 1.00 94.62 368 GLY A CA 1
ATOM 2945 C C . GLY A 1 368 ? 9.059 19.912 15.990 1.00 94.62 368 GLY A C 1
ATOM 2946 O O . GLY A 1 368 ? 8.330 20.882 15.763 1.00 94.62 368 GLY A O 1
ATOM 2947 N N . TYR A 1 369 ? 10.279 19.786 15.484 1.00 96.88 369 TYR A N 1
ATOM 2948 C CA . TYR A 1 369 ? 10.816 20.698 14.476 1.00 96.88 369 TYR A CA 1
ATOM 2949 C C . TYR A 1 369 ? 10.246 20.397 13.074 1.00 96.88 369 TYR A C 1
ATOM 2951 O O . TYR A 1 369 ? 9.869 19.252 12.815 1.00 96.88 369 TYR A O 1
ATOM 2959 N N . PRO A 1 370 ? 10.166 21.389 12.167 1.00 97.19 370 PRO A N 1
ATOM 2960 C CA . PRO A 1 370 ? 9.885 21.134 10.754 1.00 97.19 370 PRO A CA 1
ATOM 2961 C C . PRO A 1 370 ? 10.994 20.265 10.148 1.00 97.19 370 PRO A C 1
ATOM 2963 O O . PRO A 1 370 ? 12.173 20.483 10.435 1.00 97.19 370 PRO A O 1
ATOM 2966 N N . ILE A 1 371 ? 10.619 19.288 9.327 1.00 96.56 371 ILE A N 1
ATOM 2967 C CA . ILE A 1 371 ? 11.532 18.373 8.612 1.00 96.56 371 ILE A CA 1
ATOM 2968 C C . ILE A 1 371 ? 11.371 18.462 7.088 1.00 96.56 371 ILE A C 1
ATOM 2970 O O . ILE A 1 371 ? 12.017 17.723 6.355 1.00 96.56 371 ILE A O 1
ATOM 2974 N N . SER A 1 372 ? 10.490 19.346 6.623 1.00 96.25 372 SER A N 1
ATOM 2975 C CA . SER A 1 372 ? 10.349 19.712 5.222 1.00 96.25 372 SER A CA 1
ATOM 2976 C C . SER A 1 372 ? 10.060 21.206 5.092 1.00 96.25 372 SER A C 1
ATOM 2978 O O . SER A 1 372 ? 9.633 21.848 6.054 1.00 96.25 372 SER A O 1
ATOM 2980 N N . GLU A 1 373 ? 10.221 21.747 3.891 1.00 95.19 373 GLU A N 1
ATOM 2981 C CA . GLU A 1 373 ? 9.597 22.997 3.460 1.00 95.19 373 GLU A CA 1
ATOM 2982 C C . GLU A 1 373 ? 8.092 22.788 3.192 1.00 95.19 373 GLU A C 1
ATOM 2984 O O . GLU A 1 373 ? 7.591 21.661 3.240 1.00 95.19 373 GLU A O 1
ATOM 2989 N N . GLU A 1 374 ? 7.359 23.875 2.941 1.00 94.19 374 GLU A N 1
ATOM 2990 C CA . GLU A 1 374 ? 5.975 23.820 2.451 1.00 94.19 374 GLU A CA 1
ATOM 2991 C C . GLU A 1 374 ? 5.958 23.372 0.979 1.00 94.19 374 GLU A C 1
ATOM 2993 O O . GLU A 1 374 ? 6.676 23.933 0.148 1.00 94.19 374 GLU A O 1
ATOM 2998 N N . PHE A 1 375 ? 5.130 22.387 0.633 1.00 91.94 375 PHE A N 1
ATOM 2999 C CA . PHE A 1 375 ? 4.963 21.908 -0.744 1.00 91.94 375 PHE A CA 1
ATOM 3000 C C . PHE A 1 375 ? 3.544 21.377 -0.976 1.00 91.94 375 PHE A C 1
ATOM 3002 O O . PHE A 1 375 ? 2.749 21.291 -0.044 1.00 91.94 375 PHE A O 1
ATOM 3009 N N . VAL A 1 376 ? 3.199 21.072 -2.226 1.00 86.19 376 VAL A N 1
ATOM 3010 C CA . VAL A 1 376 ? 1.880 20.533 -2.583 1.00 86.19 376 VAL A CA 1
ATOM 3011 C C . VAL A 1 376 ? 1.943 19.007 -2.593 1.00 86.19 376 VAL A C 1
ATOM 3013 O O . VAL A 1 376 ? 2.784 18.433 -3.277 1.00 86.19 376 VAL A O 1
ATOM 3016 N N . GLU A 1 377 ? 1.051 18.361 -1.846 1.00 79.19 377 GLU A N 1
ATOM 3017 C CA . GLU A 1 377 ? 0.858 16.909 -1.830 1.00 79.19 377 GLU A CA 1
ATOM 3018 C C . GLU A 1 377 ? -0.633 16.632 -2.071 1.00 79.19 377 GLU A C 1
ATOM 3020 O O . GLU A 1 377 ? -1.493 17.025 -1.275 1.00 79.19 377 GLU A O 1
ATOM 3025 N N . GLY A 1 378 ? -0.956 16.032 -3.220 1.00 80.25 378 GLY A N 1
ATOM 3026 C CA . GLY A 1 378 ? -2.331 15.991 -3.726 1.00 80.25 378 GLY A CA 1
ATOM 3027 C C . GLY A 1 378 ? -2.878 17.400 -3.990 1.00 80.25 378 GLY A C 1
ATOM 3028 O O . GLY A 1 378 ? -2.231 18.210 -4.647 1.00 80.25 378 GLY A O 1
ATOM 3029 N N . ASP A 1 379 ? -4.058 17.705 -3.448 1.00 80.62 379 ASP A N 1
ATOM 3030 C CA . ASP A 1 379 ? -4.705 19.022 -3.580 1.00 80.62 379 ASP A CA 1
ATOM 3031 C C . ASP A 1 379 ? -4.388 19.980 -2.413 1.00 80.62 379 ASP A C 1
ATOM 3033 O O . ASP A 1 379 ? -4.983 21.057 -2.301 1.00 80.62 379 ASP A O 1
ATOM 3037 N N . LEU A 1 380 ? -3.484 19.592 -1.505 1.00 86.62 380 LEU A N 1
ATOM 3038 C CA . LEU A 1 380 ? -3.219 20.315 -0.262 1.00 86.62 380 LEU A CA 1
ATOM 3039 C C . LEU A 1 380 ? -1.792 20.855 -0.228 1.00 86.62 380 LEU A C 1
ATOM 3041 O O . LEU A 1 380 ? -0.837 20.173 -0.590 1.00 86.62 380 LEU A O 1
ATOM 3045 N N . VAL A 1 381 ? -1.639 22.079 0.284 1.00 92.44 381 VAL A N 1
ATOM 3046 C CA . VAL A 1 381 ? -0.329 22.558 0.739 1.00 92.44 381 VAL A CA 1
ATOM 3047 C C . VAL A 1 381 ? -0.050 21.907 2.085 1.00 92.44 381 VAL A C 1
ATOM 3049 O O . VAL A 1 381 ? -0.869 22.009 3.004 1.00 92.44 381 VAL A O 1
ATOM 3052 N N . VAL A 1 382 ? 1.093 21.243 2.201 1.00 95.44 382 VAL A N 1
ATOM 3053 C CA . VAL A 1 382 ? 1.496 20.503 3.390 1.00 95.44 382 VAL A CA 1
ATOM 3054 C C . VAL A 1 382 ? 2.896 20.889 3.848 1.00 95.44 382 VAL A C 1
ATOM 3056 O O . VAL A 1 382 ? 3.718 21.376 3.074 1.00 95.44 382 VAL A O 1
ATOM 3059 N N . GLN A 1 383 ? 3.169 20.657 5.128 1.00 97.25 383 GLN A N 1
ATOM 3060 C CA . GLN A 1 383 ? 4.520 20.683 5.682 1.00 97.25 383 GLN A CA 1
ATOM 3061 C C . GLN A 1 383 ? 4.649 19.593 6.744 1.00 97.25 383 GLN A C 1
ATOM 3063 O O . GLN A 1 383 ? 3.763 19.423 7.590 1.00 97.25 383 GLN A O 1
ATOM 3068 N N . TYR A 1 384 ? 5.757 18.859 6.714 1.00 97.12 384 TYR A N 1
ATOM 3069 C CA . TYR A 1 384 ? 6.046 17.811 7.679 1.00 97.12 384 TYR A CA 1
ATOM 3070 C C . TYR A 1 384 ? 6.893 18.346 8.835 1.00 97.12 384 TYR A C 1
ATOM 3072 O O . TYR A 1 384 ? 7.840 19.118 8.674 1.00 97.12 384 TYR A O 1
ATOM 3080 N N . PHE A 1 385 ? 6.549 17.881 10.026 1.00 97.88 385 PHE A N 1
ATOM 3081 C CA . PHE A 1 385 ? 7.269 18.069 11.277 1.00 97.88 385 PHE A CA 1
ATOM 3082 C C . PHE A 1 385 ? 7.627 16.698 11.828 1.00 97.88 385 PHE A C 1
ATOM 3084 O O . PHE A 1 385 ? 7.021 15.702 11.444 1.00 97.88 385 PHE A O 1
ATOM 3091 N N . GLU A 1 386 ? 8.548 16.626 12.787 1.00 96.88 386 GLU A N 1
ATOM 3092 C CA . GLU A 1 386 ? 8.964 15.337 13.352 1.00 96.88 386 GLU A CA 1
ATOM 3093 C C . GLU A 1 386 ? 7.778 14.463 13.791 1.00 96.88 386 GLU A C 1
ATOM 3095 O O . GLU A 1 386 ? 7.837 13.252 13.638 1.00 96.88 386 GLU A O 1
ATOM 3100 N N . ARG A 1 387 ? 6.697 15.045 14.330 1.00 96.88 387 ARG A N 1
ATOM 3101 C CA . ARG A 1 387 ? 5.561 14.306 14.922 1.00 96.88 387 ARG A CA 1
ATOM 3102 C C . ARG A 1 387 ? 4.225 14.512 14.206 1.00 96.88 387 ARG A C 1
ATOM 3104 O O . ARG A 1 387 ? 3.236 13.921 14.629 1.00 96.88 387 ARG A O 1
ATOM 3111 N N . ALA A 1 388 ? 4.157 15.359 13.181 1.00 96.69 388 ALA A N 1
ATOM 3112 C CA . ALA A 1 388 ? 2.892 15.741 12.553 1.00 96.69 388 ALA A CA 1
ATOM 3113 C C . ALA A 1 388 ? 3.072 16.176 11.094 1.00 96.69 388 ALA A C 1
ATOM 3115 O O . ALA A 1 388 ? 4.127 16.676 10.721 1.00 96.69 388 ALA A O 1
ATOM 3116 N N . ARG A 1 389 ? 2.001 16.069 10.302 1.00 97.12 389 ARG A N 1
ATOM 3117 C CA . ARG A 1 389 ? 1.858 16.737 9.001 1.00 97.12 389 ARG A CA 1
ATOM 3118 C C . ARG A 1 389 ? 0.829 17.845 9.141 1.00 97.12 389 ARG A C 1
ATOM 3120 O O . ARG A 1 389 ? -0.281 17.575 9.596 1.00 97.12 389 ARG A O 1
ATOM 3127 N N . PHE A 1 390 ? 1.191 19.071 8.788 1.00 96.19 390 PHE A N 1
ATOM 3128 C CA . PHE A 1 390 ? 0.236 20.172 8.683 1.00 96.19 390 PHE A CA 1
ATOM 3129 C C . PHE A 1 390 ? -0.319 20.199 7.271 1.00 96.19 390 PHE A C 1
ATOM 3131 O O . PHE A 1 390 ? 0.428 20.023 6.316 1.00 96.19 390 PHE A O 1
ATOM 3138 N N . GLU A 1 391 ? -1.620 20.425 7.158 1.00 94.12 391 GLU A N 1
ATOM 3139 C CA . GLU A 1 391 ? -2.343 20.506 5.897 1.00 94.12 391 GLU A CA 1
ATOM 3140 C C . GLU A 1 391 ? -3.130 21.814 5.864 1.00 94.12 391 GLU A C 1
ATOM 3142 O O . GLU A 1 391 ? -3.806 22.167 6.838 1.00 94.12 391 GLU A O 1
ATOM 3147 N N . TRP A 1 392 ? -3.041 22.541 4.755 1.00 90.75 392 TRP A N 1
ATOM 3148 C CA . TRP A 1 392 ? -3.733 23.809 4.571 1.00 90.75 392 TRP A CA 1
ATOM 3149 C C . TRP A 1 392 ? -5.169 23.597 4.069 1.00 90.75 392 TRP A C 1
ATOM 3151 O O . TRP A 1 392 ? -5.387 23.158 2.943 1.00 90.75 392 TRP A O 1
ATOM 3161 N N . HIS A 1 393 ? -6.150 23.962 4.897 1.00 86.31 393 HIS A N 1
ATOM 3162 C CA . HIS A 1 393 ? -7.592 23.818 4.670 1.00 86.31 393 HIS A CA 1
ATOM 3163 C C . HIS A 1 393 ? -8.310 25.163 4.880 1.00 86.31 393 HIS A C 1
ATOM 3165 O O . HIS A 1 393 ? -8.830 25.419 5.971 1.00 86.31 393 HIS A O 1
ATOM 3171 N N . PRO A 1 394 ? -8.356 26.049 3.869 1.00 73.44 394 PRO A N 1
ATOM 3172 C CA . PRO A 1 394 ? -8.900 27.392 4.039 1.00 73.44 394 PRO A CA 1
ATOM 3173 C C . PRO A 1 394 ? -10.384 27.360 4.443 1.00 73.44 394 PRO A C 1
ATOM 3175 O O . PRO A 1 394 ? -11.226 26.816 3.728 1.00 73.44 394 PRO A O 1
ATOM 3178 N N . GLY A 1 395 ? -10.717 27.981 5.581 1.00 66.56 395 GLY A N 1
ATOM 3179 C CA . GLY A 1 395 ? -12.100 28.125 6.061 1.00 66.56 395 GLY A CA 1
ATOM 3180 C C . GLY A 1 395 ? -12.675 26.953 6.872 1.00 66.56 395 GLY A C 1
ATOM 3181 O O . GLY A 1 395 ? -13.888 26.916 7.094 1.00 66.56 395 GLY A O 1
ATOM 3182 N N . ALA A 1 396 ? -11.852 26.011 7.340 1.00 60.53 396 ALA A N 1
ATOM 3183 C CA . ALA A 1 396 ? -12.313 24.898 8.173 1.00 60.53 396 ALA A CA 1
ATOM 3184 C C . ALA A 1 396 ? -12.810 25.339 9.574 1.00 60.53 396 ALA A C 1
ATOM 3186 O O . ALA A 1 396 ? -12.339 26.309 10.177 1.00 60.53 396 ALA A O 1
ATOM 3187 N N . TRP A 1 397 ? -13.802 24.610 10.102 1.00 47.06 397 TRP A N 1
ATOM 3188 C CA . TRP A 1 397 ? -14.462 24.899 11.382 1.00 47.06 397 TRP A CA 1
ATOM 3189 C C . TRP A 1 397 ? -13.549 24.632 12.604 1.00 47.06 397 TRP A C 1
ATOM 3191 O O . TRP A 1 397 ? -12.838 23.627 12.604 1.00 47.06 397 TRP A O 1
ATOM 3201 N N . PRO A 1 398 ? -13.604 25.440 13.691 1.00 46.84 398 PRO A N 1
ATOM 3202 C CA . PRO A 1 398 ? -14.398 26.655 13.864 1.00 46.84 398 PRO A CA 1
ATOM 3203 C C . PRO A 1 398 ? -13.677 27.880 13.284 1.00 46.84 398 PRO A C 1
ATOM 3205 O O . PRO A 1 398 ? -12.787 28.440 13.914 1.00 46.84 398 PRO A O 1
ATOM 3208 N N . GLU A 1 399 ? -14.086 28.264 12.074 1.00 44.81 399 GLU A N 1
ATOM 3209 C CA . GLU A 1 399 ? -13.948 29.545 11.358 1.00 44.81 399 GLU A CA 1
ATOM 3210 C C . GLU A 1 399 ? -12.583 30.276 11.333 1.00 44.81 399 GLU A C 1
ATOM 3212 O O . GLU A 1 399 ? -12.504 31.327 10.698 1.00 44.81 399 GLU A O 1
ATOM 3217 N N . ARG A 1 400 ? -11.503 29.762 11.948 1.00 52.78 400 ARG A N 1
ATOM 3218 C CA . ARG A 1 400 ? -10.143 30.352 11.927 1.00 52.78 400 ARG A CA 1
ATOM 3219 C C . ARG A 1 400 ? -8.965 29.380 12.122 1.00 52.78 400 ARG A C 1
ATOM 3221 O O . ARG A 1 400 ? -7.881 29.832 12.489 1.00 52.78 400 ARG A O 1
ATOM 3228 N N . TYR A 1 401 ? -9.114 28.082 11.864 1.00 56.75 401 TYR A N 1
ATOM 3229 C CA . TYR A 1 401 ? -7.929 27.225 11.711 1.00 56.75 401 TYR A CA 1
ATOM 3230 C C . TYR A 1 401 ? -7.850 26.742 10.274 1.00 56.75 401 TYR A C 1
ATOM 3232 O O . TYR A 1 401 ? -8.360 25.679 9.949 1.00 56.75 401 TYR A O 1
ATOM 3240 N N . ASP A 1 402 ? -7.163 27.519 9.435 1.00 77.88 402 ASP A N 1
ATOM 3241 C CA . ASP A 1 402 ? -6.808 27.121 8.067 1.00 77.88 402 ASP A CA 1
ATOM 3242 C C . ASP A 1 402 ? -5.815 25.937 8.038 1.00 77.88 402 ASP A C 1
ATOM 3244 O O . ASP A 1 402 ? -5.326 25.564 6.981 1.00 77.88 402 ASP A O 1
ATOM 3248 N N . VAL A 1 403 ? -5.480 25.351 9.194 1.00 86.56 403 VAL A N 1
ATOM 3249 C CA . VAL A 1 403 ? -4.521 24.255 9.347 1.00 86.56 403 VAL A CA 1
ATOM 3250 C C . VAL A 1 403 ? -5.189 23.097 10.080 1.00 86.56 403 VAL A C 1
ATOM 3252 O O . VAL A 1 403 ? -5.637 23.253 11.223 1.00 86.56 403 VAL A O 1
ATOM 3255 N N . LEU A 1 404 ? -5.209 21.925 9.446 1.00 88.50 404 LEU A N 1
ATOM 3256 C CA . LEU A 1 404 ? -5.553 20.646 10.069 1.00 88.50 404 LEU A CA 1
ATOM 3257 C C . LEU A 1 404 ? -4.308 19.760 10.132 1.00 88.50 404 LEU A C 1
ATOM 3259 O O . LEU A 1 404 ? -3.394 19.912 9.325 1.00 88.50 404 LEU A O 1
ATOM 3263 N N . LEU A 1 405 ? -4.260 18.834 11.095 1.00 91.88 405 LEU A N 1
ATOM 3264 C CA . LEU A 1 405 ? -3.223 17.803 11.072 1.00 91.88 405 LEU A CA 1
ATOM 3265 C C . LEU A 1 405 ? -3.677 16.616 10.230 1.00 91.88 405 LEU A C 1
ATOM 3267 O O . LEU A 1 405 ? -4.799 16.118 10.419 1.00 91.88 405 LEU A O 1
ATOM 3271 N N . GLY A 1 406 ? -2.756 16.131 9.403 1.00 90.88 406 GLY A N 1
ATOM 3272 C CA . GLY A 1 406 ? -2.886 14.869 8.692 1.00 90.88 406 GLY A CA 1
ATOM 3273 C C . GLY A 1 406 ? -3.068 13.698 9.652 1.00 90.88 406 GLY A C 1
ATOM 3274 O O . GLY A 1 406 ? -2.616 13.718 10.804 1.00 90.88 406 GLY A O 1
ATOM 3275 N N . ARG A 1 407 ? -3.766 12.661 9.190 1.00 93.38 407 ARG A N 1
ATOM 3276 C CA . ARG A 1 407 ? -4.146 11.500 10.007 1.00 93.38 407 ARG A CA 1
ATOM 3277 C C . ARG A 1 407 ? -3.015 10.469 10.084 1.00 93.38 407 ARG A C 1
ATOM 3279 O O . ARG A 1 407 ? -3.243 9.281 9.884 1.00 93.38 407 ARG A O 1
ATOM 3286 N N . LEU A 1 408 ? -1.804 10.919 10.431 1.00 93.00 408 LEU A N 1
ATOM 3287 C CA . LEU A 1 408 ? -0.599 10.078 10.455 1.00 93.00 408 LEU A CA 1
ATOM 3288 C C . LEU A 1 408 ? -0.724 8.862 11.386 1.00 93.00 408 LEU A C 1
ATOM 3290 O O . LEU A 1 408 ? -0.081 7.840 11.168 1.00 93.00 408 LEU A O 1
ATOM 3294 N N . GLY A 1 409 ? -1.549 8.950 12.434 1.00 91.25 409 GLY A N 1
ATOM 3295 C CA . GLY A 1 409 ? -1.796 7.813 13.317 1.00 91.25 409 GLY A CA 1
ATOM 3296 C C . GLY A 1 409 ? -2.726 6.764 12.699 1.00 91.25 409 GLY A C 1
ATOM 3297 O O . GLY A 1 409 ? -2.514 5.578 12.935 1.00 91.25 409 GLY A O 1
ATOM 3298 N N . VAL A 1 410 ? -3.683 7.169 11.848 1.00 84.88 410 VAL A N 1
ATOM 3299 C CA . VAL A 1 410 ? -4.414 6.230 10.975 1.00 84.88 410 VAL A CA 1
ATOM 3300 C C . VAL A 1 410 ? -3.440 5.611 9.986 1.00 84.88 410 VAL A C 1
ATOM 3302 O O . VAL A 1 410 ? -3.346 4.394 9.946 1.00 84.88 410 VAL A O 1
ATOM 3305 N N . GLU A 1 411 ? -2.683 6.435 9.257 1.00 85.12 411 GLU A N 1
ATOM 3306 C CA . GLU A 1 411 ? -1.737 5.981 8.229 1.00 85.12 411 GLU A CA 1
ATOM 3307 C C . GLU A 1 411 ? -0.765 4.941 8.791 1.00 85.12 411 GLU A C 1
ATOM 3309 O O . GLU A 1 411 ? -0.588 3.882 8.199 1.00 85.12 411 GLU A O 1
ATOM 3314 N N . ARG A 1 412 ? -0.212 5.174 9.988 1.00 84.38 412 ARG A N 1
ATOM 3315 C CA . ARG A 1 412 ? 0.688 4.220 10.645 1.00 84.38 412 ARG A CA 1
ATOM 3316 C C . ARG A 1 412 ? -0.004 2.945 11.132 1.00 84.38 412 ARG A C 1
ATOM 3318 O O . ARG A 1 412 ? 0.645 1.900 11.138 1.00 84.38 412 ARG A O 1
ATOM 3325 N N . LEU A 1 413 ? -1.258 3.027 11.586 1.00 79.19 413 LEU A N 1
ATOM 3326 C CA . LEU A 1 413 ? -2.020 1.877 12.090 1.00 79.19 413 LEU A CA 1
ATOM 3327 C C . LEU A 1 413 ? -2.546 0.991 10.955 1.00 7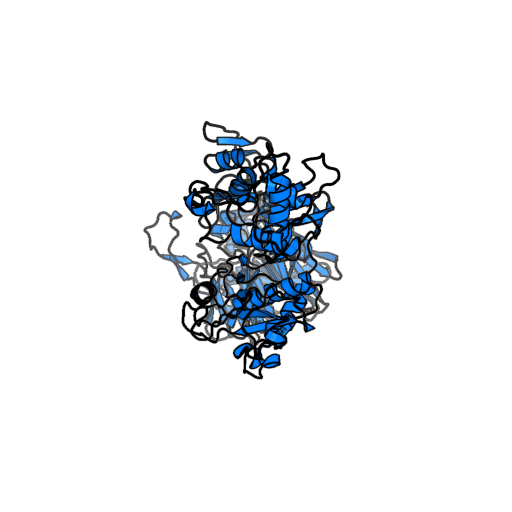9.19 413 LEU A C 1
ATOM 3329 O O . LEU A 1 413 ? -2.612 -0.223 11.109 1.00 79.19 413 LEU A O 1
ATOM 3333 N N . THR A 1 414 ? -2.937 1.601 9.835 1.00 66.88 414 THR A N 1
ATOM 3334 C CA . THR A 1 414 ? -3.450 0.909 8.646 1.00 66.88 414 THR A CA 1
ATOM 3335 C C . THR A 1 414 ? -2.365 0.591 7.628 1.00 66.88 414 THR A C 1
ATOM 3337 O O . THR A 1 414 ? -2.655 -0.090 6.648 1.00 66.88 414 THR A O 1
ATOM 3340 N N . ALA A 1 415 ? -1.139 1.088 7.824 1.00 64.12 415 ALA A N 1
ATOM 3341 C CA . ALA A 1 415 ? 0.008 0.672 7.034 1.00 64.12 415 ALA A CA 1
ATOM 3342 C C . ALA A 1 415 ? 0.102 -0.859 7.102 1.00 64.12 415 ALA A C 1
ATOM 3344 O O . ALA A 1 415 ? 0.134 -1.407 8.212 1.00 64.12 415 ALA A O 1
ATOM 3345 N N . PRO A 1 416 ? 0.125 -1.557 5.954 1.00 58.38 416 PRO A N 1
ATOM 3346 C CA . PRO A 1 416 ? 0.293 -2.997 5.961 1.00 58.38 416 PRO A CA 1
ATOM 3347 C C . PRO A 1 416 ? 1.569 -3.335 6.729 1.00 58.38 416 PRO A C 1
ATOM 3349 O O . PRO A 1 416 ? 2.626 -2.742 6.502 1.00 58.38 416 PRO A O 1
ATOM 3352 N N . ALA A 1 417 ? 1.467 -4.269 7.672 1.00 64.19 417 ALA A N 1
ATOM 3353 C CA . ALA A 1 417 ? 2.641 -4.804 8.335 1.00 64.19 417 ALA A CA 1
ATOM 3354 C C . ALA A 1 417 ? 3.373 -5.690 7.324 1.00 64.19 417 ALA A C 1
ATOM 3356 O O . ALA A 1 417 ? 3.033 -6.855 7.134 1.00 64.19 417 ALA A O 1
ATOM 3357 N N . PHE A 1 418 ? 4.346 -5.104 6.637 1.00 77.75 418 PHE A N 1
ATOM 3358 C CA . PHE A 1 418 ? 5.248 -5.833 5.767 1.00 77.75 418 PHE A CA 1
ATOM 3359 C C . PHE A 1 418 ? 6.241 -6.622 6.612 1.00 77.75 418 PHE A C 1
ATOM 3361 O O . PHE A 1 418 ? 6.910 -6.063 7.484 1.00 77.75 418 PHE A O 1
ATOM 3368 N N . GLU A 1 419 ? 6.388 -7.909 6.326 1.00 86.88 419 GLU A N 1
ATOM 3369 C CA . GLU A 1 419 ? 7.539 -8.650 6.823 1.00 86.88 419 GLU A CA 1
ATOM 3370 C C . GLU A 1 419 ? 8.683 -8.507 5.829 1.00 86.88 419 GLU A C 1
ATOM 3372 O O . GLU A 1 419 ? 8.587 -8.965 4.692 1.00 86.88 419 GLU A O 1
ATOM 3377 N N . VAL A 1 420 ? 9.772 -7.871 6.253 1.00 88.00 420 VAL A N 1
ATOM 3378 C CA . VAL A 1 420 ? 10.998 -7.799 5.456 1.00 88.00 420 VAL A CA 1
ATOM 3379 C C . VAL A 1 420 ? 11.667 -9.172 5.485 1.00 88.00 420 VAL A C 1
ATOM 3381 O O . VAL A 1 420 ? 12.161 -9.599 6.528 1.00 88.00 420 VAL A O 1
ATOM 3384 N N . VAL A 1 421 ? 11.683 -9.862 4.344 1.00 93.50 421 VAL A N 1
ATOM 3385 C CA . VAL A 1 421 ? 12.301 -11.193 4.197 1.00 93.50 421 VAL A CA 1
ATOM 3386 C C . VAL A 1 421 ? 13.712 -11.127 3.608 1.00 93.50 421 VAL A C 1
ATOM 3388 O O . VAL A 1 421 ? 14.487 -12.066 3.771 1.00 93.50 421 VAL A O 1
ATOM 3391 N N . ALA A 1 422 ? 14.061 -10.010 2.966 1.00 93.38 422 ALA A N 1
ATOM 3392 C CA . ALA A 1 422 ? 15.423 -9.667 2.571 1.00 93.38 422 ALA A CA 1
ATOM 3393 C C . ALA A 1 422 ? 15.619 -8.147 2.607 1.00 93.38 422 ALA A C 1
ATOM 3395 O O . ALA A 1 422 ? 14.682 -7.391 2.356 1.00 93.38 422 ALA A O 1
ATOM 3396 N N . SER A 1 423 ? 16.830 -7.687 2.911 1.00 94.00 423 SER A N 1
ATOM 3397 C CA . SER A 1 423 ? 17.180 -6.261 2.961 1.00 94.00 423 SER A CA 1
ATOM 3398 C C . SER A 1 423 ? 18.624 -6.006 2.534 1.00 94.00 423 SER A C 1
ATOM 3400 O O . SER A 1 423 ? 19.413 -6.940 2.386 1.00 94.00 423 SER A O 1
ATOM 3402 N N . GLY A 1 424 ? 18.991 -4.741 2.326 1.00 90.12 424 GLY A N 1
ATOM 3403 C CA . GLY A 1 424 ? 20.346 -4.384 1.901 1.00 90.12 424 GLY A CA 1
ATOM 3404 C C . GLY A 1 424 ? 20.644 -4.743 0.442 1.00 90.12 424 GLY A C 1
ATOM 3405 O O . GLY A 1 424 ? 21.803 -4.996 0.094 1.00 90.12 424 GLY A O 1
ATOM 3406 N N . LEU A 1 425 ? 19.597 -4.840 -0.381 1.00 97.44 425 LEU A N 1
ATOM 3407 C CA . LEU A 1 425 ? 19.684 -5.178 -1.799 1.00 97.44 425 LEU A CA 1
ATOM 3408 C C . LEU A 1 425 ? 19.979 -3.928 -2.640 1.00 97.44 425 LEU A C 1
ATOM 3410 O O . LEU A 1 425 ? 19.615 -2.813 -2.267 1.00 97.44 425 LEU A O 1
ATOM 3414 N N . ASP A 1 426 ? 20.629 -4.126 -3.781 1.00 98.12 426 ASP A N 1
ATOM 3415 C CA . ASP A 1 426 ? 21.030 -3.078 -4.717 1.00 98.12 426 ASP A CA 1
ATOM 3416 C C . ASP A 1 426 ? 20.061 -3.020 -5.905 1.00 98.12 426 ASP A C 1
ATOM 3418 O O . ASP A 1 426 ? 20.139 -3.846 -6.818 1.00 98.12 426 ASP A O 1
ATOM 3422 N N . ASN A 1 427 ? 19.157 -2.035 -5.899 1.00 98.06 427 ASN A N 1
ATOM 3423 C CA . ASN A 1 427 ? 18.115 -1.856 -6.914 1.00 98.06 427 ASN A CA 1
ATOM 3424 C C . ASN A 1 427 ? 17.367 -3.174 -7.237 1.00 98.06 427 ASN A C 1
ATOM 3426 O O . ASN A 1 427 ? 17.417 -3.637 -8.384 1.00 98.06 427 ASN A O 1
ATOM 3430 N N . PRO A 1 428 ? 16.725 -3.831 -6.244 1.00 98.56 428 PRO A N 1
ATOM 3431 C CA . PRO A 1 428 ? 16.029 -5.093 -6.477 1.00 98.56 428 PRO A CA 1
ATOM 3432 C C . PRO A 1 428 ? 14.894 -4.894 -7.488 1.00 98.56 428 PRO A C 1
ATOM 3434 O O . PRO A 1 428 ? 14.253 -3.840 -7.508 1.00 98.56 428 PRO A O 1
ATOM 3437 N N . ARG A 1 429 ? 14.651 -5.888 -8.340 1.00 96.94 429 ARG A N 1
ATOM 3438 C CA . ARG A 1 429 ? 13.638 -5.873 -9.407 1.00 96.94 429 ARG A CA 1
ATOM 3439 C C . ARG A 1 429 ? 12.841 -7.183 -9.390 1.00 96.94 429 ARG A C 1
ATOM 3441 O O . ARG A 1 429 ? 12.259 -7.499 -8.352 1.00 96.94 429 ARG A O 1
ATOM 3448 N N . GLY A 1 430 ? 12.825 -7.927 -10.497 1.00 98.06 430 GLY A N 1
ATOM 3449 C CA . GLY A 1 430 ? 12.055 -9.150 -10.669 1.00 98.06 430 GLY A CA 1
ATOM 3450 C C . GLY A 1 430 ? 12.380 -10.251 -9.658 1.00 98.06 430 GLY A C 1
ATOM 3451 O O . GLY A 1 430 ? 13.486 -10.337 -9.104 1.00 98.06 430 GLY A O 1
ATOM 3452 N N . LEU A 1 431 ? 11.362 -11.067 -9.399 1.00 98.44 431 LEU A N 1
ATOM 3453 C CA . LEU A 1 431 ? 11.312 -12.082 -8.356 1.00 98.44 431 LEU A CA 1
ATOM 3454 C C . LEU A 1 431 ? 10.827 -13.406 -8.946 1.00 98.44 431 LEU A C 1
ATOM 3456 O O . LEU A 1 431 ? 9.793 -13.446 -9.605 1.00 98.44 431 LEU A O 1
ATOM 3460 N N . ALA A 1 432 ? 11.491 -14.514 -8.619 1.00 98.00 432 ALA A N 1
ATOM 3461 C CA . ALA A 1 432 ? 11.004 -15.839 -9.001 1.00 98.00 432 ALA A CA 1
ATOM 3462 C C . ALA A 1 432 ? 11.278 -16.897 -7.938 1.00 98.00 432 ALA A C 1
ATOM 3464 O O . ALA A 1 432 ? 12.357 -16.955 -7.351 1.00 98.00 432 ALA A O 1
ATOM 3465 N N . PHE A 1 433 ? 10.305 -17.779 -7.725 1.00 97.44 433 PHE A N 1
ATOM 3466 C CA . PHE A 1 433 ? 10.493 -18.965 -6.897 1.00 97.44 433 PHE A CA 1
ATOM 3467 C C . PHE A 1 433 ? 11.060 -20.118 -7.723 1.00 97.44 433 PHE A C 1
ATOM 3469 O O . PHE A 1 433 ? 10.566 -20.424 -8.807 1.00 97.44 433 PHE A O 1
ATOM 3476 N N . GLY A 1 434 ? 12.082 -20.778 -7.182 1.00 95.25 434 GLY A N 1
ATOM 3477 C CA . GLY A 1 434 ? 12.606 -22.023 -7.725 1.00 95.25 434 GLY A CA 1
ATOM 3478 C C . GLY A 1 434 ? 11.794 -23.248 -7.291 1.00 95.25 434 GLY A C 1
ATOM 3479 O O . GLY A 1 434 ? 11.025 -23.188 -6.326 1.00 95.25 434 GLY A O 1
ATOM 3480 N N . PRO A 1 435 ? 11.996 -24.402 -7.952 1.00 93.62 435 PRO A N 1
ATOM 3481 C CA . PRO A 1 435 ? 11.327 -25.657 -7.597 1.00 93.62 435 PRO A CA 1
ATOM 3482 C C . PRO A 1 435 ? 11.704 -26.178 -6.198 1.00 93.62 435 PRO A C 1
ATOM 3484 O O . PRO A 1 435 ? 10.997 -27.016 -5.640 1.00 93.62 435 PRO A O 1
ATOM 3487 N N . ASP A 1 436 ? 12.801 -25.684 -5.617 1.00 92.19 436 ASP A N 1
ATOM 3488 C CA . ASP A 1 436 ? 13.230 -25.975 -4.246 1.00 92.19 436 ASP A CA 1
ATOM 3489 C C . ASP A 1 436 ? 12.534 -25.094 -3.186 1.00 92.19 436 ASP A C 1
ATOM 3491 O O . ASP A 1 436 ? 12.763 -25.279 -1.992 1.00 92.19 436 ASP A O 1
ATOM 3495 N N . GLY A 1 437 ? 11.678 -24.157 -3.609 1.00 94.31 437 GLY A N 1
ATOM 3496 C CA . GLY A 1 437 ? 10.981 -23.205 -2.745 1.00 94.31 437 GLY A CA 1
ATOM 3497 C C . GLY A 1 437 ? 11.793 -21.957 -2.388 1.00 94.31 437 GLY A C 1
ATOM 3498 O O . GLY A 1 437 ? 11.285 -21.108 -1.655 1.00 94.31 437 GLY A O 1
ATOM 3499 N N . SER A 1 438 ? 13.020 -21.813 -2.896 1.00 96.31 438 SER A N 1
ATOM 3500 C CA . SER A 1 438 ? 13.826 -20.606 -2.699 1.00 96.31 438 SER A CA 1
ATOM 3501 C C . SER A 1 438 ? 13.302 -19.451 -3.538 1.00 96.31 438 SER A C 1
ATOM 3503 O O . SER A 1 438 ? 12.921 -19.646 -4.692 1.00 96.31 438 SER A O 1
ATOM 3505 N N . LEU A 1 439 ? 13.349 -18.240 -2.988 1.00 98.31 439 LEU A N 1
ATOM 3506 C CA . LEU A 1 439 ? 13.074 -17.015 -3.732 1.00 98.31 439 LEU A CA 1
ATOM 3507 C C . LEU A 1 439 ? 14.373 -16.464 -4.324 1.00 98.31 439 LEU A C 1
ATOM 3509 O O . LEU A 1 439 ? 15.362 -16.315 -3.611 1.00 98.31 439 LEU A O 1
ATOM 3513 N N . TYR A 1 440 ? 14.363 -16.127 -5.606 1.00 98.19 440 TYR A N 1
ATOM 3514 C CA . TYR A 1 440 ? 15.452 -15.451 -6.301 1.00 98.19 440 TYR A CA 1
ATOM 3515 C C . TYR A 1 440 ? 15.053 -14.014 -6.621 1.00 98.19 440 TYR A C 1
ATOM 3517 O O . TYR A 1 440 ? 13.916 -13.755 -7.010 1.00 98.19 440 TYR A O 1
ATOM 3525 N N . VAL A 1 441 ? 15.999 -13.095 -6.449 1.00 98.75 441 VAL A N 1
ATOM 3526 C CA . VAL A 1 441 ? 15.828 -11.652 -6.629 1.00 98.75 441 VAL A CA 1
ATOM 3527 C C . VAL A 1 441 ? 16.877 -11.152 -7.610 1.00 98.75 441 VAL A C 1
ATOM 3529 O O . VAL A 1 441 ? 18.074 -11.361 -7.384 1.00 98.75 441 VAL A O 1
ATOM 3532 N N . ALA A 1 442 ? 16.446 -10.480 -8.674 1.00 98.75 442 ALA A N 1
ATOM 3533 C CA . ALA A 1 442 ? 17.344 -9.743 -9.552 1.00 98.75 442 ALA A CA 1
ATOM 3534 C C . ALA A 1 442 ? 17.749 -8.415 -8.893 1.00 98.75 442 ALA A C 1
ATOM 3536 O O . ALA A 1 442 ? 16.891 -7.618 -8.520 1.00 98.75 442 ALA A O 1
ATOM 3537 N N . GLU A 1 443 ? 19.051 -8.174 -8.739 1.00 98.69 443 GLU A N 1
ATOM 3538 C CA . GLU A 1 443 ? 19.608 -6.898 -8.280 1.00 98.69 443 GLU A CA 1
ATOM 3539 C C . GLU A 1 443 ? 20.270 -6.195 -9.468 1.00 98.69 443 GLU A C 1
ATOM 3541 O O . GLU A 1 443 ? 21.303 -6.656 -9.973 1.00 98.69 443 GLU A O 1
ATOM 3546 N N . ALA A 1 444 ? 19.703 -5.063 -9.901 1.00 98.56 444 ALA A N 1
ATOM 3547 C CA . ALA A 1 444 ? 20.239 -4.300 -11.029 1.00 98.56 444 ALA A CA 1
ATOM 3548 C C . ALA A 1 444 ? 21.641 -3.729 -10.734 1.00 98.56 444 ALA A C 1
ATOM 3550 O O . ALA A 1 444 ? 22.388 -3.412 -11.661 1.00 98.56 444 ALA A O 1
ATOM 3551 N N . GLY A 1 445 ? 22.030 -3.651 -9.457 1.00 98.38 445 GLY A N 1
ATOM 3552 C CA . GLY A 1 445 ? 23.361 -3.254 -9.008 1.00 98.38 445 GLY A CA 1
ATOM 3553 C C . GLY A 1 445 ? 23.451 -1.774 -8.651 1.00 98.38 445 GLY A C 1
ATOM 3554 O O . GLY A 1 445 ? 22.457 -1.149 -8.302 1.00 98.38 445 GLY A O 1
ATOM 3555 N N . ARG A 1 446 ? 24.666 -1.225 -8.690 1.00 97.88 446 ARG A N 1
ATOM 3556 C CA . ARG A 1 446 ? 25.012 0.155 -8.293 1.00 97.88 446 ARG A CA 1
ATOM 3557 C C . ARG A 1 446 ? 25.826 0.896 -9.354 1.00 97.88 446 ARG A C 1
ATOM 3559 O O . ARG A 1 446 ? 26.415 1.930 -9.057 1.00 97.88 446 ARG A O 1
ATOM 3566 N N . GLY A 1 447 ? 25.942 0.343 -10.561 1.00 97.12 447 GLY A N 1
ATOM 3567 C CA . GLY A 1 447 ? 26.847 0.863 -11.582 1.00 97.12 447 GLY A CA 1
ATOM 3568 C C . GLY A 1 447 ? 28.312 0.814 -11.143 1.00 97.12 447 GLY A C 1
ATOM 3569 O O . GLY A 1 447 ? 28.725 -0.075 -10.384 1.00 97.12 447 GLY A O 1
ATOM 3570 N N . GLY A 1 448 ? 29.098 1.763 -11.645 1.00 96.38 448 GLY A N 1
ATOM 3571 C CA . GLY A 1 448 ? 30.504 1.979 -11.307 1.00 96.38 448 GLY A CA 1
ATOM 3572 C C . GLY A 1 448 ? 30.963 3.378 -11.721 1.00 96.38 448 GLY A C 1
ATOM 3573 O O . GLY A 1 448 ? 30.154 4.292 -11.800 1.00 96.38 448 GLY A O 1
ATOM 3574 N N . GLU A 1 449 ? 32.261 3.571 -11.960 1.00 94.75 449 GLU A N 1
ATOM 3575 C CA . GLU A 1 449 ? 32.817 4.915 -12.204 1.00 94.75 449 GLU A CA 1
ATOM 3576 C C . GLU A 1 449 ? 32.908 5.285 -13.692 1.00 94.75 449 GLU A C 1
ATOM 3578 O O . GLU A 1 449 ? 32.869 6.462 -14.036 1.00 94.75 449 GLU A O 1
ATOM 3583 N N . SER A 1 450 ? 33.100 4.304 -14.583 1.00 93.56 450 SER A N 1
ATOM 3584 C CA . SER A 1 450 ? 33.265 4.516 -16.030 1.00 93.56 450 SER A CA 1
ATOM 3585 C C . SER A 1 450 ? 33.313 3.179 -16.792 1.00 93.56 450 SER A C 1
ATOM 3587 O O . SER A 1 450 ? 33.622 2.149 -16.186 1.00 93.56 450 SER A O 1
ATOM 3589 N N . PRO A 1 451 ? 33.116 3.169 -18.126 1.00 96.69 451 PRO A N 1
ATOM 3590 C CA . PRO A 1 451 ? 32.598 4.260 -18.965 1.00 96.69 451 PRO A CA 1
ATOM 3591 C C . PRO A 1 451 ? 31.131 4.594 -18.651 1.00 96.69 451 PRO A C 1
ATOM 3593 O O . PRO A 1 451 ? 30.429 3.785 -18.052 1.00 96.69 451 PRO A O 1
ATOM 3596 N N . CYS A 1 452 ? 30.680 5.786 -19.045 1.00 96.44 452 CYS A N 1
ATOM 3597 C CA . CYS A 1 452 ? 29.315 6.258 -18.800 1.00 96.44 452 CYS A CA 1
ATOM 3598 C C . CYS A 1 452 ? 28.584 6.548 -20.114 1.00 96.44 452 CYS A C 1
ATOM 3600 O O . CYS A 1 452 ? 29.216 6.871 -21.123 1.00 96.44 452 CYS A O 1
ATOM 3602 N N . ILE A 1 453 ? 27.259 6.432 -20.086 1.00 96.56 453 ILE A N 1
ATOM 3603 C CA . ILE A 1 453 ? 26.350 6.776 -21.185 1.00 96.56 453 ILE A CA 1
ATOM 3604 C C . ILE A 1 453 ? 25.192 7.629 -20.663 1.00 96.56 453 ILE A C 1
ATOM 3606 O O . ILE A 1 453 ? 24.986 7.733 -19.454 1.00 96.56 453 ILE A O 1
ATOM 3610 N N . ALA A 1 454 ? 24.424 8.225 -21.575 1.00 95.56 454 ALA A N 1
ATOM 3611 C CA . ALA A 1 454 ? 23.126 8.791 -21.225 1.00 95.56 454 ALA A CA 1
ATOM 3612 C C . ALA A 1 454 ? 22.130 7.651 -20.956 1.00 95.56 454 ALA A C 1
ATOM 3614 O O . ALA A 1 454 ? 21.988 6.752 -21.785 1.00 95.56 454 ALA A O 1
ATOM 3615 N N . GLY A 1 455 ? 21.480 7.691 -19.798 1.00 91.44 455 GLY A N 1
ATOM 3616 C CA . GLY A 1 455 ? 20.396 6.797 -19.423 1.00 91.44 455 GLY A CA 1
ATOM 3617 C C . GLY A 1 455 ? 19.047 7.206 -20.025 1.00 91.44 455 GLY A C 1
ATOM 3618 O O . GLY A 1 455 ? 18.964 8.228 -20.714 1.00 91.44 455 GLY A O 1
ATOM 3619 N N . PRO A 1 456 ? 17.980 6.439 -19.729 1.00 86.50 456 PRO A N 1
ATOM 3620 C CA . PRO A 1 456 ? 16.642 6.646 -20.290 1.00 86.50 456 PRO A CA 1
ATOM 3621 C C . PRO A 1 456 ? 16.066 8.048 -20.047 1.00 86.50 456 PRO A C 1
ATOM 3623 O O . PRO A 1 456 ? 15.372 8.592 -20.900 1.00 86.50 456 PRO A O 1
ATOM 3626 N N . GLU A 1 457 ? 16.380 8.656 -18.901 1.00 83.62 457 GLU A N 1
ATOM 3627 C CA . GLU A 1 457 ? 15.905 9.995 -18.519 1.00 83.62 457 GLU A CA 1
ATOM 3628 C C . GLU A 1 457 ? 16.883 11.113 -18.937 1.00 83.62 457 GLU A C 1
ATOM 3630 O O . GLU A 1 457 ? 16.712 12.280 -18.590 1.00 83.62 457 GLU A O 1
ATOM 3635 N N . GLY A 1 458 ? 17.935 10.777 -19.691 1.00 85.44 458 GLY A N 1
ATOM 3636 C CA . GLY A 1 458 ? 18.974 11.712 -20.135 1.00 85.44 458 GLY A CA 1
ATOM 3637 C C . GLY A 1 458 ? 20.056 12.013 -19.090 1.00 85.44 458 GLY A C 1
ATOM 3638 O O . GLY A 1 458 ? 20.980 12.779 -19.368 1.00 85.44 458 GLY A O 1
ATOM 3639 N N . ASN A 1 459 ? 19.974 11.405 -17.908 1.00 90.06 459 ASN A N 1
ATOM 3640 C CA . ASN A 1 459 ? 20.989 11.453 -16.858 1.00 90.06 459 ASN A CA 1
ATOM 3641 C C . ASN A 1 459 ? 22.230 10.619 -17.224 1.00 90.06 459 ASN A C 1
ATOM 3643 O O . ASN A 1 459 ? 22.143 9.649 -17.970 1.00 90.06 459 ASN A O 1
ATOM 3647 N N . GLU A 1 460 ? 23.396 10.962 -16.678 1.00 95.81 460 GLU A N 1
ATOM 3648 C CA . GLU A 1 460 ? 24.599 10.137 -16.840 1.00 95.81 460 GLU A CA 1
ATOM 3649 C C . GLU A 1 460 ? 24.504 8.883 -15.954 1.00 95.81 460 GLU A C 1
ATOM 3651 O O . GLU A 1 460 ? 24.219 8.984 -14.757 1.00 95.81 460 GLU A O 1
ATOM 3656 N N . ILE A 1 461 ? 24.737 7.708 -16.545 1.00 97.56 461 ILE A N 1
ATOM 3657 C CA . ILE A 1 461 ? 24.828 6.423 -15.843 1.00 97.56 461 ILE A CA 1
ATOM 3658 C C . ILE A 1 461 ? 26.136 5.722 -16.194 1.00 97.56 461 ILE A C 1
ATOM 3660 O O . ILE A 1 461 ? 26.551 5.687 -17.354 1.00 97.56 461 ILE A O 1
ATOM 3664 N N . CYS A 1 462 ? 26.796 5.160 -15.189 1.00 97.81 462 CYS A N 1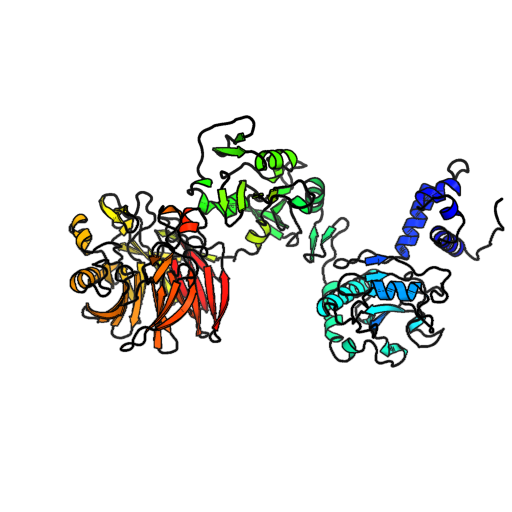
ATOM 3665 C CA . CYS A 1 462 ? 28.165 4.677 -15.298 1.00 97.81 462 CYS A CA 1
ATOM 3666 C C . CYS A 1 462 ? 28.270 3.179 -15.031 1.00 97.81 462 CYS A C 1
ATOM 3668 O O . CYS A 1 462 ? 27.614 2.622 -14.147 1.00 97.81 462 CYS A O 1
ATOM 3670 N N . TYR A 1 463 ? 29.118 2.530 -15.823 1.00 98.31 463 TYR A N 1
ATOM 3671 C CA . TYR A 1 463 ? 29.288 1.087 -15.835 1.00 98.31 463 TYR A CA 1
ATOM 3672 C C . TYR A 1 463 ? 30.055 0.570 -14.620 1.00 98.31 463 TYR A C 1
ATOM 3674 O O . TYR A 1 463 ? 31.093 1.113 -14.236 1.00 98.31 463 TYR A O 1
ATOM 3682 N N . GLY A 1 464 ? 29.588 -0.557 -14.087 1.00 97.88 464 GLY A N 1
ATOM 3683 C CA . GLY A 1 464 ? 30.314 -1.394 -13.145 1.00 97.88 464 GLY A CA 1
ATOM 3684 C C . GLY A 1 464 ? 29.803 -2.833 -13.126 1.00 97.88 464 GLY A C 1
ATOM 3685 O O . GLY A 1 464 ? 28.837 -3.195 -13.795 1.00 97.88 464 GLY A O 1
ATOM 3686 N N . LEU A 1 465 ? 30.478 -3.671 -12.341 1.00 97.19 465 LEU A N 1
ATOM 3687 C CA . LEU A 1 465 ? 30.158 -5.091 -12.156 1.00 97.19 465 LEU A CA 1
ATOM 3688 C C . LEU A 1 465 ? 29.522 -5.310 -10.782 1.00 97.19 465 LEU A C 1
ATOM 3690 O O . LEU A 1 465 ? 30.070 -5.998 -9.921 1.00 97.19 465 LEU A O 1
ATOM 3694 N N . SER A 1 466 ? 28.405 -4.632 -10.550 1.00 97.94 466 SER A N 1
ATOM 3695 C CA . SER A 1 466 ? 27.701 -4.622 -9.266 1.00 97.94 466 SER A CA 1
ATOM 3696 C C . SER A 1 466 ? 26.334 -5.302 -9.319 1.00 97.94 466 SER A C 1
ATOM 3698 O O . SER A 1 466 ? 25.716 -5.454 -8.270 1.00 97.94 466 SER A O 1
ATOM 3700 N N . GLY A 1 467 ? 25.878 -5.747 -10.494 1.00 98.38 467 GLY A N 1
ATOM 3701 C CA . GLY A 1 467 ? 24.660 -6.542 -10.617 1.00 98.38 467 GLY A CA 1
ATOM 3702 C C . GLY A 1 467 ? 24.823 -7.911 -9.951 1.00 98.38 467 GLY A C 1
ATOM 3703 O O . GLY A 1 467 ? 25.923 -8.486 -9.921 1.00 98.38 467 GLY A O 1
ATOM 3704 N N . ALA A 1 468 ? 23.726 -8.442 -9.424 1.00 98.31 468 ALA A N 1
ATOM 3705 C CA . ALA A 1 468 ? 23.724 -9.691 -8.674 1.00 98.31 468 ALA A CA 1
ATOM 3706 C C . ALA A 1 468 ? 22.389 -10.435 -8.805 1.00 98.31 468 ALA A C 1
ATOM 3708 O O . ALA A 1 468 ? 21.379 -9.861 -9.203 1.00 98.31 468 ALA A O 1
ATOM 3709 N N . LEU A 1 469 ? 22.400 -11.717 -8.441 1.00 98.19 469 LEU A N 1
ATOM 3710 C CA . LEU A 1 469 ? 21.189 -12.474 -8.132 1.00 98.19 469 LEU A CA 1
ATOM 3711 C C . LEU A 1 469 ? 21.273 -12.922 -6.674 1.00 98.19 469 LEU A C 1
ATOM 3713 O O . LEU A 1 469 ? 22.222 -13.613 -6.286 1.00 98.19 469 LEU A O 1
ATOM 3717 N N . THR A 1 470 ? 20.283 -12.538 -5.875 1.00 98.19 470 THR A N 1
ATOM 3718 C CA . THR A 1 470 ? 20.165 -12.950 -4.474 1.00 98.19 470 THR A CA 1
ATOM 3719 C C . THR A 1 470 ? 19.193 -14.112 -4.348 1.00 98.19 470 THR A C 1
ATOM 3721 O O . THR A 1 470 ? 18.100 -14.073 -4.898 1.00 98.19 470 THR A O 1
ATOM 3724 N N . ARG A 1 471 ? 19.577 -15.141 -3.594 1.00 97.56 471 ARG A N 1
ATOM 3725 C CA . ARG A 1 471 ? 18.711 -16.237 -3.158 1.00 97.56 471 ARG A CA 1
ATOM 3726 C C . ARG A 1 471 ? 18.298 -16.002 -1.710 1.00 97.56 471 ARG A C 1
ATOM 3728 O O . ARG A 1 471 ? 19.148 -15.729 -0.865 1.00 97.56 471 ARG A O 1
ATOM 3735 N N . VAL A 1 472 ? 17.013 -16.159 -1.423 1.00 97.75 472 VAL A N 1
ATOM 3736 C CA . VAL A 1 472 ? 16.418 -16.106 -0.087 1.00 97.75 472 VAL A CA 1
ATOM 3737 C C . VAL A 1 472 ? 15.805 -17.470 0.213 1.00 97.75 472 VAL A C 1
ATOM 3739 O O . VAL A 1 472 ? 14.884 -17.916 -0.473 1.00 97.75 472 VAL A O 1
ATOM 3742 N N . ALA A 1 473 ? 16.336 -18.150 1.225 1.00 94.50 473 ALA A N 1
ATOM 3743 C CA . ALA A 1 473 ? 15.897 -19.476 1.644 1.00 94.50 473 ALA A CA 1
ATOM 3744 C C . ALA A 1 473 ? 16.125 -19.655 3.150 1.00 94.50 473 ALA A C 1
ATOM 3746 O O . ALA A 1 473 ? 17.117 -19.172 3.692 1.00 94.50 473 ALA A O 1
ATOM 3747 N N . ASP A 1 474 ? 15.203 -20.341 3.830 1.00 88.75 474 ASP A N 1
ATOM 3748 C CA . ASP A 1 474 ? 15.318 -20.691 5.255 1.00 88.75 474 ASP A CA 1
ATOM 3749 C C . ASP A 1 474 ? 15.626 -19.498 6.191 1.00 88.75 474 ASP A C 1
ATOM 3751 O O . ASP A 1 474 ? 16.328 -19.629 7.193 1.00 88.75 474 ASP A O 1
ATOM 3755 N N . GLY A 1 475 ? 15.097 -18.313 5.861 1.00 85.06 475 GLY A N 1
ATOM 3756 C CA . GLY A 1 475 ? 15.313 -17.078 6.626 1.00 85.06 475 GLY A CA 1
ATOM 3757 C C . GLY A 1 475 ? 16.698 -16.442 6.444 1.00 85.06 475 GLY A C 1
ATOM 3758 O O . GLY A 1 475 ? 17.049 -15.532 7.192 1.00 85.06 475 GLY A O 1
ATOM 3759 N N . ALA A 1 476 ? 17.486 -16.907 5.473 1.00 92.19 476 ALA A N 1
ATOM 3760 C CA . ALA A 1 476 ? 18.772 -16.337 5.096 1.00 92.19 476 ALA A CA 1
ATOM 3761 C C . ALA A 1 476 ? 18.738 -15.807 3.655 1.00 92.19 476 ALA A C 1
ATOM 3763 O O . ALA A 1 476 ? 18.055 -16.362 2.796 1.00 92.19 476 ALA A O 1
ATOM 3764 N N . GLN A 1 477 ? 19.515 -14.753 3.395 1.00 95.44 477 GLN A N 1
ATOM 3765 C CA . GLN A 1 477 ? 19.765 -14.228 2.052 1.00 95.44 477 GLN A CA 1
ATOM 3766 C C . GLN A 1 477 ? 21.243 -14.389 1.673 1.00 95.44 477 GLN A C 1
ATOM 3768 O O . GLN A 1 477 ? 22.129 -14.188 2.507 1.00 95.44 477 GLN A O 1
ATOM 3773 N N . GLU A 1 478 ? 21.511 -14.707 0.410 1.00 96.19 478 GLU A N 1
ATOM 3774 C CA . GLU A 1 478 ? 22.857 -14.855 -0.147 1.00 96.19 478 GLU A CA 1
ATOM 3775 C C . GLU A 1 478 ? 22.891 -14.385 -1.606 1.00 96.19 478 GLU A C 1
ATOM 3777 O O . GLU A 1 478 ? 22.072 -14.811 -2.417 1.00 96.19 478 GLU A O 1
ATOM 3782 N N . ARG A 1 479 ? 23.876 -13.554 -1.968 1.00 96.06 479 ARG A N 1
ATOM 3783 C CA . ARG A 1 479 ? 24.167 -13.234 -3.374 1.00 96.06 479 ARG A CA 1
ATOM 3784 C C . ARG A 1 479 ? 24.855 -14.424 -4.033 1.00 96.06 479 ARG A C 1
ATOM 3786 O O . ARG A 1 479 ? 26.074 -14.555 -3.960 1.00 96.06 479 ARG A O 1
ATOM 3793 N N . VAL A 1 480 ? 24.060 -15.286 -4.659 1.00 94.94 480 VAL A N 1
ATOM 3794 C CA . VAL A 1 480 ? 24.524 -16.509 -5.335 1.00 94.94 480 VAL A CA 1
ATOM 3795 C C . VAL A 1 480 ? 25.209 -16.218 -6.671 1.00 94.94 480 VAL A C 1
ATOM 3797 O O . VAL A 1 480 ? 26.012 -17.021 -7.138 1.00 94.94 480 VAL A O 1
ATOM 3800 N N . VAL A 1 481 ? 24.938 -15.050 -7.259 1.00 96.31 481 VAL A N 1
ATOM 3801 C CA . VAL A 1 481 ? 25.657 -14.514 -8.421 1.00 96.31 481 VAL A CA 1
ATOM 3802 C C . VAL A 1 481 ? 26.040 -13.074 -8.128 1.00 96.31 481 VAL A C 1
ATOM 3804 O O . VAL A 1 481 ? 25.224 -12.304 -7.629 1.00 96.31 481 VAL A O 1
ATOM 3807 N N . THR A 1 482 ? 27.271 -12.698 -8.458 1.00 96.12 482 THR A N 1
ATOM 3808 C CA . THR A 1 482 ? 27.769 -11.320 -8.354 1.00 96.12 482 THR A CA 1
ATOM 3809 C C . THR A 1 482 ? 28.593 -10.983 -9.588 1.00 96.12 482 THR A C 1
ATOM 3811 O O . THR A 1 482 ? 28.986 -11.877 -10.338 1.00 96.12 482 THR A O 1
ATOM 3814 N N . GLY A 1 483 ? 28.877 -9.700 -9.804 1.00 95.75 483 GLY A N 1
ATOM 3815 C CA . GLY A 1 483 ? 29.700 -9.279 -10.934 1.00 95.75 483 GLY A CA 1
ATOM 3816 C C . GLY A 1 483 ? 28.949 -9.264 -12.264 1.00 95.75 483 GLY A C 1
ATOM 3817 O O . GLY A 1 483 ? 29.581 -9.362 -13.313 1.00 95.75 483 GLY A O 1
ATOM 3818 N N . LEU A 1 484 ? 27.618 -9.155 -12.236 1.00 97.44 484 LEU A N 1
ATOM 3819 C CA . LEU A 1 484 ? 26.821 -8.930 -13.439 1.00 97.44 484 LEU A CA 1
ATOM 3820 C C . LEU A 1 484 ? 26.936 -7.456 -13.880 1.00 97.44 484 LEU A C 1
ATOM 3822 O O . LEU A 1 484 ? 27.151 -6.574 -13.037 1.00 97.44 484 LEU A O 1
ATOM 3826 N N . PRO A 1 485 ? 26.820 -7.179 -15.192 1.00 98.00 485 PRO A N 1
ATOM 3827 C CA . PRO A 1 485 ? 26.856 -5.822 -15.737 1.00 98.00 485 PRO A CA 1
ATOM 3828 C C . PRO A 1 485 ? 25.775 -4.929 -15.112 1.00 98.00 485 PRO A C 1
ATOM 3830 O O . PRO A 1 485 ? 24.620 -5.333 -14.984 1.00 98.00 485 PRO A O 1
ATOM 3833 N N . SER A 1 486 ? 26.164 -3.712 -14.737 1.00 98.62 486 SER A N 1
ATOM 3834 C CA . SER A 1 486 ? 25.292 -2.699 -14.143 1.00 98.62 486 SER A CA 1
ATOM 3835 C C . SER A 1 486 ? 25.665 -1.301 -14.645 1.00 98.62 486 SER A C 1
ATOM 3837 O O . SER A 1 486 ? 26.848 -0.989 -14.792 1.00 98.62 486 SER A O 1
ATOM 3839 N N . LEU A 1 487 ? 24.669 -0.457 -14.896 1.00 98.50 487 LEU A N 1
ATOM 3840 C CA . LEU A 1 487 ? 24.788 0.973 -15.177 1.00 98.50 487 LEU A CA 1
ATOM 3841 C C . LEU A 1 487 ? 23.912 1.713 -14.175 1.00 98.50 487 LEU A C 1
ATOM 3843 O O . LEU A 1 487 ? 22.730 1.417 -14.093 1.00 98.50 487 LEU A O 1
ATOM 3847 N N . ALA A 1 488 ? 24.446 2.676 -13.436 1.00 98.00 488 ALA A N 1
ATOM 3848 C CA . ALA A 1 488 ? 23.646 3.427 -12.468 1.00 98.00 488 ALA A CA 1
ATOM 3849 C C . ALA A 1 488 ? 24.104 4.876 -12.364 1.00 98.00 488 ALA A C 1
ATOM 3851 O O . ALA A 1 488 ? 25.178 5.233 -12.856 1.00 98.00 488 ALA A O 1
ATOM 3852 N N . GLN A 1 489 ? 23.288 5.695 -11.706 1.00 95.56 489 GLN A N 1
ATOM 3853 C CA . GLN A 1 489 ? 23.662 7.056 -11.338 1.00 95.56 489 GLN A CA 1
ATOM 3854 C C . GLN A 1 489 ? 24.820 7.061 -10.328 1.00 95.56 489 GLN A C 1
ATOM 3856 O O . GLN A 1 489 ? 25.185 6.032 -9.759 1.00 95.56 489 GLN A O 1
ATOM 3861 N N . ALA A 1 490 ? 25.416 8.233 -10.094 1.00 92.31 490 ALA A N 1
ATOM 3862 C CA . ALA A 1 490 ? 26.579 8.378 -9.215 1.00 92.31 490 ALA A CA 1
ATOM 3863 C C . ALA A 1 490 ? 26.319 7.963 -7.751 1.00 92.31 490 ALA A C 1
ATOM 3865 O O . ALA A 1 490 ? 27.255 7.591 -7.044 1.00 92.31 490 ALA A O 1
ATOM 3866 N N . ASP A 1 491 ? 25.068 8.022 -7.292 1.00 89.12 491 ASP A N 1
ATOM 3867 C CA . ASP A 1 491 ? 24.630 7.538 -5.977 1.00 89.12 491 ASP A CA 1
ATOM 3868 C C . ASP A 1 491 ? 24.329 6.024 -5.954 1.00 89.12 491 ASP A C 1
ATOM 3870 O O . ASP A 1 491 ? 24.034 5.457 -4.902 1.00 89.12 491 ASP A O 1
ATOM 3874 N N . GLY A 1 492 ? 24.442 5.354 -7.104 1.00 93.56 492 GLY A N 1
ATOM 3875 C CA . GLY A 1 492 ? 24.123 3.946 -7.309 1.00 93.56 492 GLY A CA 1
ATOM 3876 C C . GLY A 1 492 ? 22.634 3.665 -7.522 1.00 93.56 492 GLY A C 1
ATOM 3877 O O . GLY A 1 492 ? 22.275 2.503 -7.707 1.00 93.56 492 GLY A O 1
ATOM 3878 N N . GLY A 1 493 ? 21.768 4.680 -7.494 1.00 92.62 493 GLY A N 1
ATOM 3879 C CA . GLY A 1 493 ? 20.334 4.549 -7.732 1.00 92.62 493 GLY A CA 1
ATOM 3880 C C . GLY A 1 493 ? 19.972 4.424 -9.213 1.00 92.62 493 GLY A C 1
ATOM 3881 O O . GLY A 1 493 ? 20.813 4.581 -10.106 1.00 92.62 493 GLY A O 1
ATOM 3882 N N . ALA A 1 494 ? 18.693 4.129 -9.460 1.00 90.75 494 ALA A N 1
ATOM 3883 C CA . ALA A 1 494 ? 18.097 3.998 -10.794 1.00 90.75 494 ALA A CA 1
ATOM 3884 C C . ALA A 1 494 ? 18.912 3.090 -11.740 1.00 90.75 494 ALA A C 1
ATOM 3886 O O . ALA A 1 494 ? 19.114 3.401 -12.916 1.00 90.75 494 ALA A O 1
ATOM 3887 N N . ALA A 1 495 ? 19.416 1.970 -11.212 1.00 97.12 495 ALA A N 1
ATOM 3888 C CA . ALA A 1 495 ? 20.318 1.104 -11.957 1.00 97.12 495 ALA A CA 1
ATOM 3889 C C . ALA A 1 495 ? 19.606 0.297 -13.059 1.00 97.12 495 ALA A C 1
ATOM 3891 O O . ALA A 1 495 ? 18.464 -0.154 -12.900 1.00 97.12 495 ALA A O 1
ATOM 3892 N N . LEU A 1 496 ? 20.338 0.064 -14.147 1.00 97.38 496 LEU A N 1
ATOM 3893 C CA . LEU A 1 496 ? 20.064 -0.885 -15.219 1.00 97.38 496 LEU A CA 1
ATOM 3894 C C . LEU A 1 496 ? 21.055 -2.042 -15.103 1.00 97.38 496 LEU A C 1
ATOM 3896 O O . LEU A 1 496 ? 22.245 -1.830 -14.886 1.00 97.38 496 LEU A O 1
ATOM 3900 N N . GLY A 1 497 ? 20.581 -3.267 -15.263 1.00 97.94 497 GLY A N 1
ATOM 3901 C CA . GLY A 1 497 ? 21.377 -4.474 -15.052 1.00 97.94 497 GLY A CA 1
ATOM 3902 C C . GLY A 1 497 ? 20.454 -5.682 -15.099 1.00 97.94 497 GLY A C 1
ATOM 3903 O O . GLY A 1 497 ? 19.543 -5.681 -15.928 1.00 97.94 497 GLY A O 1
ATOM 3904 N N . PRO A 1 498 ? 20.619 -6.682 -14.221 1.00 98.56 498 PRO A N 1
ATOM 3905 C CA . PRO A 1 498 ? 19.592 -7.697 -14.008 1.00 98.56 498 PRO A CA 1
ATOM 3906 C C . PRO A 1 498 ? 18.235 -7.049 -13.687 1.00 98.56 498 PRO A C 1
ATOM 3908 O O . PRO A 1 498 ? 18.058 -6.468 -12.618 1.00 98.56 498 PRO A O 1
ATOM 3911 N N . HIS A 1 499 ? 17.295 -7.104 -14.630 1.00 98.50 499 HIS A N 1
ATOM 3912 C CA . HIS A 1 499 ? 15.939 -6.573 -14.448 1.00 98.50 499 HIS A CA 1
ATOM 3913 C C . HIS A 1 499 ? 14.977 -7.637 -13.945 1.00 98.50 499 HIS A C 1
ATOM 3915 O O . HIS A 1 499 ? 14.131 -7.354 -13.107 1.00 98.50 499 HIS A O 1
ATOM 3921 N N . ASP A 1 500 ? 15.144 -8.871 -14.397 1.00 98.75 500 ASP A N 1
ATOM 3922 C CA . ASP A 1 500 ? 14.291 -9.967 -13.977 1.00 98.75 500 ASP A CA 1
ATOM 3923 C C . ASP A 1 500 ? 15.069 -11.278 -13.987 1.00 98.75 500 ASP A C 1
ATOM 3925 O O . ASP A 1 500 ? 16.083 -11.421 -14.686 1.00 98.75 500 ASP A O 1
ATOM 3929 N N . VAL A 1 501 ? 14.605 -12.213 -13.167 1.00 98.50 501 VAL A N 1
ATOM 3930 C CA . VAL A 1 501 ? 15.152 -13.552 -13.008 1.00 98.50 501 VAL A CA 1
ATOM 3931 C C . VAL A 1 501 ? 14.016 -14.557 -13.107 1.00 98.50 501 VAL A C 1
ATOM 3933 O O . VAL A 1 501 ? 12.999 -14.426 -12.442 1.00 98.50 501 VAL A O 1
ATOM 3936 N N . ALA A 1 502 ? 14.221 -15.612 -13.884 1.00 97.81 502 ALA A N 1
ATOM 3937 C CA . ALA A 1 502 ? 13.328 -16.756 -13.941 1.00 97.81 502 ALA A CA 1
ATOM 3938 C C . ALA A 1 502 ? 14.100 -18.043 -13.653 1.00 97.81 502 ALA A C 1
ATOM 3940 O O . ALA A 1 502 ? 15.287 -18.169 -13.970 1.00 97.81 502 ALA A O 1
ATOM 3941 N N . VAL A 1 503 ? 13.418 -19.017 -13.055 1.00 96.00 503 VAL A N 1
ATOM 3942 C CA . VAL A 1 503 ? 14.000 -20.315 -12.697 1.00 96.0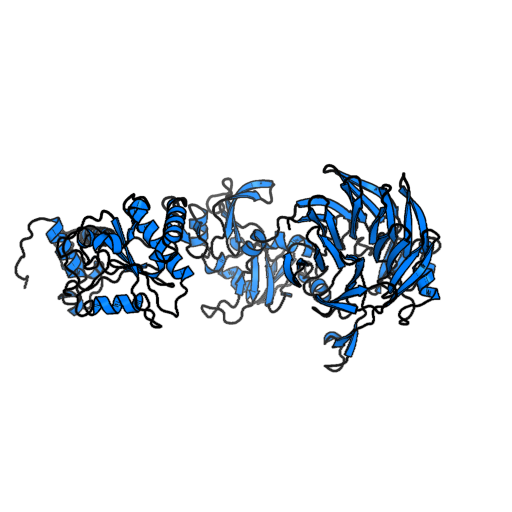0 503 VAL A CA 1
ATOM 3943 C C . VAL A 1 503 ? 13.434 -21.384 -13.624 1.00 96.00 503 VAL A C 1
ATOM 3945 O O . VAL A 1 503 ? 12.221 -21.470 -13.809 1.00 96.00 503 VAL A O 1
ATOM 3948 N N . ARG A 1 504 ? 14.304 -22.197 -14.229 1.00 93.88 504 ARG A N 1
ATOM 3949 C CA . ARG A 1 504 ? 13.892 -23.362 -15.024 1.00 93.88 504 ARG A CA 1
ATOM 3950 C C . ARG A 1 504 ? 13.486 -24.525 -14.117 1.00 93.88 504 ARG A C 1
ATOM 3952 O O . ARG A 1 504 ? 13.868 -24.583 -12.951 1.00 93.88 504 ARG A O 1
ATOM 3959 N N . ASP A 1 505 ? 12.797 -25.512 -14.686 1.00 92.00 505 ASP A N 1
ATOM 3960 C CA . ASP A 1 505 ? 12.381 -26.732 -13.973 1.00 92.00 505 ASP A CA 1
ATOM 3961 C C . ASP A 1 505 ? 13.555 -27.513 -13.348 1.00 92.00 505 ASP A C 1
ATOM 3963 O O . ASP A 1 505 ? 13.378 -28.219 -12.356 1.00 92.00 505 ASP A O 1
ATOM 3967 N N . ASP A 1 506 ? 14.759 -27.393 -13.916 1.00 91.25 506 ASP A N 1
ATOM 3968 C CA . ASP A 1 506 ? 15.984 -28.015 -13.398 1.00 91.25 506 ASP A CA 1
ATOM 3969 C C . ASP A 1 506 ? 16.698 -27.184 -12.314 1.00 91.25 506 ASP A C 1
ATOM 3971 O O . ASP A 1 506 ? 17.728 -27.613 -11.795 1.00 91.25 506 ASP A O 1
ATOM 3975 N N . GLY A 1 507 ? 16.151 -26.019 -11.952 1.00 91.38 507 GLY A N 1
ATOM 3976 C CA . GLY A 1 507 ? 16.711 -25.089 -10.972 1.00 91.38 507 GLY A CA 1
ATOM 3977 C C . GLY A 1 507 ? 17.741 -24.106 -11.535 1.00 91.38 507 GLY A C 1
ATOM 3978 O O . GLY A 1 507 ? 18.165 -23.208 -10.810 1.00 91.38 507 GLY A O 1
ATOM 3979 N N . SER A 1 508 ? 18.138 -24.226 -12.807 1.00 92.56 508 SER A N 1
ATOM 3980 C CA . SER A 1 508 ? 19.036 -23.251 -13.434 1.00 92.56 508 SER A CA 1
ATOM 3981 C C . SER A 1 508 ? 18.343 -21.901 -13.631 1.00 92.56 508 SER A C 1
ATOM 3983 O O . SER A 1 508 ? 17.137 -21.835 -13.887 1.00 92.56 508 SER A O 1
ATOM 3985 N N . LEU A 1 509 ? 19.106 -20.809 -13.532 1.00 96.38 509 LEU A N 1
ATOM 3986 C CA . LEU A 1 509 ? 18.552 -19.458 -13.613 1.00 96.38 509 LEU A CA 1
ATOM 3987 C C . LEU A 1 509 ? 18.701 -18.874 -15.020 1.00 96.38 509 LEU A C 1
ATOM 3989 O O . LEU A 1 509 ? 19.635 -19.176 -15.776 1.00 96.38 509 LEU A O 1
ATOM 3993 N N . VAL A 1 510 ? 17.765 -17.997 -15.349 1.00 97.56 510 VAL A N 1
ATOM 3994 C CA . VAL A 1 510 ? 17.771 -17.124 -16.519 1.00 97.56 510 VAL A CA 1
ATOM 3995 C C . VAL A 1 510 ? 17.572 -15.709 -16.031 1.00 97.56 510 VAL A C 1
ATOM 3997 O O . VAL A 1 510 ? 16.777 -15.491 -15.125 1.00 97.56 510 VAL A O 1
ATOM 4000 N N . ALA A 1 511 ? 18.270 -14.756 -16.630 1.00 98.38 511 ALA A N 1
ATOM 4001 C CA . ALA A 1 511 ? 18.053 -13.349 -16.344 1.00 98.38 511 ALA A CA 1
ATOM 4002 C C . ALA A 1 511 ? 18.016 -12.533 -17.632 1.00 98.38 511 ALA A C 1
ATOM 4004 O O . ALA A 1 511 ? 18.611 -12.915 -18.646 1.00 98.38 511 ALA A O 1
ATOM 4005 N N . VAL A 1 512 ? 17.342 -11.392 -17.574 1.00 98.69 512 VAL A N 1
ATOM 4006 C CA . VAL A 1 512 ? 17.447 -10.348 -18.595 1.00 98.69 512 VAL A CA 1
ATOM 4007 C C . VAL A 1 512 ? 18.290 -9.201 -18.064 1.00 98.69 512 VAL A C 1
ATOM 4009 O O . VAL A 1 512 ? 18.111 -8.755 -16.930 1.00 98.69 512 VAL A O 1
ATOM 4012 N N . ILE A 1 513 ? 19.234 -8.748 -18.885 1.00 98.75 513 ILE A N 1
ATOM 4013 C CA . ILE A 1 513 ? 20.065 -7.584 -18.594 1.00 98.75 513 ILE A CA 1
ATOM 4014 C C . ILE A 1 513 ? 19.531 -6.409 -19.408 1.00 98.75 513 ILE A C 1
ATOM 4016 O O . ILE A 1 513 ? 19.560 -6.461 -20.640 1.00 98.75 513 ILE A O 1
ATOM 4020 N N . GLY A 1 514 ? 19.074 -5.357 -18.731 1.00 98.19 514 GLY A N 1
ATOM 4021 C CA . GLY A 1 514 ? 18.579 -4.131 -19.356 1.00 98.19 514 GLY A CA 1
ATOM 4022 C C . GLY A 1 514 ? 19.654 -3.375 -20.140 1.00 98.19 514 GLY A C 1
ATOM 4023 O O . GLY A 1 514 ? 20.837 -3.687 -20.052 1.00 98.19 514 GLY A O 1
ATOM 4024 N N . LEU A 1 515 ? 19.253 -2.374 -20.920 1.00 97.75 515 LEU A N 1
ATOM 4025 C CA . LEU A 1 515 ? 20.168 -1.421 -21.572 1.00 97.75 515 LEU A CA 1
ATOM 4026 C C . LEU A 1 515 ? 19.622 0.003 -21.453 1.00 97.75 515 LEU A C 1
ATOM 4028 O O . LEU A 1 515 ? 20.387 0.901 -21.115 1.00 97.75 515 LEU A O 1
ATOM 4032 N N . GLY A 1 516 ? 18.320 0.191 -21.696 1.00 95.75 516 GLY A N 1
ATOM 4033 C CA . GLY A 1 516 ? 17.636 1.471 -21.494 1.00 95.75 516 GLY A CA 1
ATOM 4034 C C . GLY A 1 516 ? 18.103 2.563 -22.451 1.00 95.75 516 GLY A C 1
ATOM 4035 O O . GLY A 1 516 ? 18.177 3.727 -22.063 1.00 95.75 516 GLY A O 1
ATOM 4036 N N . ALA A 1 517 ? 18.515 2.180 -23.657 1.00 96.69 517 ALA A N 1
ATOM 4037 C CA . ALA A 1 517 ? 19.038 3.099 -24.649 1.00 96.69 517 ALA A CA 1
ATOM 4038 C C . ALA A 1 517 ? 19.002 2.477 -26.045 1.00 96.69 517 ALA A C 1
ATOM 4040 O O . ALA A 1 517 ? 18.972 1.254 -26.222 1.00 96.69 517 ALA A O 1
ATOM 4041 N N . ASN A 1 518 ? 19.183 3.339 -27.046 1.00 97.06 518 ASN A N 1
ATOM 4042 C CA . ASN A 1 518 ? 19.467 2.905 -28.405 1.00 97.06 518 ASN A CA 1
ATOM 4043 C C . ASN A 1 518 ? 20.647 1.900 -28.422 1.00 97.06 518 ASN A C 1
ATOM 4045 O O . ASN A 1 518 ? 21.721 2.221 -27.893 1.00 97.06 518 ASN A O 1
ATOM 4049 N N . PRO A 1 519 ? 20.522 0.730 -29.082 1.00 98.12 519 PRO A N 1
ATOM 4050 C CA . PRO A 1 519 ? 21.563 -0.302 -29.108 1.00 98.12 519 PRO A CA 1
ATOM 4051 C C . PRO A 1 519 ? 22.954 0.196 -29.542 1.00 98.12 519 PRO A C 1
ATOM 4053 O O . PRO A 1 519 ? 23.977 -0.329 -29.097 1.00 98.12 519 PRO A O 1
ATOM 4056 N N . ALA A 1 520 ? 23.033 1.241 -30.375 1.00 97.44 520 ALA A N 1
ATOM 4057 C CA . ALA A 1 520 ? 24.300 1.831 -30.808 1.00 97.44 520 ALA A CA 1
ATOM 4058 C C . ALA A 1 520 ? 25.080 2.518 -29.668 1.00 97.44 520 ALA A C 1
ATOM 4060 O O . ALA A 1 520 ? 26.302 2.679 -29.781 1.00 97.44 520 ALA A O 1
ATOM 4061 N N . ALA A 1 521 ? 24.413 2.896 -28.570 1.00 96.56 521 ALA A N 1
ATOM 4062 C CA . ALA A 1 521 ? 25.037 3.479 -27.383 1.00 96.56 521 ALA A CA 1
ATOM 4063 C C . ALA A 1 521 ? 26.007 2.506 -26.695 1.00 96.56 521 ALA A C 1
ATOM 4065 O O . ALA A 1 521 ? 26.986 2.957 -26.102 1.00 96.56 521 ALA A O 1
ATOM 4066 N N . ARG A 1 522 ? 25.834 1.184 -26.876 1.00 97.56 522 ARG A N 1
ATOM 4067 C CA . ARG A 1 522 ? 26.767 0.152 -26.383 1.00 97.56 522 ARG A CA 1
ATOM 4068 C C . ARG A 1 522 ? 28.220 0.421 -26.792 1.00 97.56 522 ARG A C 1
ATOM 4070 O O . ARG A 1 522 ? 29.131 0.131 -26.026 1.00 97.56 522 ARG A O 1
ATOM 4077 N N . ASN A 1 523 ? 28.455 1.035 -27.957 1.00 97.50 523 ASN A N 1
ATOM 4078 C CA . ASN A 1 523 ? 29.807 1.364 -28.429 1.00 97.50 523 ASN A CA 1
ATOM 4079 C C . ASN A 1 523 ? 30.563 2.318 -27.488 1.00 97.50 523 ASN A C 1
ATOM 4081 O O . ASN A 1 523 ? 31.791 2.274 -27.423 1.00 97.50 523 ASN A O 1
ATOM 4085 N N . GLN A 1 524 ? 29.845 3.171 -26.754 1.00 96.94 524 GLN A N 1
ATOM 4086 C CA . GLN A 1 524 ? 30.430 4.102 -25.784 1.00 96.94 524 GLN A CA 1
ATOM 4087 C C . GLN A 1 524 ? 30.961 3.370 -24.541 1.00 96.94 524 GLN A C 1
ATOM 4089 O O . GLN A 1 524 ? 31.864 3.868 -23.873 1.00 96.94 524 GLN A O 1
ATOM 4094 N N . LEU A 1 525 ? 30.457 2.160 -24.274 1.00 97.06 525 LEU A N 1
ATOM 4095 C CA . LEU A 1 525 ? 30.886 1.302 -23.171 1.00 97.06 525 LEU A CA 1
ATOM 4096 C C . LEU A 1 525 ? 32.071 0.386 -23.537 1.00 97.06 525 LEU A C 1
ATOM 4098 O O . LEU A 1 525 ? 32.541 -0.387 -22.702 1.00 97.06 525 LEU A O 1
ATOM 4102 N N . GLY A 1 526 ? 32.573 0.447 -24.775 1.00 96.31 526 GLY A N 1
ATOM 4103 C CA . GLY A 1 526 ? 33.627 -0.451 -25.253 1.00 96.31 526 GLY A CA 1
ATOM 4104 C C . GLY A 1 526 ? 33.189 -1.919 -25.232 1.00 96.31 526 GLY A C 1
ATOM 4105 O O . GLY A 1 526 ? 32.046 -2.236 -25.552 1.00 96.31 526 GLY A O 1
ATOM 4106 N N . GLU A 1 527 ? 34.089 -2.828 -24.843 1.00 95.31 527 GLU A N 1
ATOM 4107 C CA . GLU A 1 527 ? 33.788 -4.271 -24.779 1.00 95.31 527 GLU A CA 1
ATOM 4108 C C . GLU A 1 527 ? 32.650 -4.597 -23.798 1.00 95.31 527 GLU A C 1
ATOM 4110 O O . GLU A 1 527 ? 31.878 -5.522 -24.043 1.00 95.31 527 GLU A O 1
ATOM 4115 N N . ALA A 1 528 ? 32.494 -3.807 -22.730 1.00 95.38 528 ALA A N 1
ATOM 4116 C CA . ALA A 1 528 ? 31.434 -4.002 -21.742 1.00 95.38 528 ALA A CA 1
ATOM 4117 C C . ALA A 1 528 ? 30.028 -3.793 -22.323 1.00 95.38 528 ALA A C 1
ATOM 4119 O O . ALA A 1 528 ? 29.070 -4.387 -21.831 1.00 95.38 528 ALA A O 1
ATOM 4120 N N . GLY A 1 529 ? 29.896 -2.997 -23.390 1.00 96.75 529 GLY A N 1
ATOM 4121 C CA . GLY A 1 529 ? 28.612 -2.741 -24.040 1.00 96.75 529 GLY A CA 1
ATOM 4122 C C . GLY A 1 529 ? 27.944 -4.002 -24.587 1.00 96.75 529 GLY A C 1
ATOM 4123 O O . GLY A 1 529 ? 26.719 -4.062 -24.633 1.00 96.75 529 GLY A O 1
ATOM 4124 N N . ALA A 1 530 ? 28.722 -5.032 -24.938 1.00 97.19 530 ALA A N 1
ATOM 4125 C CA . ALA A 1 530 ? 28.197 -6.312 -25.416 1.00 97.19 530 ALA A CA 1
ATOM 4126 C C . ALA A 1 530 ? 27.431 -7.107 -24.341 1.00 97.19 530 ALA A C 1
ATOM 4128 O O . ALA A 1 530 ? 26.770 -8.081 -24.683 1.00 97.19 530 ALA A O 1
ATOM 4129 N N . ASN A 1 531 ? 27.507 -6.698 -23.068 1.00 97.31 531 ASN A N 1
ATOM 4130 C CA . ASN A 1 531 ? 26.895 -7.398 -21.938 1.00 97.31 531 ASN A CA 1
ATOM 4131 C C . ASN A 1 531 ? 25.514 -6.847 -21.528 1.00 97.31 531 ASN A C 1
ATOM 4133 O O . ASN A 1 531 ? 24.910 -7.386 -20.608 1.00 97.31 531 ASN A O 1
ATOM 4137 N N . PHE A 1 532 ? 25.014 -5.789 -22.172 1.00 98.50 532 PHE A N 1
ATOM 4138 C CA . PHE A 1 532 ? 23.715 -5.165 -21.863 1.00 98.50 532 PHE A CA 1
ATOM 4139 C C . PHE A 1 532 ? 22.679 -5.497 -22.927 1.00 98.50 532 PHE A C 1
ATOM 4141 O O . PHE A 1 532 ? 23.061 -5.720 -24.066 1.00 98.50 532 PHE A O 1
ATOM 4148 N N . GLY A 1 533 ? 21.382 -5.482 -22.617 1.00 98.56 533 GLY A N 1
ATOM 4149 C CA . GLY A 1 533 ? 20.308 -5.797 -23.571 1.00 98.56 533 GLY A CA 1
ATOM 4150 C C . GLY A 1 533 ? 20.282 -7.270 -23.992 1.00 98.56 533 GLY A C 1
ATOM 4151 O O . GLY A 1 533 ? 20.163 -7.576 -25.180 1.00 98.56 533 GLY A O 1
ATOM 4152 N N . LEU A 1 534 ? 20.477 -8.175 -23.031 1.00 98.69 534 LEU A N 1
ATOM 4153 C CA . LEU A 1 534 ? 20.672 -9.608 -23.260 1.00 98.69 534 LEU A CA 1
ATOM 4154 C C . LEU A 1 534 ? 19.645 -10.458 -22.514 1.00 98.69 534 LEU A C 1
ATOM 4156 O O . LEU A 1 534 ? 19.195 -10.094 -21.431 1.00 98.69 534 LEU A O 1
ATOM 4160 N N . LEU A 1 535 ? 19.396 -11.653 -23.046 1.00 98.81 535 LEU A N 1
ATOM 4161 C CA . LEU A 1 535 ? 18.891 -12.795 -22.289 1.00 98.81 535 LEU A CA 1
ATOM 4162 C C . LEU A 1 535 ? 20.066 -13.727 -21.964 1.00 98.81 535 LEU A C 1
ATOM 4164 O O . LEU A 1 535 ? 20.772 -14.165 -22.879 1.00 98.81 535 LEU A O 1
ATOM 4168 N N . VAL A 1 536 ? 20.274 -14.062 -20.689 1.00 98.31 536 VAL A N 1
ATOM 4169 C CA . VAL A 1 536 ? 21.425 -14.858 -20.229 1.00 98.31 536 VAL A CA 1
ATOM 4170 C C . VAL A 1 536 ? 21.000 -16.090 -19.432 1.00 98.31 536 VAL A C 1
ATOM 4172 O O . VAL A 1 536 ? 20.032 -16.059 -18.679 1.00 98.31 536 VAL A O 1
ATOM 4175 N N . ALA A 1 537 ? 21.746 -17.184 -19.585 1.00 96.62 537 ALA A N 1
ATOM 4176 C CA . ALA A 1 537 ? 21.693 -18.346 -18.704 1.00 96.62 537 ALA A CA 1
ATOM 4177 C C . ALA A 1 537 ? 22.762 -18.203 -17.620 1.00 96.62 537 ALA A C 1
ATOM 4179 O O . ALA A 1 537 ? 23.895 -17.835 -17.929 1.00 96.62 537 ALA A O 1
ATOM 4180 N N . ILE A 1 538 ? 22.412 -18.538 -16.383 1.00 95.12 538 ILE A N 1
ATOM 4181 C CA . ILE A 1 538 ? 23.330 -18.589 -15.246 1.00 95.12 538 ILE A CA 1
ATOM 4182 C C . ILE A 1 538 ? 23.565 -20.054 -14.872 1.00 95.12 538 ILE A C 1
ATOM 4184 O O . ILE A 1 538 ? 22.616 -20.834 -14.751 1.00 95.12 538 ILE A O 1
ATOM 4188 N N . TRP A 1 539 ? 24.826 -20.407 -14.657 1.00 87.19 539 TRP A N 1
ATOM 4189 C CA . TRP A 1 539 ? 25.289 -21.747 -14.322 1.00 87.19 539 TRP A CA 1
ATOM 4190 C C . TRP A 1 539 ? 25.788 -21.828 -12.876 1.00 87.19 539 TRP A C 1
ATOM 4192 O O . TRP A 1 539 ? 26.091 -20.818 -12.233 1.00 87.19 539 TRP A O 1
ATOM 4202 N N . ASP A 1 540 ? 25.909 -23.057 -12.374 1.00 80.19 540 ASP A N 1
ATOM 4203 C CA . ASP A 1 540 ? 26.459 -23.328 -11.047 1.00 80.19 540 ASP A CA 1
ATOM 4204 C C . ASP A 1 540 ? 27.842 -22.681 -10.874 1.00 80.19 540 ASP A C 1
ATOM 4206 O O . ASP A 1 540 ? 28.737 -22.845 -11.702 1.00 80.19 540 ASP A O 1
ATOM 4210 N N . GLY A 1 541 ? 28.025 -21.945 -9.774 1.00 73.31 541 GLY A N 1
ATOM 4211 C CA . GLY A 1 541 ? 29.248 -21.181 -9.502 1.00 73.31 541 GLY A CA 1
ATOM 4212 C C . GLY A 1 541 ? 29.215 -19.721 -9.969 1.00 73.31 541 GLY A C 1
ATOM 4213 O O . GLY A 1 541 ? 30.193 -19.009 -9.751 1.00 73.31 541 GLY A O 1
ATOM 4214 N N . GLY A 1 542 ? 28.105 -19.260 -10.558 1.00 80.62 542 GLY A N 1
ATOM 4215 C CA . GLY A 1 542 ? 27.881 -17.854 -10.913 1.00 80.62 542 GLY A CA 1
ATOM 4216 C C . GLY A 1 542 ? 28.416 -17.446 -12.288 1.00 80.62 542 GLY A C 1
ATOM 4217 O O . GLY A 1 542 ? 28.374 -16.266 -12.635 1.00 80.62 542 GLY A O 1
ATOM 4218 N N . GLU A 1 543 ? 28.903 -18.404 -13.080 1.00 89.56 543 GLU A N 1
ATOM 4219 C CA . GLU A 1 543 ? 29.213 -18.179 -14.493 1.00 89.56 543 GLU A CA 1
ATOM 4220 C C . GLU A 1 543 ? 27.923 -17.967 -15.292 1.00 89.56 543 GLU A C 1
ATOM 4222 O O . GLU A 1 543 ? 26.879 -18.533 -14.976 1.00 89.56 543 GLU A O 1
ATOM 4227 N N . TRP A 1 544 ? 27.986 -17.173 -16.359 1.00 94.44 544 TRP A N 1
ATOM 4228 C CA . TRP A 1 544 ? 26.827 -16.899 -17.200 1.00 94.44 544 TRP A CA 1
ATOM 4229 C C . TRP A 1 544 ? 27.194 -16.856 -18.680 1.00 94.44 544 TRP A C 1
ATOM 4231 O O . TRP A 1 544 ? 28.333 -16.580 -19.056 1.00 94.44 544 TRP A O 1
ATOM 4241 N N . THR A 1 545 ? 26.215 -17.153 -19.530 1.00 95.44 545 THR A N 1
ATOM 4242 C CA . THR A 1 545 ? 26.363 -17.160 -20.990 1.00 95.44 545 THR A CA 1
ATOM 4243 C C . THR A 1 545 ? 25.154 -16.530 -21.659 1.00 95.44 545 THR A C 1
ATOM 4245 O O . THR A 1 545 ? 24.021 -16.759 -21.237 1.00 95.44 545 THR A O 1
ATOM 4248 N N . THR A 1 546 ? 25.375 -15.807 -22.751 1.00 97.62 546 THR A N 1
ATOM 4249 C CA . THR A 1 546 ? 24.298 -15.243 -23.570 1.00 97.62 546 THR A CA 1
ATOM 4250 C C . THR A 1 546 ? 23.488 -16.343 -24.253 1.00 97.62 546 THR A C 1
ATOM 4252 O O . THR A 1 546 ? 24.050 -17.202 -24.929 1.00 97.62 546 THR A O 1
ATOM 4255 N N . ILE A 1 547 ? 22.166 -16.288 -24.095 1.00 98.19 547 ILE A N 1
ATOM 4256 C CA . ILE A 1 547 ? 21.205 -17.063 -24.888 1.00 98.19 547 ILE A CA 1
ATOM 4257 C C . ILE A 1 547 ? 20.872 -16.280 -26.158 1.00 98.19 547 ILE A C 1
ATOM 4259 O O . ILE A 1 547 ? 20.931 -16.829 -27.252 1.00 98.19 547 ILE A O 1
ATOM 4263 N N . ALA A 1 548 ? 20.546 -14.992 -26.011 1.00 98.62 548 ALA A N 1
ATOM 4264 C CA . ALA A 1 548 ? 20.154 -14.129 -27.118 1.00 98.62 548 ALA A CA 1
ATOM 4265 C C . ALA A 1 548 ? 20.541 -12.663 -26.873 1.00 98.62 548 ALA A C 1
ATOM 4267 O O . ALA A 1 548 ? 20.508 -12.182 -25.738 1.00 98.62 548 ALA A O 1
ATOM 4268 N N . ASP A 1 549 ? 20.888 -11.960 -27.954 1.00 98.69 549 ASP A N 1
ATOM 4269 C CA . ASP A 1 549 ? 21.162 -10.520 -27.953 1.00 98.69 549 ASP A CA 1
ATOM 4270 C C . ASP A 1 549 ? 19.927 -9.762 -28.454 1.00 98.69 549 ASP A C 1
ATOM 4272 O O . ASP A 1 549 ? 19.653 -9.695 -29.656 1.00 98.69 549 ASP A O 1
ATOM 4276 N N . LEU A 1 550 ? 19.163 -9.228 -27.504 1.00 98.81 550 LEU A N 1
ATOM 4277 C CA . LEU A 1 550 ? 17.863 -8.616 -27.756 1.00 98.81 550 LEU A CA 1
ATOM 4278 C C . LEU A 1 550 ? 18.018 -7.208 -28.334 1.00 98.81 550 LEU A C 1
ATOM 4280 O O . LEU A 1 550 ? 17.324 -6.879 -29.289 1.00 98.81 550 LEU A O 1
ATOM 4284 N N . ALA A 1 551 ? 18.998 -6.420 -27.876 1.00 98.62 551 ALA A N 1
ATOM 4285 C CA . ALA A 1 551 ? 19.221 -5.105 -28.483 1.00 98.62 551 ALA A CA 1
ATOM 4286 C C . ALA A 1 551 ? 19.822 -5.198 -29.895 1.00 98.62 551 ALA A C 1
ATOM 4288 O O . ALA A 1 551 ? 19.604 -4.308 -30.715 1.00 98.62 551 ALA A O 1
ATOM 4289 N N . ALA A 1 552 ? 20.563 -6.264 -30.228 1.00 98.56 552 ALA A N 1
ATOM 4290 C CA . ALA A 1 552 ? 20.969 -6.501 -31.614 1.00 98.56 552 ALA A CA 1
ATOM 4291 C C . ALA A 1 552 ? 19.774 -6.871 -32.504 1.00 98.56 552 ALA A C 1
ATOM 4293 O O . ALA A 1 552 ? 19.718 -6.438 -33.657 1.00 98.56 552 ALA A O 1
ATOM 4294 N N . TYR A 1 553 ? 18.819 -7.647 -31.980 1.00 98.75 553 TYR A N 1
ATOM 4295 C CA . TYR A 1 553 ? 17.562 -7.915 -32.676 1.00 98.75 553 TYR A CA 1
ATOM 4296 C C . TYR A 1 553 ? 16.767 -6.630 -32.892 1.00 98.75 553 TYR A C 1
ATOM 4298 O O . TYR A 1 553 ? 16.334 -6.383 -34.015 1.00 98.75 553 TYR A O 1
ATOM 4306 N N . GLU A 1 554 ? 16.656 -5.791 -31.866 1.00 98.56 554 GLU A N 1
ATOM 4307 C CA . GLU A 1 554 ? 16.009 -4.485 -31.951 1.00 98.56 554 GLU A CA 1
ATOM 4308 C C . GLU A 1 554 ? 16.647 -3.601 -33.026 1.00 98.56 554 GLU A C 1
ATOM 4310 O O . GLU A 1 554 ? 15.981 -3.158 -33.956 1.00 98.56 554 GLU A O 1
ATOM 4315 N N . ALA A 1 555 ? 17.973 -3.445 -32.995 1.00 98.38 555 ALA A N 1
ATOM 4316 C CA . ALA A 1 555 ? 18.705 -2.661 -33.989 1.00 98.38 555 ALA A CA 1
ATOM 4317 C C . ALA A 1 555 ? 18.491 -3.135 -35.436 1.00 98.38 555 ALA A C 1
ATOM 4319 O O . ALA A 1 555 ? 18.628 -2.344 -36.372 1.00 98.38 555 ALA A O 1
ATOM 4320 N N . ALA A 1 556 ? 18.228 -4.429 -35.629 1.00 98.25 556 ALA A N 1
ATOM 4321 C CA . ALA A 1 556 ? 18.060 -5.032 -36.943 1.00 98.25 556 ALA A CA 1
ATOM 4322 C C . ALA A 1 556 ? 16.606 -5.037 -37.435 1.00 98.25 556 ALA A C 1
ATOM 4324 O O . ALA A 1 556 ? 16.397 -5.058 -38.650 1.00 98.25 556 ALA A O 1
ATOM 4325 N N . ASN A 1 557 ? 15.628 -5.061 -36.524 1.00 98.25 557 ASN A N 1
ATOM 4326 C CA . ASN A 1 557 ? 14.228 -5.318 -36.862 1.00 98.25 557 ASN A CA 1
ATOM 4327 C C . ASN A 1 557 ? 13.275 -4.175 -36.502 1.00 98.25 557 ASN A C 1
ATOM 4329 O O . ASN A 1 557 ? 12.267 -4.081 -37.195 1.00 98.25 557 ASN A O 1
ATOM 4333 N N . ASP A 1 558 ? 13.586 -3.349 -35.491 1.00 97.69 558 ASP A N 1
ATOM 4334 C CA . ASP A 1 558 ? 12.780 -2.194 -35.039 1.00 97.69 558 ASP A CA 1
ATOM 4335 C C . ASP A 1 558 ? 11.271 -2.522 -35.035 1.00 97.69 558 ASP A C 1
ATOM 4337 O O . ASP A 1 558 ? 10.524 -2.028 -35.887 1.00 97.69 558 ASP A O 1
ATOM 4341 N N . PRO A 1 559 ? 10.818 -3.476 -34.190 1.00 96.19 559 PRO A N 1
ATOM 4342 C CA . PRO A 1 559 ? 9.499 -4.085 -34.308 1.00 96.19 559 PRO A CA 1
ATOM 4343 C C . PRO A 1 559 ? 8.344 -3.085 -34.229 1.00 96.19 559 PRO A C 1
ATOM 4345 O O . PRO A 1 559 ? 7.324 -3.305 -34.888 1.00 96.19 559 PRO A O 1
ATOM 4348 N N . ASP A 1 560 ? 8.483 -2.016 -33.442 1.00 95.31 560 ASP A N 1
ATOM 4349 C CA . ASP A 1 560 ? 7.468 -0.968 -33.307 1.00 95.31 560 ASP A CA 1
ATOM 4350 C C . ASP A 1 560 ? 7.604 0.166 -34.339 1.00 95.31 560 ASP A C 1
ATOM 4352 O O . ASP A 1 560 ? 6.644 0.911 -34.570 1.00 95.31 560 ASP A O 1
ATOM 4356 N N . GLY A 1 561 ? 8.747 0.253 -35.024 1.00 95.69 561 GLY A N 1
ATOM 4357 C CA . GLY A 1 561 ? 9.039 1.262 -36.035 1.00 95.69 561 GLY A CA 1
ATOM 4358 C C . GLY A 1 561 ? 9.212 2.673 -35.467 1.00 95.69 561 GLY A C 1
ATOM 4359 O O . GLY A 1 561 ? 9.152 3.641 -36.238 1.00 95.69 561 GLY A O 1
ATOM 4360 N N . ALA A 1 562 ? 9.377 2.819 -34.148 1.00 92.31 562 ALA A N 1
ATOM 4361 C CA . ALA A 1 562 ? 9.649 4.092 -33.483 1.00 92.31 562 ALA A CA 1
ATOM 4362 C C . ALA A 1 562 ? 11.143 4.464 -33.527 1.00 92.31 562 ALA A C 1
ATOM 4364 O O . ALA A 1 562 ? 11.510 5.602 -33.207 1.00 92.31 562 ALA A O 1
ATOM 4365 N N . GLY A 1 563 ? 11.983 3.549 -34.012 1.00 95.00 563 GLY A N 1
ATOM 4366 C CA . GLY A 1 563 ? 13.426 3.663 -34.064 1.00 95.00 563 GLY A CA 1
ATOM 4367 C C . GLY A 1 563 ? 14.070 2.851 -32.936 1.00 95.00 563 GLY A C 1
ATOM 4368 O O . GLY A 1 563 ? 13.509 2.792 -31.847 1.00 95.00 563 GLY A O 1
ATOM 4369 N N . PRO A 1 564 ? 15.284 2.301 -33.140 1.00 96.62 564 PRO A N 1
ATOM 4370 C CA . PRO A 1 564 ? 15.832 1.315 -32.216 1.00 96.62 564 PRO A CA 1
ATOM 4371 C C . PRO A 1 564 ? 16.010 1.830 -30.786 1.00 96.62 564 PRO A C 1
ATOM 4373 O O . PRO A 1 564 ? 16.832 2.724 -30.542 1.00 96.62 564 PRO A O 1
ATOM 4376 N N . ASP A 1 565 ? 15.330 1.192 -29.844 1.00 97.19 565 ASP A N 1
ATOM 4377 C CA . ASP A 1 565 ? 15.526 1.349 -28.404 1.00 97.19 565 ASP A CA 1
ATOM 4378 C C . ASP A 1 565 ? 15.275 0.009 -27.714 1.00 97.19 565 ASP A C 1
ATOM 4380 O O . ASP A 1 565 ? 14.305 -0.677 -28.012 1.00 97.19 565 ASP A O 1
ATOM 4384 N N . SER A 1 566 ? 16.168 -0.407 -26.819 1.00 98.38 566 SER A N 1
ATOM 4385 C CA . SER A 1 566 ? 16.076 -1.725 -26.193 1.00 98.38 566 SER A CA 1
ATOM 4386 C C . SER A 1 566 ? 16.327 -1.642 -24.703 1.00 98.38 566 SER A C 1
ATOM 4388 O O . SER A 1 566 ? 17.308 -1.075 -24.212 1.00 98.38 566 SER A O 1
ATOM 4390 N N . ASN A 1 567 ? 15.423 -2.270 -23.973 1.00 98.31 567 ASN A N 1
ATOM 4391 C CA . ASN A 1 567 ? 15.504 -2.477 -22.552 1.00 98.31 567 ASN A CA 1
ATOM 4392 C C . ASN A 1 567 ? 14.732 -3.747 -22.154 1.00 98.31 567 ASN A C 1
ATOM 4394 O O . ASN A 1 567 ? 13.613 -3.649 -21.645 1.00 98.31 567 ASN A O 1
ATOM 4398 N N . PRO A 1 568 ? 15.311 -4.944 -22.363 1.00 98.62 568 PRO A N 1
ATOM 4399 C CA . PRO A 1 568 ? 14.745 -6.192 -21.867 1.00 98.62 568 PRO A CA 1
ATOM 4400 C C . PRO A 1 568 ? 14.452 -6.077 -20.373 1.00 98.62 568 PRO A C 1
ATOM 4402 O O . PRO A 1 568 ? 15.336 -5.707 -19.596 1.00 98.62 568 PRO A O 1
ATOM 4405 N N . TYR A 1 569 ? 13.206 -6.336 -19.985 1.00 98.44 569 TYR A N 1
ATOM 4406 C CA . TYR A 1 569 ? 12.732 -6.017 -18.639 1.00 98.44 569 TYR A CA 1
ATOM 4407 C C . TYR A 1 569 ? 12.206 -7.232 -17.886 1.00 98.44 569 TYR A C 1
ATOM 4409 O O . TYR A 1 569 ? 12.581 -7.408 -16.737 1.00 98.44 569 TYR A O 1
ATOM 4417 N N . ALA A 1 570 ? 11.420 -8.095 -18.534 1.00 98.69 570 ALA A N 1
ATOM 4418 C CA . ALA A 1 570 ? 10.854 -9.288 -17.904 1.00 98.69 570 ALA A CA 1
ATOM 4419 C C . ALA A 1 570 ? 11.042 -10.537 -18.765 1.00 98.69 570 ALA A C 1
ATOM 4421 O O . ALA A 1 570 ? 11.050 -10.455 -19.999 1.00 98.69 570 ALA A O 1
ATOM 4422 N N . VAL A 1 571 ? 11.159 -11.697 -18.119 1.00 98.75 571 VAL A N 1
ATOM 4423 C CA . VAL A 1 571 ? 11.293 -12.998 -18.775 1.00 98.75 571 VAL A CA 1
ATOM 4424 C C . VAL A 1 571 ? 10.402 -14.058 -18.134 1.00 98.75 571 VAL A C 1
ATOM 4426 O O . VAL A 1 571 ? 10.472 -14.353 -16.949 1.00 98.75 571 VAL A O 1
ATOM 4429 N N . LEU A 1 572 ? 9.626 -14.734 -18.974 1.00 98.31 572 LEU A N 1
ATOM 4430 C CA . LEU A 1 572 ? 8.863 -15.923 -18.625 1.00 98.31 572 LEU A CA 1
ATOM 4431 C C . LEU A 1 572 ? 9.491 -17.152 -19.297 1.00 98.31 572 LEU A C 1
ATOM 4433 O O . LEU A 1 572 ? 9.698 -17.180 -20.513 1.00 98.31 572 LEU A O 1
ATOM 4437 N N . VAL A 1 573 ? 9.765 -18.194 -18.512 1.00 97.50 573 VAL A N 1
ATOM 4438 C CA . VAL A 1 573 ? 10.272 -19.480 -19.015 1.00 97.50 573 VAL A CA 1
ATOM 4439 C C . VAL A 1 573 ? 9.106 -20.372 -19.445 1.00 97.50 573 VAL A C 1
ATOM 4441 O O . VAL A 1 573 ? 8.160 -20.592 -18.691 1.00 97.50 573 VAL A O 1
ATOM 4444 N N . GLU A 1 574 ? 9.200 -20.930 -20.649 1.00 95.12 574 GLU A N 1
ATOM 4445 C CA . GLU A 1 574 ? 8.361 -22.026 -21.131 1.00 95.12 574 GLU A CA 1
ATOM 4446 C C . GLU A 1 574 ? 9.220 -23.267 -21.440 1.00 95.12 574 GLU A C 1
ATOM 4448 O O . GLU A 1 574 ? 10.441 -23.157 -21.560 1.00 95.12 574 GLU A O 1
ATOM 4453 N N . PRO A 1 575 ? 8.617 -24.464 -21.590 1.00 91.12 575 PRO A N 1
ATOM 4454 C CA . PRO A 1 575 ? 9.379 -25.702 -21.778 1.00 91.12 575 PRO A CA 1
ATOM 4455 C C . PRO A 1 575 ? 10.368 -25.708 -22.957 1.00 91.12 575 PRO A C 1
ATOM 4457 O O . PRO A 1 575 ? 11.370 -26.418 -22.903 1.00 91.12 575 PRO A O 1
ATOM 4460 N N . ASP A 1 576 ? 10.097 -24.964 -24.032 1.00 91.69 576 ASP A N 1
ATOM 4461 C CA . ASP A 1 576 ? 10.891 -24.956 -25.268 1.00 91.69 576 ASP A CA 1
ATOM 4462 C C . ASP A 1 576 ? 11.403 -23.566 -25.691 1.00 91.69 576 ASP A C 1
ATOM 4464 O O . ASP A 1 576 ? 12.105 -23.446 -26.703 1.00 91.69 576 ASP A O 1
ATOM 4468 N N . ARG A 1 577 ? 11.080 -22.513 -24.931 1.00 96.56 577 ARG A N 1
ATOM 4469 C CA . ARG A 1 577 ? 11.406 -21.121 -25.271 1.00 96.56 577 ARG A CA 1
ATOM 4470 C C . ARG A 1 577 ? 11.327 -20.187 -24.065 1.00 96.56 577 ARG A C 1
ATOM 4472 O O . ARG A 1 577 ? 10.827 -20.547 -23.005 1.00 96.56 577 ARG A O 1
ATOM 4479 N N . TYR A 1 578 ? 11.770 -18.959 -24.272 1.00 98.50 578 TYR A N 1
ATOM 4480 C CA . TYR A 1 578 ? 11.647 -17.847 -23.340 1.00 98.50 578 TYR A CA 1
ATOM 4481 C C . TYR A 1 578 ? 10.765 -16.780 -23.967 1.00 98.50 578 TYR A C 1
ATOM 4483 O O . TYR A 1 578 ? 10.913 -16.463 -25.148 1.00 98.50 578 TYR A O 1
ATOM 4491 N N . ILE A 1 579 ? 9.852 -16.230 -23.182 1.00 98.75 579 ILE A N 1
ATOM 4492 C CA . ILE A 1 579 ? 9.027 -15.097 -23.573 1.00 98.75 579 ILE A CA 1
ATOM 4493 C C . ILE A 1 579 ? 9.607 -13.878 -22.875 1.00 98.75 579 ILE A C 1
ATOM 4495 O O . ILE A 1 579 ? 9.672 -13.849 -21.651 1.00 98.75 579 ILE A O 1
ATOM 4499 N N . VAL A 1 580 ? 10.075 -12.906 -23.647 1.00 98.88 580 VAL A N 1
ATOM 4500 C CA . VAL A 1 580 ? 10.777 -11.735 -23.125 1.00 98.88 580 VAL A CA 1
ATOM 4501 C C . VAL A 1 580 ? 10.015 -10.484 -23.506 1.00 98.88 580 VAL A C 1
ATOM 4503 O O . VAL A 1 580 ? 9.651 -10.304 -24.667 1.00 98.88 580 VAL A O 1
ATOM 4506 N N . VAL A 1 581 ? 9.796 -9.612 -22.533 1.00 98.69 581 VAL A N 1
ATOM 4507 C CA . VAL A 1 581 ? 9.331 -8.252 -22.787 1.00 98.69 581 VAL A CA 1
ATOM 4508 C C . VAL A 1 581 ? 10.545 -7.349 -22.923 1.00 98.69 581 VAL A C 1
ATOM 4510 O O . VAL A 1 581 ? 11.383 -7.289 -22.019 1.00 98.69 581 VAL A O 1
ATOM 4513 N N . ASP A 1 582 ? 10.626 -6.643 -24.045 1.00 98.75 582 ASP A N 1
ATOM 4514 C CA . ASP A 1 582 ? 11.556 -5.537 -24.222 1.00 98.75 582 ASP A CA 1
ATOM 4515 C C . ASP A 1 582 ? 10.779 -4.219 -24.119 1.00 98.75 582 ASP A C 1
ATOM 4517 O O . ASP A 1 582 ? 9.955 -3.887 -24.976 1.00 98.75 582 ASP A O 1
ATOM 4521 N N . ALA A 1 583 ? 11.025 -3.502 -23.019 1.00 98.25 583 ALA A N 1
ATOM 4522 C CA . ALA A 1 583 ? 10.329 -2.269 -22.681 1.00 98.25 583 ALA A CA 1
ATOM 4523 C C . ALA A 1 583 ? 10.701 -1.113 -23.615 1.00 98.25 583 ALA A C 1
ATOM 4525 O O . ALA A 1 583 ? 9.855 -0.262 -23.880 1.00 98.25 583 ALA A O 1
ATOM 4526 N N . GLY A 1 584 ? 11.947 -1.087 -24.107 1.00 97.31 584 GLY A N 1
ATOM 4527 C CA . GLY A 1 584 ? 12.412 -0.078 -25.063 1.00 97.31 584 GLY A CA 1
ATOM 4528 C C . GLY A 1 584 ? 11.793 -0.294 -26.442 1.00 97.31 584 GLY A C 1
ATOM 4529 O O . GLY A 1 584 ? 11.335 0.656 -27.062 1.00 97.31 584 GLY A O 1
ATOM 4530 N N . ALA A 1 585 ? 11.678 -1.559 -26.853 1.00 98.19 585 ALA A N 1
ATOM 4531 C CA . ALA A 1 585 ? 11.166 -1.946 -28.167 1.00 98.19 585 ALA A CA 1
ATOM 4532 C C . ALA A 1 585 ? 9.629 -1.950 -28.274 1.00 98.19 585 ALA A C 1
ATOM 4534 O O . ALA A 1 585 ? 9.079 -2.332 -29.308 1.00 98.19 585 ALA A O 1
ATOM 4535 N N . ASN A 1 586 ? 8.919 -1.671 -27.171 1.00 98.31 586 ASN A N 1
ATOM 4536 C CA . ASN A 1 586 ? 7.471 -1.870 -27.039 1.00 98.31 586 ASN A CA 1
ATOM 4537 C C . ASN A 1 586 ? 6.992 -3.244 -27.548 1.00 98.31 586 ASN A C 1
ATOM 4539 O O . ASN A 1 586 ? 5.929 -3.357 -28.170 1.00 98.31 586 ASN A O 1
ATOM 4543 N N . ALA A 1 587 ? 7.768 -4.303 -27.296 1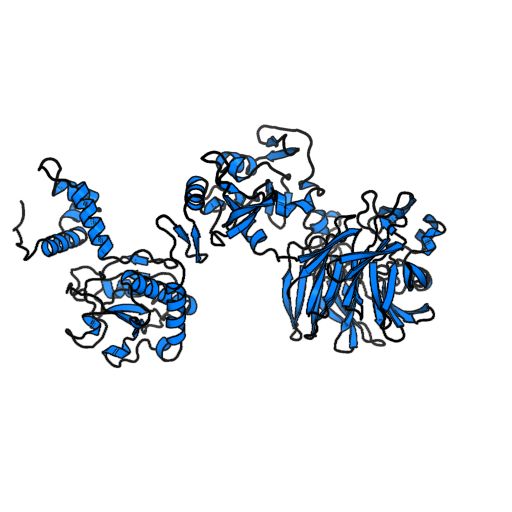.00 98.56 587 ALA A N 1
ATOM 4544 C CA . ALA A 1 587 ? 7.571 -5.594 -27.948 1.00 98.56 587 ALA A CA 1
ATOM 4545 C C . ALA A 1 587 ? 7.584 -6.779 -26.976 1.00 98.56 587 ALA A C 1
ATOM 4547 O O . ALA A 1 587 ? 8.326 -6.827 -25.993 1.00 98.56 587 ALA A O 1
ATOM 4548 N N . LEU A 1 588 ? 6.778 -7.786 -27.317 1.00 98.88 588 LEU A N 1
ATOM 4549 C CA . LEU A 1 588 ? 6.834 -9.123 -26.740 1.00 98.88 588 LEU A CA 1
ATOM 4550 C C . LEU A 1 588 ? 7.573 -10.049 -27.706 1.00 98.88 588 LEU A C 1
ATOM 4552 O O . LEU A 1 588 ? 7.157 -10.218 -28.855 1.00 98.88 588 LEU A O 1
ATOM 4556 N N . LEU A 1 589 ? 8.643 -10.679 -27.238 1.00 98.81 589 LEU A N 1
ATOM 4557 C CA . LEU A 1 589 ? 9.536 -11.519 -28.027 1.00 98.81 589 LEU A CA 1
ATOM 4558 C C . LEU A 1 589 ? 9.459 -12.976 -27.561 1.00 98.81 589 LEU A C 1
ATOM 4560 O O . LEU A 1 589 ? 9.325 -13.259 -26.373 1.00 98.81 589 LEU A O 1
ATOM 4564 N N . ALA A 1 590 ? 9.593 -13.910 -28.497 1.00 98.56 590 ALA A N 1
ATOM 4565 C CA . ALA A 1 590 ? 9.874 -15.312 -28.216 1.00 98.56 590 ALA A CA 1
ATOM 4566 C C . ALA A 1 590 ? 11.315 -15.633 -28.608 1.00 98.56 590 ALA A C 1
ATOM 4568 O O . ALA A 1 590 ? 11.737 -15.313 -29.721 1.00 98.56 590 ALA A O 1
ATOM 4569 N N . VAL A 1 591 ? 12.035 -16.299 -27.710 1.00 98.75 591 VAL A N 1
ATOM 4570 C CA . VAL A 1 591 ? 13.426 -16.716 -27.885 1.00 98.75 591 VAL A CA 1
ATOM 4571 C C . VAL A 1 591 ? 13.521 -18.227 -27.716 1.00 98.75 591 VAL A C 1
ATOM 4573 O O . VAL A 1 591 ? 13.192 -18.759 -26.658 1.00 98.75 591 VAL A O 1
ATOM 4576 N N . THR A 1 592 ? 13.968 -18.946 -28.737 1.00 97.19 592 THR A N 1
ATOM 4577 C CA . THR A 1 592 ? 14.198 -20.396 -28.648 1.00 97.19 592 THR A CA 1
ATOM 4578 C C . THR A 1 592 ? 15.490 -20.713 -27.896 1.00 97.19 592 THR A C 1
ATOM 4580 O O . THR A 1 592 ? 16.351 -19.856 -27.701 1.00 97.19 592 THR A O 1
ATOM 4583 N N . ALA A 1 593 ? 15.665 -21.970 -27.482 1.00 90.31 593 ALA A N 1
ATOM 4584 C CA . ALA A 1 593 ? 16.852 -22.388 -26.728 1.00 90.31 593 ALA A CA 1
ATOM 4585 C C . ALA A 1 593 ? 18.186 -22.197 -27.486 1.00 90.31 593 ALA A C 1
ATOM 4587 O O . ALA A 1 593 ? 19.235 -22.108 -26.855 1.00 90.31 593 ALA A O 1
ATOM 4588 N N . ASP A 1 594 ? 18.149 -22.134 -28.822 1.00 93.69 594 ASP A N 1
ATOM 4589 C CA . ASP A 1 594 ? 19.308 -21.852 -29.681 1.00 93.69 594 ASP A CA 1
ATOM 4590 C C . ASP A 1 594 ? 19.565 -20.349 -29.912 1.00 93.69 594 ASP A C 1
ATOM 4592 O O . ASP A 1 594 ? 20.489 -19.996 -30.644 1.00 93.69 594 ASP A O 1
ATOM 4596 N N . GLY A 1 595 ? 18.765 -19.475 -29.294 1.00 96.44 595 GLY A N 1
ATOM 4597 C CA . GLY A 1 595 ? 18.907 -18.023 -29.372 1.00 96.44 595 GLY A CA 1
ATOM 4598 C C . GLY A 1 595 ? 18.179 -17.359 -30.541 1.00 96.44 595 GLY A C 1
ATOM 4599 O O . GLY A 1 595 ? 18.342 -16.156 -30.734 1.00 96.44 595 GLY A O 1
ATOM 4600 N N . SER A 1 596 ? 17.379 -18.091 -31.326 1.00 98.12 596 SER A N 1
ATOM 4601 C CA . SER A 1 596 ? 16.569 -17.478 -32.390 1.00 98.12 596 SER A CA 1
ATOM 4602 C C . SER A 1 596 ? 15.435 -16.640 -31.795 1.00 98.12 596 SER A C 1
ATOM 4604 O O . SER A 1 596 ? 14.720 -17.103 -30.908 1.00 98.12 596 SER A O 1
ATOM 4606 N N . ILE A 1 597 ? 15.252 -15.416 -32.298 1.00 98.69 597 ILE A N 1
ATOM 4607 C CA . ILE A 1 597 ? 14.277 -14.444 -31.779 1.00 98.69 597 ILE A CA 1
ATOM 4608 C C . ILE A 1 597 ? 13.168 -14.211 -32.814 1.00 98.69 597 ILE A C 1
ATOM 4610 O O . ILE A 1 597 ? 13.437 -14.106 -34.012 1.00 98.69 597 ILE A O 1
ATOM 4614 N N . SER A 1 598 ? 11.924 -14.096 -32.348 1.00 97.75 598 SER A N 1
ATOM 4615 C CA . SER A 1 598 ? 10.773 -13.655 -33.145 1.00 97.75 598 SER A CA 1
ATOM 4616 C C . SER A 1 598 ? 9.855 -12.737 -32.342 1.00 97.75 598 SER A C 1
ATOM 4618 O O . SER A 1 598 ? 9.630 -12.984 -31.158 1.00 97.75 598 SER A O 1
ATOM 4620 N N . THR A 1 599 ? 9.280 -11.721 -32.984 1.00 98.12 599 THR A N 1
ATOM 4621 C CA . THR A 1 599 ? 8.287 -10.834 -32.360 1.00 98.12 599 THR A CA 1
ATOM 4622 C C . THR A 1 599 ? 6.917 -11.514 -32.305 1.00 98.12 599 THR A C 1
ATOM 4624 O O . THR A 1 599 ? 6.382 -11.918 -33.336 1.00 98.12 599 THR A O 1
ATOM 4627 N N . LEU A 1 600 ? 6.345 -11.628 -31.105 1.00 98.19 600 LEU A N 1
ATOM 4628 C CA . LEU A 1 600 ? 4.993 -12.143 -30.872 1.00 98.19 600 LEU A CA 1
ATOM 4629 C C . LEU A 1 600 ? 3.933 -11.042 -30.913 1.00 98.19 600 LEU A C 1
ATOM 4631 O O . LEU A 1 600 ? 2.842 -11.274 -31.423 1.00 98.19 600 LEU A O 1
ATOM 4635 N N . ALA A 1 601 ? 4.241 -9.873 -30.353 1.00 98.50 601 ALA A N 1
ATOM 4636 C CA . ALA A 1 601 ? 3.346 -8.724 -30.321 1.00 98.50 601 ALA A CA 1
ATOM 4637 C C . ALA A 1 601 ? 4.139 -7.417 -30.222 1.00 98.50 601 ALA A C 1
ATOM 4639 O O . ALA A 1 601 ? 5.271 -7.405 -29.741 1.00 98.50 601 ALA A O 1
ATOM 4640 N N . VAL A 1 602 ? 3.507 -6.333 -30.663 1.00 98.12 602 VAL A N 1
ATOM 4641 C CA . VAL A 1 602 ? 3.986 -4.951 -30.558 1.00 98.12 602 VAL A CA 1
ATOM 4642 C C . VAL A 1 602 ? 2.864 -4.128 -29.941 1.00 98.12 602 VAL A C 1
ATOM 4644 O O . VAL A 1 602 ? 1.696 -4.319 -30.295 1.00 98.12 602 VAL A O 1
ATOM 4647 N N . PHE A 1 603 ? 3.204 -3.223 -29.031 1.00 98.00 603 PHE A N 1
ATOM 4648 C CA . PHE A 1 603 ? 2.233 -2.453 -28.264 1.00 98.00 603 PHE A CA 1
ATOM 4649 C C . PHE A 1 603 ? 2.269 -0.977 -28.675 1.00 98.00 603 PHE A C 1
ATOM 4651 O O . PHE A 1 603 ? 3.256 -0.287 -28.428 1.00 98.00 603 PHE A O 1
ATOM 4658 N N . PRO A 1 604 ? 1.206 -0.460 -29.315 1.00 96.00 604 PRO A N 1
ATOM 4659 C CA . PRO A 1 604 ? 1.224 0.891 -29.857 1.00 96.00 604 PRO A CA 1
ATOM 4660 C C . PRO A 1 604 ? 1.144 1.964 -28.756 1.00 96.00 604 PRO A C 1
ATOM 4662 O O . PRO A 1 604 ? 0.496 1.736 -27.719 1.00 96.00 604 PRO A O 1
ATOM 4665 N N . PRO A 1 605 ? 1.703 3.164 -29.010 1.00 95.69 605 PRO A N 1
ATOM 4666 C CA . PRO A 1 605 ? 1.556 4.313 -28.124 1.00 95.69 605 PRO A CA 1
ATOM 4667 C C . PRO A 1 605 ? 0.097 4.788 -28.036 1.00 95.69 605 PRO A C 1
ATOM 4669 O O . PRO A 1 605 ? -0.765 4.412 -28.837 1.00 95.69 605 PRO A O 1
ATOM 4672 N N . GLN A 1 606 ? -0.178 5.650 -27.059 1.00 94.69 606 GLN A N 1
ATOM 4673 C CA . GLN A 1 606 ? -1.474 6.300 -26.859 1.00 94.69 606 GLN A CA 1
ATOM 4674 C C . GLN A 1 606 ? -1.353 7.817 -27.031 1.00 94.69 606 GLN A C 1
ATOM 4676 O O . GLN A 1 606 ? -0.425 8.429 -26.517 1.00 94.69 606 GLN A O 1
ATOM 4681 N N . GLU A 1 607 ? -2.313 8.448 -27.708 1.00 95.69 607 GLU A N 1
ATOM 4682 C CA . GLU A 1 607 ? -2.376 9.912 -27.803 1.00 95.69 607 GLU A CA 1
ATOM 4683 C C . GLU A 1 607 ? -2.948 10.510 -26.514 1.00 95.69 607 GLU A C 1
ATOM 4685 O O . GLU A 1 607 ? -4.115 10.290 -26.177 1.00 95.69 607 GLU A O 1
ATOM 4690 N N . VAL A 1 608 ? -2.147 11.308 -25.812 1.00 93.56 608 VAL A N 1
ATOM 4691 C CA . VAL A 1 608 ? -2.502 11.890 -24.510 1.00 93.56 608 VAL A CA 1
ATOM 4692 C C . VAL A 1 608 ? -2.310 13.401 -24.518 1.00 93.56 608 VAL A C 1
ATOM 4694 O O . VAL A 1 608 ? -1.644 13.947 -25.394 1.00 93.56 608 VAL A O 1
ATOM 4697 N N . ASP A 1 609 ? -2.943 14.109 -23.584 1.00 91.19 609 ASP A N 1
ATOM 4698 C CA . ASP A 1 609 ? -2.760 15.558 -23.487 1.00 91.19 609 ASP A CA 1
ATOM 4699 C C . ASP A 1 609 ? -1.341 15.901 -23.028 1.00 91.19 609 ASP A C 1
ATOM 4701 O O . ASP A 1 609 ? -0.821 15.332 -22.067 1.00 91.19 609 ASP A O 1
ATOM 4705 N N . ALA A 1 610 ? -0.728 16.864 -23.711 1.00 91.62 610 ALA A N 1
ATOM 4706 C CA . ALA A 1 610 ? 0.553 17.410 -23.310 1.00 91.62 610 ALA A CA 1
ATOM 4707 C C . ALA A 1 610 ? 0.432 18.098 -21.937 1.00 91.62 610 ALA A C 1
ATOM 4709 O O . ALA A 1 610 ? -0.481 18.913 -21.741 1.00 91.62 610 ALA A O 1
ATOM 4710 N N . PRO A 1 611 ? 1.353 17.829 -20.995 1.00 86.50 611 PRO A N 1
ATOM 4711 C CA . PRO A 1 611 ? 1.353 18.499 -19.707 1.00 86.50 611 PRO A CA 1
ATOM 4712 C C . PRO A 1 611 ? 1.501 20.021 -19.839 1.00 86.50 611 PRO A C 1
ATOM 4714 O O . PRO A 1 611 ? 2.256 20.489 -20.696 1.00 86.50 611 PRO A O 1
ATOM 4717 N N . PRO A 1 612 ? 0.872 20.814 -18.949 1.00 83.50 612 PRO A N 1
ATOM 4718 C CA . PRO A 1 612 ? 0.944 22.275 -19.006 1.00 83.50 612 PRO A CA 1
ATOM 4719 C C . PRO A 1 612 ? 2.369 22.845 -18.950 1.00 83.50 612 PRO A C 1
ATOM 4721 O O . PRO A 1 612 ? 2.623 23.911 -19.502 1.00 83.50 612 PRO A O 1
ATOM 4724 N N . PHE A 1 613 ? 3.308 22.142 -18.307 1.00 85.81 613 PHE A N 1
ATOM 4725 C CA . PHE A 1 613 ? 4.695 22.594 -18.159 1.00 85.81 613 PHE A CA 1
ATOM 4726 C C . PHE A 1 613 ? 5.523 22.519 -19.452 1.00 85.81 613 PHE A C 1
ATOM 4728 O O . PHE A 1 613 ? 6.624 23.059 -19.488 1.00 85.81 613 PHE A O 1
ATOM 4735 N N . LEU A 1 614 ? 5.009 21.891 -20.518 1.00 87.31 614 LEU A N 1
ATOM 4736 C CA . LEU A 1 614 ? 5.665 21.879 -21.831 1.00 87.31 614 LEU A CA 1
ATOM 4737 C C . LEU A 1 614 ? 5.454 23.178 -22.631 1.00 87.31 614 LEU A C 1
ATOM 4739 O O . LEU A 1 614 ? 5.983 23.291 -23.734 1.00 87.31 614 LEU A O 1
ATOM 4743 N N . ASP A 1 615 ? 4.690 24.142 -22.101 1.00 89.06 615 ASP A N 1
ATOM 4744 C CA . ASP A 1 615 ? 4.400 25.446 -22.731 1.00 89.06 615 ASP A CA 1
ATOM 4745 C C . ASP A 1 615 ? 3.870 25.326 -24.177 1.00 89.06 615 ASP A C 1
ATOM 4747 O O . ASP A 1 615 ? 4.145 26.136 -25.065 1.00 89.06 615 ASP A O 1
ATOM 4751 N N . VAL A 1 616 ? 3.090 24.269 -24.423 1.00 92.69 616 VAL A N 1
ATOM 4752 C CA . VAL A 1 616 ? 2.365 24.039 -25.678 1.00 92.69 616 VAL A CA 1
ATOM 4753 C C . VAL A 1 616 ? 0.886 24.413 -25.519 1.00 92.69 616 VAL A C 1
ATOM 4755 O O . VAL A 1 616 ? 0.361 24.409 -24.403 1.00 92.69 616 VAL A O 1
ATOM 4758 N N . PRO A 1 617 ? 0.168 24.735 -26.614 1.00 93.56 617 PRO A N 1
ATOM 4759 C CA . PRO A 1 617 ? -1.250 25.074 -26.538 1.00 93.56 617 PRO A CA 1
ATOM 4760 C C . PRO A 1 617 ? -2.075 23.994 -25.805 1.00 93.56 617 PRO A C 1
ATOM 4762 O O . PRO A 1 617 ? -1.918 22.809 -26.116 1.00 93.56 617 PRO A O 1
ATOM 4765 N N . PRO A 1 618 ? -2.985 24.362 -24.881 1.00 88.94 618 PRO A N 1
ATOM 4766 C CA . PRO A 1 618 ? -3.841 23.400 -24.189 1.00 88.94 618 PRO A CA 1
ATOM 4767 C C . PRO A 1 618 ? -4.628 22.507 -25.157 1.00 88.94 618 PRO A C 1
ATOM 4769 O O . PRO A 1 618 ? -5.204 22.994 -26.131 1.00 88.94 618 PRO A O 1
ATOM 4772 N N . GLY A 1 619 ? -4.659 21.202 -24.875 1.00 88.44 619 GLY A N 1
ATOM 4773 C CA . GLY A 1 619 ? -5.278 20.188 -25.738 1.00 88.44 619 GLY A CA 1
ATOM 4774 C C . GLY A 1 619 ? -4.388 19.692 -26.884 1.00 88.44 619 GLY A C 1
ATOM 4775 O O . GLY A 1 619 ? -4.853 18.908 -27.711 1.00 88.44 619 GLY A O 1
ATOM 4776 N N . THR A 1 620 ? -3.123 20.131 -26.955 1.00 95.06 620 THR A N 1
ATOM 4777 C CA . THR A 1 620 ? -2.116 19.493 -27.817 1.00 95.06 620 THR A CA 1
ATOM 4778 C C . THR A 1 620 ? -1.962 18.034 -27.399 1.00 95.06 620 THR A C 1
ATOM 4780 O O . THR A 1 620 ? -1.731 17.760 -26.222 1.00 95.06 620 THR A O 1
ATOM 4783 N N . LYS A 1 621 ? -2.090 17.111 -28.356 1.00 95.38 621 LYS A N 1
ATOM 4784 C CA . LYS A 1 621 ? -1.863 15.682 -28.131 1.00 95.38 621 LYS A CA 1
ATOM 4785 C C . LYS A 1 621 ? -0.409 15.315 -28.411 1.00 95.38 621 LYS A C 1
ATOM 4787 O O . LYS A 1 621 ? 0.179 15.841 -29.358 1.00 95.38 621 LYS A O 1
ATOM 4792 N N . ILE A 1 622 ? 0.154 14.457 -27.568 1.00 94.69 622 ILE A N 1
ATOM 4793 C CA . ILE A 1 622 ? 1.477 13.856 -27.735 1.00 94.69 622 ILE A CA 1
ATOM 4794 C C . ILE A 1 622 ? 1.381 12.339 -27.530 1.00 94.69 622 ILE A C 1
ATOM 4796 O O . ILE A 1 622 ? 0.551 11.889 -26.734 1.00 94.69 622 ILE A O 1
ATOM 4800 N N . PRO A 1 623 ? 2.221 11.544 -28.212 1.00 94.25 623 PRO A N 1
ATOM 4801 C CA . PRO A 1 623 ? 2.237 10.103 -28.021 1.00 94.25 623 PRO A CA 1
ATOM 4802 C C . PRO A 1 623 ? 2.918 9.739 -26.694 1.00 94.25 623 PRO A C 1
ATOM 4804 O O . PRO A 1 623 ? 4.082 10.068 -26.479 1.00 94.25 623 PRO A O 1
ATOM 4807 N N . ALA A 1 624 ? 2.205 9.017 -25.833 1.00 94.94 624 ALA A N 1
ATOM 4808 C CA . ALA A 1 624 ? 2.764 8.277 -24.708 1.00 94.94 624 ALA A CA 1
ATOM 4809 C C . ALA A 1 624 ? 3.118 6.857 -25.166 1.00 94.94 624 ALA A C 1
ATOM 4811 O O . ALA A 1 624 ? 2.242 6.122 -25.629 1.00 94.94 624 ALA A O 1
ATOM 4812 N N . GLN A 1 625 ? 4.390 6.474 -25.045 1.00 95.56 625 GLN A N 1
ATOM 4813 C CA . GLN A 1 625 ? 4.854 5.124 -25.392 1.00 95.56 625 GLN A CA 1
ATOM 4814 C C . GLN A 1 625 ? 4.197 4.055 -24.504 1.00 95.56 625 GLN A C 1
ATOM 4816 O O . GLN A 1 625 ? 3.752 4.356 -23.399 1.00 95.56 625 GLN A O 1
ATOM 4821 N N . SER A 1 626 ? 4.113 2.811 -24.976 1.00 96.19 626 SER A N 1
ATOM 4822 C CA . SER A 1 626 ? 3.488 1.718 -24.211 1.00 96.19 626 SER A CA 1
ATOM 4823 C C . SER A 1 626 ? 4.341 1.304 -23.004 1.00 96.19 626 SER A C 1
ATOM 4825 O O . SER A 1 626 ? 3.846 1.270 -21.876 1.00 96.19 626 SER A O 1
ATOM 4827 N N . VAL A 1 627 ? 5.636 1.073 -23.233 1.00 97.81 627 VAL A N 1
ATOM 4828 C CA . VAL A 1 627 ? 6.639 0.654 -22.244 1.00 97.81 627 VAL A CA 1
ATOM 4829 C C . VAL A 1 627 ? 6.174 -0.592 -21.469 1.00 97.81 627 VAL A C 1
ATOM 4831 O O . VAL A 1 627 ? 5.864 -0.502 -20.278 1.00 97.81 627 VAL A O 1
ATOM 4834 N N . PRO A 1 628 ? 6.053 -1.761 -22.124 1.00 98.50 628 PRO A N 1
ATOM 4835 C CA . PRO A 1 628 ? 5.669 -2.998 -21.454 1.00 98.50 628 PRO A CA 1
ATOM 4836 C C . PRO A 1 628 ? 6.772 -3.430 -20.477 1.00 98.50 628 PRO A C 1
ATOM 4838 O O . PRO A 1 628 ? 7.947 -3.436 -20.829 1.00 98.50 628 PRO A O 1
ATOM 4841 N N . THR A 1 629 ? 6.414 -3.810 -19.255 1.00 98.25 629 THR A N 1
ATOM 4842 C CA . THR A 1 629 ? 7.383 -4.092 -18.172 1.00 98.25 629 THR A CA 1
ATOM 4843 C C . THR A 1 629 ? 7.290 -5.502 -17.616 1.00 98.25 629 THR A C 1
ATOM 4845 O O . THR A 1 629 ? 8.156 -5.921 -16.867 1.00 98.25 629 THR A O 1
ATOM 4848 N N . THR A 1 630 ? 6.273 -6.272 -17.982 1.00 98.69 630 THR A N 1
ATOM 4849 C CA . THR A 1 630 ? 6.028 -7.577 -17.360 1.00 98.69 630 THR A CA 1
ATOM 4850 C C . THR A 1 630 ? 5.251 -8.492 -18.281 1.00 98.69 630 THR A C 1
ATOM 4852 O O . THR A 1 630 ? 4.453 -8.027 -19.097 1.00 98.69 630 THR A O 1
ATOM 4855 N N . VAL A 1 631 ? 5.481 -9.798 -18.158 1.00 98.69 631 VAL A N 1
ATOM 4856 C CA . VAL A 1 631 ? 4.711 -10.833 -18.843 1.00 98.69 631 VAL A CA 1
ATOM 4857 C C . VAL A 1 631 ? 4.452 -12.010 -17.916 1.00 98.69 631 VAL A C 1
ATOM 4859 O O . VAL A 1 631 ? 5.372 -12.598 -17.360 1.00 98.69 631 VAL A O 1
ATOM 4862 N N . VAL A 1 632 ? 3.190 -12.427 -17.832 1.00 98.56 632 VAL A N 1
ATOM 4863 C CA . VAL A 1 632 ? 2.794 -13.660 -17.143 1.00 98.56 632 VAL A CA 1
ATOM 4864 C C . VAL A 1 632 ? 1.869 -14.503 -18.001 1.00 98.56 632 VAL A C 1
ATOM 4866 O O . VAL A 1 632 ? 1.117 -13.989 -18.827 1.00 98.56 632 VAL A O 1
ATOM 4869 N N . LYS A 1 633 ? 1.893 -15.821 -17.804 1.00 97.88 633 LYS A N 1
ATOM 4870 C CA . LYS A 1 633 ? 0.950 -16.727 -18.462 1.00 97.88 633 LYS A CA 1
ATOM 4871 C C . LYS A 1 633 ? -0.308 -16.874 -17.618 1.00 97.88 633 LYS A C 1
ATOM 4873 O O . LYS A 1 633 ? -0.230 -17.278 -16.459 1.00 97.88 633 LYS A O 1
ATOM 4878 N N . GLY A 1 634 ? -1.459 -16.557 -18.199 1.00 96.56 634 GLY A N 1
ATOM 4879 C CA . GLY A 1 634 ? -2.741 -16.686 -17.521 1.00 96.56 634 GLY A CA 1
ATOM 4880 C C . GLY A 1 634 ? -3.275 -18.119 -17.486 1.00 96.56 634 GLY A C 1
ATOM 4881 O O . GLY A 1 634 ? -2.801 -18.988 -18.226 1.00 96.56 634 GLY A O 1
ATOM 4882 N N . PRO A 1 635 ? -4.309 -18.382 -16.663 1.00 95.19 635 PRO A N 1
ATOM 4883 C CA . PRO A 1 635 ? -4.963 -19.692 -16.579 1.00 95.19 635 PRO A CA 1
ATOM 4884 C C . PRO A 1 635 ? -5.586 -20.177 -17.898 1.00 95.19 635 PRO A C 1
ATOM 4886 O O . PRO A 1 635 ? -5.824 -21.370 -18.070 1.00 95.19 635 PRO A O 1
ATOM 4889 N N . ASP A 1 636 ? -5.860 -19.262 -18.828 1.00 94.94 636 ASP A N 1
ATOM 4890 C CA . ASP A 1 636 ? -6.364 -19.548 -20.174 1.00 94.94 636 ASP A CA 1
ATOM 4891 C C . ASP A 1 636 ? -5.247 -19.872 -21.187 1.00 94.94 636 ASP A C 1
ATOM 4893 O O . ASP A 1 636 ? -5.529 -20.186 -22.344 1.00 94.94 636 ASP A O 1
ATOM 4897 N N . GLY A 1 637 ? -3.984 -19.813 -20.757 1.00 95.50 637 GLY A N 1
ATOM 4898 C CA . GLY A 1 637 ? -2.802 -20.078 -21.568 1.00 95.50 637 GLY A CA 1
ATOM 4899 C C . GLY A 1 637 ? -2.308 -18.896 -22.405 1.00 95.50 637 GLY A C 1
ATOM 4900 O O . GLY A 1 637 ? -1.291 -19.062 -23.080 1.00 95.50 637 GLY A O 1
ATOM 4901 N N . ALA A 1 638 ? -2.976 -17.737 -22.367 1.00 98.19 638 ALA A N 1
ATOM 4902 C CA . ALA A 1 638 ? -2.520 -16.515 -23.030 1.00 98.19 638 ALA A CA 1
ATOM 4903 C C . ALA A 1 638 ? -1.442 -15.795 -22.204 1.00 98.19 638 ALA A C 1
ATOM 4905 O O . ALA A 1 638 ? -1.315 -16.019 -20.997 1.00 98.19 638 ALA A O 1
ATOM 4906 N N . TYR A 1 639 ? -0.678 -14.908 -22.843 1.00 98.75 639 TYR A N 1
ATOM 4907 C CA . TYR A 1 639 ? 0.241 -14.014 -22.139 1.00 98.75 639 TYR A CA 1
ATOM 4908 C C . TYR A 1 639 ? -0.462 -12.717 -21.765 1.00 98.75 639 TYR A C 1
ATOM 4910 O O . TYR A 1 639 ? -1.167 -12.131 -22.584 1.00 98.75 639 TYR A O 1
ATOM 4918 N N . TYR A 1 640 ? -0.243 -12.265 -20.539 1.00 98.81 640 TYR A N 1
ATOM 4919 C CA . TYR A 1 640 ? -0.730 -10.998 -20.024 1.00 98.81 640 TYR A CA 1
ATOM 4920 C C . TYR A 1 640 ? 0.455 -10.065 -19.841 1.00 98.81 640 TYR A C 1
ATOM 4922 O O . TYR A 1 640 ? 1.404 -10.430 -19.151 1.00 98.81 640 TYR A O 1
ATOM 4930 N N . VAL A 1 641 ? 0.403 -8.896 -20.478 1.00 98.88 641 VAL A N 1
ATOM 4931 C CA . VAL A 1 641 ? 1.515 -7.937 -20.516 1.00 98.88 641 VAL A CA 1
ATOM 4932 C C . VAL A 1 641 ? 1.062 -6.607 -19.930 1.00 98.88 641 VAL A C 1
ATOM 4934 O O . VAL A 1 641 ? 0.080 -6.035 -20.401 1.00 98.88 641 VAL A O 1
ATOM 4937 N N . GLY A 1 642 ? 1.751 -6.143 -18.888 1.00 98.56 642 GLY A N 1
ATOM 4938 C CA . GLY A 1 642 ? 1.471 -4.875 -18.209 1.00 98.56 642 GLY A CA 1
ATOM 4939 C C . GLY A 1 642 ? 2.332 -3.733 -18.746 1.00 98.56 642 GLY A C 1
ATOM 4940 O O . GLY A 1 642 ? 3.479 -3.953 -19.131 1.00 98.56 642 GLY A O 1
ATOM 4941 N N . GLU A 1 643 ? 1.772 -2.525 -18.770 1.00 97.38 643 GLU A N 1
ATOM 4942 C CA . GLU A 1 643 ? 2.433 -1.312 -19.264 1.00 97.38 643 GLU A CA 1
ATOM 4943 C C . GLU A 1 643 ? 2.822 -0.350 -18.141 1.00 97.38 643 GLU A C 1
ATOM 4945 O O . GLU A 1 643 ? 1.995 0.006 -17.297 1.00 97.38 643 GLU A O 1
ATOM 4950 N N . LEU A 1 644 ? 4.034 0.196 -18.210 1.00 96.81 644 LEU A N 1
ATOM 4951 C CA . LEU A 1 644 ? 4.409 1.348 -17.399 1.00 96.81 644 LEU A CA 1
ATOM 4952 C C . LEU A 1 644 ? 3.719 2.624 -17.890 1.00 96.81 644 LEU A C 1
ATOM 4954 O O . LEU A 1 644 ? 3.369 3.460 -17.066 1.00 96.81 644 LEU A O 1
ATOM 4958 N N . THR A 1 645 ? 3.470 2.748 -19.200 1.00 94.75 645 THR A N 1
ATOM 4959 C CA . THR A 1 645 ? 3.117 3.999 -19.901 1.00 94.75 645 THR A CA 1
ATOM 4960 C C . THR A 1 645 ? 4.272 4.998 -19.887 1.00 94.75 645 THR A C 1
ATOM 4962 O O . THR A 1 645 ? 4.722 5.423 -18.833 1.00 94.75 645 THR A O 1
ATOM 4965 N N . GLY A 1 646 ? 4.758 5.400 -21.058 1.00 91.50 646 GLY A N 1
ATOM 4966 C CA . GLY A 1 646 ? 5.848 6.363 -21.212 1.00 91.50 646 GLY A CA 1
ATOM 4967 C C . GLY A 1 646 ? 5.436 7.807 -20.918 1.00 91.50 646 GLY A C 1
ATOM 4968 O O . GLY A 1 646 ? 4.259 8.114 -20.705 1.00 91.50 646 GLY A O 1
ATOM 4969 N N . PHE A 1 647 ? 6.417 8.714 -20.941 1.00 91.44 647 PHE A N 1
ATOM 4970 C CA . PHE A 1 647 ? 6.195 10.150 -20.759 1.00 91.44 647 PHE A CA 1
ATOM 4971 C C . PHE A 1 647 ? 5.055 10.637 -21.678 1.00 91.44 647 PHE A C 1
ATOM 4973 O O . PHE A 1 647 ? 5.064 10.315 -22.868 1.00 91.44 647 PHE A O 1
ATOM 4980 N N . PRO A 1 648 ? 4.068 11.397 -21.165 1.00 91.31 648 PRO A N 1
ATOM 4981 C CA . PRO A 1 648 ? 4.058 12.124 -19.892 1.00 91.31 648 PRO A CA 1
ATOM 4982 C C . PRO A 1 648 ? 3.490 11.367 -18.676 1.00 91.31 648 PRO A C 1
ATOM 4984 O O . PRO A 1 648 ? 3.034 12.009 -17.733 1.00 91.31 648 PRO A O 1
ATOM 4987 N N . PHE A 1 649 ? 3.494 10.031 -18.676 1.00 91.31 649 PHE A N 1
ATOM 4988 C CA . PHE A 1 649 ? 3.077 9.200 -17.534 1.00 91.31 649 PHE A CA 1
ATOM 4989 C C . PHE A 1 649 ? 1.661 9.505 -16.992 1.00 91.31 649 PHE A C 1
ATOM 4991 O O . PHE A 1 649 ? 1.487 9.635 -15.778 1.00 91.31 649 PHE A O 1
ATOM 4998 N N . PRO A 1 650 ? 0.635 9.673 -17.849 1.00 87.31 650 PRO A N 1
ATOM 4999 C CA . PRO A 1 650 ? -0.690 10.067 -17.386 1.00 87.31 650 PRO A CA 1
ATOM 5000 C C . PRO A 1 650 ? -1.313 8.994 -16.471 1.00 87.31 650 PRO A C 1
ATOM 5002 O O . PRO A 1 650 ? -1.450 7.843 -16.897 1.00 87.31 650 PRO A O 1
ATOM 5005 N N . PRO A 1 651 ? -1.755 9.356 -15.249 1.00 87.69 651 PRO A N 1
ATOM 5006 C CA . PRO A 1 651 ? -2.412 8.417 -14.347 1.00 87.69 651 PRO A CA 1
ATOM 5007 C C . PRO A 1 651 ? -3.652 7.757 -14.961 1.00 87.69 651 PRO A C 1
ATOM 5009 O O . PRO A 1 651 ? -4.423 8.391 -15.687 1.00 87.69 651 PRO A O 1
ATOM 5012 N N . GLY A 1 652 ? -3.860 6.476 -14.651 1.00 90.19 652 GLY A N 1
ATOM 5013 C CA . GLY A 1 652 ? -5.002 5.690 -15.129 1.00 90.19 652 GLY A CA 1
ATOM 5014 C C . GLY A 1 652 ? -4.939 5.206 -16.589 1.00 90.19 652 GLY A C 1
ATOM 5015 O O . GLY A 1 652 ? -5.905 4.584 -17.041 1.00 90.19 652 GLY A O 1
ATOM 5016 N N . MET A 1 653 ? -3.860 5.472 -17.336 1.00 93.62 653 MET A N 1
ATOM 5017 C CA . MET A 1 653 ? -3.744 5.108 -18.761 1.00 93.62 653 MET A CA 1
ATOM 5018 C C . MET A 1 653 ? -3.006 3.795 -19.047 1.00 93.62 653 MET A C 1
ATOM 5020 O O . MET A 1 653 ? -3.096 3.304 -20.176 1.00 93.62 653 MET A O 1
ATOM 5024 N N . ALA A 1 654 ? -2.332 3.197 -18.063 1.00 97.50 654 ALA A N 1
ATOM 5025 C CA . ALA A 1 654 ? -1.691 1.903 -18.245 1.00 97.50 654 ALA A CA 1
ATOM 5026 C C . ALA A 1 654 ? -2.727 0.806 -18.517 1.00 97.50 654 ALA A C 1
ATOM 5028 O O . ALA A 1 654 ? -3.818 0.751 -17.922 1.00 97.50 654 ALA A O 1
ATOM 5029 N N . ARG A 1 655 ? -2.371 -0.081 -19.447 1.00 98.00 655 ARG A N 1
ATOM 5030 C CA . ARG A 1 655 ? -3.201 -1.198 -19.891 1.00 98.00 655 ARG A CA 1
ATOM 5031 C C . ARG A 1 655 ? -2.544 -2.520 -19.529 1.00 98.00 655 ARG A C 1
ATOM 5033 O O . ARG A 1 655 ? -1.328 -2.627 -19.393 1.00 98.00 655 ARG A O 1
ATOM 5040 N N . ILE A 1 656 ? -3.383 -3.542 -19.436 1.00 98.75 656 ILE A N 1
ATOM 5041 C CA . ILE A 1 656 ? -2.949 -4.933 -19.471 1.00 98.75 656 ILE A CA 1
ATOM 5042 C C . ILE A 1 656 ? -3.425 -5.513 -20.796 1.00 98.75 656 ILE A C 1
ATOM 5044 O O . ILE A 1 656 ? -4.626 -5.516 -21.084 1.00 98.75 656 ILE A O 1
ATOM 5048 N N . TRP A 1 657 ? -2.486 -5.998 -21.595 1.00 98.75 657 TRP A N 1
ATOM 5049 C CA . TRP A 1 657 ? -2.750 -6.696 -22.844 1.00 98.75 657 TRP A CA 1
ATOM 5050 C C . TRP A 1 657 ? -2.910 -8.183 -22.604 1.00 98.75 657 TRP A C 1
ATOM 5052 O O . TRP A 1 657 ? -2.252 -8.748 -21.737 1.00 98.75 657 TRP A O 1
ATOM 5062 N N . ARG A 1 658 ? -3.740 -8.821 -23.418 1.00 98.50 658 ARG A N 1
ATOM 5063 C CA . ARG A 1 658 ? -3.812 -10.266 -23.576 1.00 98.50 658 ARG A CA 1
ATOM 5064 C C . ARG A 1 658 ? -3.303 -10.618 -24.968 1.00 98.50 658 ARG A C 1
ATOM 5066 O O . ARG A 1 658 ? -3.793 -10.095 -25.966 1.00 98.50 658 ARG A O 1
ATOM 5073 N N . VAL A 1 659 ? -2.332 -11.519 -25.027 1.00 98.81 659 VAL A N 1
ATOM 5074 C CA . VAL A 1 659 ? -1.667 -11.951 -26.256 1.00 98.81 659 VAL A CA 1
ATOM 5075 C C . VAL A 1 659 ? -1.823 -13.457 -26.403 1.00 98.81 659 VAL A C 1
ATOM 5077 O O . VAL A 1 659 ? -1.298 -14.239 -25.607 1.00 98.81 659 VAL A O 1
ATOM 5080 N N . VAL A 1 660 ? -2.538 -13.869 -27.447 1.00 97.94 660 VAL A N 1
ATOM 5081 C CA . VAL A 1 660 ? -2.585 -15.263 -27.894 1.00 97.94 660 VAL A CA 1
ATOM 5082 C C . VAL A 1 660 ? -1.621 -15.390 -29.074 1.00 97.94 660 VAL A C 1
ATOM 5084 O O . VAL A 1 660 ? -1.789 -14.675 -30.060 1.00 97.94 660 VAL A O 1
ATOM 5087 N N . PRO A 1 661 ? -0.596 -16.260 -29.013 1.00 90.81 661 PRO A N 1
ATOM 5088 C CA . PRO A 1 661 ? 0.361 -16.397 -30.107 1.00 90.81 661 PRO A CA 1
ATOM 5089 C C . PRO A 1 661 ? -0.312 -16.655 -31.461 1.00 90.81 661 PRO A C 1
ATOM 5091 O O . PRO A 1 661 ? -1.034 -17.637 -31.624 1.00 90.81 661 PRO A O 1
ATOM 5094 N N . GLY A 1 662 ? -0.029 -15.791 -32.439 1.00 92.06 662 GLY A N 1
ATOM 5095 C CA . GLY A 1 662 ? -0.611 -15.848 -33.784 1.00 92.06 662 GLY A CA 1
ATOM 5096 C C . GLY A 1 662 ? -1.899 -15.037 -33.971 1.00 92.06 662 GLY A C 1
ATOM 5097 O O . GLY A 1 662 ? -2.387 -14.958 -35.098 1.00 92.06 662 GLY A O 1
ATOM 5098 N N . GLU A 1 663 ? -2.426 -14.424 -32.911 1.00 96.00 663 GLU A N 1
ATOM 5099 C CA . GLU A 1 663 ? -3.540 -13.470 -32.944 1.00 96.00 663 GLU A CA 1
ATOM 5100 C C . GLU A 1 663 ? -3.030 -12.042 -32.676 1.00 96.00 663 GLU A C 1
ATOM 5102 O O . GLU A 1 663 ? -1.915 -11.850 -32.185 1.00 96.00 663 GLU A O 1
ATOM 5107 N N . GLU A 1 664 ? -3.830 -11.027 -33.016 1.00 95.12 664 GLU A N 1
ATOM 5108 C CA . GLU A 1 664 ? -3.503 -9.638 -32.670 1.00 95.12 664 GLU A CA 1
ATOM 5109 C C . GLU A 1 664 ? -3.618 -9.420 -31.146 1.00 95.12 664 GLU A C 1
ATOM 5111 O O . GLU A 1 664 ? -4.513 -9.989 -30.517 1.00 95.12 664 GLU A O 1
ATOM 5116 N N . PRO A 1 665 ? -2.733 -8.615 -30.527 1.00 97.50 665 PRO A N 1
ATOM 5117 C CA . PRO A 1 665 ? -2.814 -8.321 -29.099 1.00 97.50 665 PRO A CA 1
ATOM 5118 C C . PRO A 1 665 ? -4.073 -7.504 -28.775 1.00 97.50 665 PRO A C 1
ATOM 5120 O O . PRO A 1 665 ? -4.376 -6.509 -29.434 1.00 97.50 665 PRO A O 1
ATOM 5123 N N . GLU A 1 666 ? -4.783 -7.885 -27.714 1.00 98.12 666 GLU A N 1
ATOM 5124 C CA . GLU A 1 666 ? -6.023 -7.230 -27.287 1.00 98.12 666 GLU A CA 1
ATOM 5125 C C . GLU A 1 666 ? -5.856 -6.562 -25.922 1.00 98.12 666 GLU A C 1
ATOM 5127 O O . GLU A 1 666 ? -5.254 -7.126 -25.008 1.00 98.12 666 GLU A O 1
ATOM 5132 N N . VAL A 1 667 ? -6.424 -5.367 -25.743 1.00 98.38 667 VAL A N 1
ATOM 5133 C CA . VAL A 1 667 ? -6.481 -4.735 -24.418 1.00 98.38 667 VAL A CA 1
ATOM 5134 C C . VAL A 1 667 ? -7.459 -5.522 -23.552 1.00 98.38 667 VAL A C 1
ATOM 5136 O O . VAL A 1 667 ? -8.666 -5.503 -23.790 1.00 98.38 667 VAL A O 1
ATOM 5139 N N . TRP A 1 668 ? -6.946 -6.198 -22.528 1.00 97.81 668 TRP A N 1
ATOM 5140 C CA . TRP A 1 668 ? -7.761 -6.975 -21.602 1.00 97.81 668 TRP A CA 1
ATOM 5141 C C . TRP A 1 668 ? -8.413 -6.084 -20.549 1.00 97.81 668 TRP A C 1
ATOM 5143 O O . TRP A 1 668 ? -9.595 -6.238 -20.236 1.00 97.81 668 TRP A O 1
ATOM 5153 N N . THR A 1 669 ? -7.657 -5.135 -19.992 1.00 97.00 669 THR A N 1
ATOM 5154 C CA . THR A 1 669 ? -8.184 -4.224 -18.975 1.00 97.00 669 THR A CA 1
ATOM 5155 C C . THR A 1 669 ? -7.375 -2.923 -18.870 1.00 97.00 669 THR A C 1
ATOM 5157 O O . THR A 1 669 ? -6.215 -2.880 -19.273 1.00 97.00 669 THR A O 1
ATOM 5160 N N . THR A 1 670 ? -7.984 -1.856 -18.342 1.00 95.81 670 THR A N 1
ATOM 5161 C CA . THR A 1 670 ? -7.404 -0.493 -18.265 1.00 95.81 670 THR A CA 1
ATOM 5162 C C . THR A 1 670 ? -7.626 0.156 -16.894 1.00 95.81 670 THR A C 1
ATOM 5164 O O . THR A 1 670 ? -8.271 -0.442 -16.031 1.00 95.81 670 THR A O 1
ATOM 5167 N N . GLY A 1 671 ? -7.150 1.386 -16.677 1.00 91.00 671 GLY A N 1
ATOM 5168 C CA . GLY A 1 671 ? -7.396 2.140 -15.440 1.00 91.00 671 GLY A CA 1
ATOM 5169 C C . GLY A 1 671 ? -6.317 1.953 -14.375 1.00 91.00 671 GLY A C 1
ATOM 5170 O O . GLY A 1 671 ? -6.621 2.104 -13.196 1.00 91.00 671 GLY A O 1
ATOM 5171 N N . PHE A 1 672 ? -5.106 1.589 -14.796 1.00 96.06 672 PHE A N 1
ATOM 5172 C CA . PHE A 1 672 ? -3.899 1.531 -13.970 1.00 96.06 672 PHE A CA 1
ATOM 5173 C C . PHE A 1 672 ? -3.012 2.737 -14.279 1.00 96.06 672 PHE A C 1
ATOM 5175 O O . PHE A 1 672 ? -3.135 3.335 -15.346 1.00 96.06 672 PHE A O 1
ATOM 5182 N N . THR A 1 673 ? -2.120 3.105 -13.374 1.00 93.81 673 THR A N 1
ATOM 5183 C CA . THR A 1 673 ? -1.233 4.260 -13.513 1.00 93.81 673 THR A CA 1
ATOM 5184 C C . THR A 1 673 ? 0.110 3.878 -14.128 1.00 93.81 673 THR A C 1
ATOM 5186 O O . THR A 1 673 ? 0.337 4.188 -15.292 1.00 93.81 673 THR A O 1
ATOM 5189 N N . ASN A 1 674 ? 0.984 3.194 -13.387 1.00 96.75 674 ASN A N 1
ATOM 5190 C CA . ASN A 1 674 ? 2.315 2.800 -13.858 1.00 96.75 674 ASN A CA 1
ATOM 5191 C C . ASN A 1 674 ? 2.597 1.346 -13.456 1.00 96.75 674 ASN A C 1
ATOM 5193 O O . ASN A 1 674 ? 3.190 1.110 -12.403 1.00 96.75 674 ASN A O 1
ATOM 5197 N N . ILE A 1 675 ? 2.149 0.371 -14.261 1.00 98.69 675 ILE A N 1
ATOM 5198 C CA . ILE A 1 675 ? 2.334 -1.058 -13.958 1.00 98.69 675 ILE A CA 1
ATOM 5199 C C . ILE A 1 675 ? 3.812 -1.412 -14.121 1.00 98.69 675 ILE A C 1
ATOM 5201 O O . ILE A 1 675 ? 4.436 -1.093 -15.134 1.00 98.69 675 ILE A O 1
ATOM 5205 N N . ILE A 1 676 ? 4.370 -2.084 -13.121 1.00 98.44 676 ILE A N 1
ATOM 5206 C CA . ILE A 1 676 ? 5.758 -2.551 -13.135 1.00 98.44 676 ILE A CA 1
ATOM 5207 C C . ILE A 1 676 ? 5.855 -4.070 -13.132 1.00 98.44 676 ILE A C 1
ATOM 5209 O O . ILE A 1 676 ? 6.800 -4.602 -13.701 1.00 98.44 676 ILE A O 1
ATOM 5213 N N . ASP A 1 677 ? 4.881 -4.765 -12.532 1.00 98.75 677 ASP A N 1
ATOM 5214 C CA . ASP A 1 677 ? 4.866 -6.224 -12.533 1.00 98.75 677 ASP A CA 1
ATOM 5215 C C . ASP A 1 677 ? 3.462 -6.830 -12.358 1.00 98.75 677 ASP A C 1
ATOM 5217 O O . ASP A 1 677 ? 2.531 -6.174 -11.875 1.00 98.75 677 ASP A O 1
ATOM 5221 N N . LEU A 1 678 ? 3.308 -8.090 -12.763 1.00 98.69 678 LEU A N 1
ATOM 5222 C CA . LEU A 1 678 ? 2.079 -8.877 -12.719 1.00 98.69 678 LEU A CA 1
ATOM 5223 C C . LEU A 1 678 ? 2.361 -10.267 -12.144 1.00 98.69 678 LEU A C 1
ATOM 5225 O O . LEU A 1 678 ? 3.398 -10.857 -12.409 1.00 98.69 678 LEU A O 1
ATOM 5229 N N . ALA A 1 679 ? 1.397 -10.848 -11.430 1.00 98.25 679 ALA A N 1
ATOM 5230 C CA . ALA A 1 679 ? 1.464 -12.259 -11.049 1.00 98.25 679 ALA A CA 1
ATOM 5231 C C . ALA A 1 679 ? 0.072 -12.873 -10.883 1.00 98.25 679 ALA A C 1
ATOM 5233 O O . ALA A 1 679 ? -0.822 -12.262 -10.301 1.00 98.25 679 ALA A O 1
ATOM 5234 N N . PHE A 1 680 ? -0.124 -14.104 -11.360 1.00 97.31 680 PHE A N 1
ATOM 5235 C CA . PHE A 1 680 ? -1.348 -14.856 -11.080 1.00 97.31 680 PHE A CA 1
ATOM 5236 C C . PHE A 1 680 ? -1.224 -15.629 -9.766 1.00 97.31 680 PHE A C 1
ATOM 5238 O O . PHE A 1 680 ? -0.249 -16.345 -9.539 1.00 97.31 680 PHE A O 1
ATOM 5245 N N . GLY A 1 681 ? -2.242 -15.514 -8.914 1.00 94.31 681 GLY A N 1
ATOM 5246 C CA . GLY A 1 681 ? -2.384 -16.331 -7.716 1.00 94.31 681 GLY A CA 1
ATOM 5247 C C . GLY A 1 681 ? -3.012 -17.700 -7.993 1.00 94.31 681 GLY A C 1
ATOM 5248 O O . GLY A 1 681 ? -3.640 -17.913 -9.034 1.00 94.31 681 GLY A O 1
ATOM 5249 N N . PRO A 1 682 ? -2.921 -18.633 -7.028 1.00 90.94 682 PRO A N 1
ATOM 5250 C CA . PRO A 1 682 ? -3.483 -19.980 -7.159 1.00 90.94 682 PRO A CA 1
ATOM 5251 C C . PRO A 1 682 ? -5.019 -20.006 -7.256 1.00 90.94 682 PRO A C 1
ATOM 5253 O O . PRO A 1 682 ? -5.589 -20.997 -7.708 1.00 90.94 682 PRO A O 1
ATOM 5256 N N . ASP A 1 683 ? -5.700 -18.933 -6.846 1.00 90.81 683 ASP A N 1
ATOM 5257 C CA . ASP A 1 683 ? -7.153 -18.765 -6.969 1.00 90.81 683 ASP A CA 1
ATOM 5258 C C . ASP A 1 683 ? -7.589 -18.215 -8.342 1.00 90.81 683 ASP A C 1
ATOM 5260 O O . ASP A 1 683 ? -8.781 -18.015 -8.579 1.00 90.81 683 ASP A O 1
ATOM 5264 N N . GLY A 1 684 ? -6.634 -17.975 -9.248 1.00 93.19 684 GLY A N 1
ATOM 5265 C CA . GLY A 1 684 ? -6.859 -17.380 -10.563 1.00 93.19 684 GLY A CA 1
ATOM 5266 C C . GLY A 1 684 ? -6.967 -15.854 -10.551 1.00 93.19 684 GLY A C 1
ATOM 5267 O O . GLY A 1 684 ? -7.241 -15.274 -11.600 1.00 93.19 684 GLY A O 1
ATOM 5268 N N . SER A 1 685 ? -6.769 -15.197 -9.403 1.00 96.19 685 SER A N 1
ATOM 5269 C CA . SER A 1 685 ? -6.700 -13.736 -9.344 1.00 96.19 685 SER A CA 1
ATOM 5270 C C . SER A 1 685 ? -5.413 -13.233 -9.986 1.00 96.19 685 SER A C 1
ATOM 5272 O O . SER A 1 685 ? -4.351 -13.822 -9.786 1.00 96.19 685 SER A O 1
ATOM 5274 N N . LEU A 1 686 ? -5.494 -12.117 -10.706 1.00 98.38 686 LEU A N 1
ATOM 5275 C CA . LEU A 1 686 ? -4.317 -11.384 -11.163 1.00 98.38 686 LEU A CA 1
ATOM 5276 C C . LEU A 1 686 ? -3.954 -10.319 -10.129 1.00 98.38 686 LEU A C 1
ATOM 5278 O O . LEU A 1 686 ? -4.799 -9.512 -9.748 1.00 98.38 686 LEU A O 1
ATOM 5282 N N . TYR A 1 687 ? -2.701 -10.293 -9.708 1.00 98.31 687 TYR A N 1
ATOM 5283 C CA . TYR A 1 687 ? -2.122 -9.231 -8.900 1.00 98.31 687 TYR A CA 1
ATOM 5284 C C . TYR A 1 687 ? -1.349 -8.288 -9.816 1.00 98.31 687 TYR A C 1
ATOM 5286 O O . TYR A 1 687 ? -0.593 -8.735 -10.677 1.00 98.31 687 TYR A O 1
ATOM 5294 N N . VAL A 1 688 ? -1.579 -6.992 -9.637 1.00 98.69 688 VAL A N 1
ATOM 5295 C CA . VAL A 1 688 ? -1.000 -5.905 -10.422 1.00 98.69 688 VAL A CA 1
ATOM 5296 C C . VAL A 1 688 ? -0.207 -5.019 -9.479 1.00 98.69 688 VAL A C 1
ATOM 5298 O O . VAL A 1 688 ? -0.766 -4.505 -8.507 1.00 98.69 688 VAL A O 1
ATOM 5301 N N . LEU A 1 689 ? 1.082 -4.862 -9.757 1.00 98.62 689 LEU A N 1
ATOM 5302 C CA . LEU A 1 689 ? 1.971 -3.983 -9.014 1.00 98.62 689 LEU A CA 1
ATOM 5303 C C . LEU A 1 689 ? 2.201 -2.703 -9.813 1.00 98.62 689 LEU A C 1
ATOM 5305 O O . LEU A 1 689 ? 2.644 -2.750 -10.960 1.00 98.62 689 LEU A O 1
ATOM 5309 N N . GLU A 1 690 ? 1.932 -1.564 -9.191 1.00 98.31 690 GLU A N 1
ATOM 5310 C CA . GLU A 1 690 ? 2.260 -0.246 -9.721 1.00 98.31 690 GLU A CA 1
ATOM 5311 C C . GLU A 1 690 ? 3.479 0.313 -8.992 1.00 98.31 690 GLU A C 1
ATOM 5313 O O . GLU A 1 690 ? 3.483 0.357 -7.761 1.00 98.31 690 GLU A O 1
ATOM 5318 N N . ILE A 1 691 ? 4.490 0.777 -9.732 1.00 96.62 691 ILE A N 1
ATOM 5319 C CA . ILE A 1 691 ? 5.683 1.413 -9.141 1.00 96.62 691 ILE A CA 1
ATOM 5320 C C . ILE A 1 691 ? 5.360 2.781 -8.525 1.00 96.62 691 ILE A C 1
ATOM 5322 O O . ILE A 1 691 ? 5.982 3.180 -7.544 1.00 96.62 691 ILE A O 1
ATOM 5326 N N . ALA A 1 692 ? 4.365 3.478 -9.079 1.00 89.56 692 ALA A N 1
ATOM 5327 C CA . ALA A 1 692 ? 3.857 4.752 -8.587 1.00 89.56 692 ALA A CA 1
ATOM 5328 C C . ALA A 1 692 ? 2.329 4.778 -8.729 1.00 89.56 692 ALA A C 1
ATOM 5330 O O . ALA A 1 692 ? 1.805 4.803 -9.843 1.00 89.56 692 ALA A O 1
ATOM 5331 N N . ALA A 1 693 ? 1.609 4.775 -7.607 1.00 83.88 693 ALA A N 1
ATOM 5332 C CA . ALA A 1 693 ? 0.145 4.712 -7.583 1.00 83.88 693 ALA A CA 1
ATOM 5333 C C . ALA A 1 693 ? -0.500 5.980 -8.173 1.00 83.88 693 ALA A C 1
ATOM 5335 O O . ALA A 1 693 ? -1.505 5.919 -8.885 1.00 83.88 693 ALA A O 1
ATOM 5336 N N . ASN A 1 694 ? 0.120 7.135 -7.909 1.00 79.62 694 ASN A N 1
ATOM 5337 C CA . ASN A 1 694 ? -0.364 8.455 -8.322 1.00 79.62 694 ASN A CA 1
ATOM 5338 C C . ASN A 1 694 ? 0.404 9.046 -9.519 1.00 79.62 694 ASN A C 1
ATOM 5340 O O . ASN A 1 694 ? 0.146 10.182 -9.917 1.00 79.62 694 ASN A O 1
ATOM 5344 N N . GLY A 1 695 ? 1.312 8.274 -10.125 1.00 87.38 695 GLY A N 1
ATOM 5345 C CA . GLY A 1 695 ? 2.046 8.662 -11.329 1.00 87.38 695 GLY A CA 1
ATOM 5346 C C . GLY A 1 695 ? 3.517 8.984 -11.079 1.00 87.38 695 GLY A C 1
ATOM 5347 O O . GLY A 1 695 ? 3.877 9.559 -10.054 1.00 87.38 695 GLY A O 1
ATOM 5348 N N . LEU A 1 696 ? 4.377 8.684 -12.054 1.00 88.19 696 LEU A N 1
ATOM 5349 C CA . LEU A 1 696 ? 5.816 8.980 -11.974 1.00 88.19 696 LEU A CA 1
ATOM 5350 C C . LEU A 1 696 ? 6.122 10.484 -11.830 1.00 88.19 696 LEU A C 1
ATOM 5352 O O . LEU A 1 696 ? 7.020 10.850 -11.079 1.00 88.19 696 LEU A O 1
ATOM 5356 N N . LEU A 1 697 ? 5.321 11.372 -12.435 1.00 83.94 697 LEU A N 1
ATOM 5357 C CA . LEU A 1 697 ? 5.464 12.824 -12.227 1.00 83.94 697 LEU A CA 1
ATOM 5358 C C . LEU A 1 697 ? 5.131 13.264 -10.791 1.00 83.94 697 LEU A C 1
ATOM 5360 O O . LEU A 1 697 ? 5.664 14.264 -10.311 1.00 83.94 697 LEU A O 1
ATOM 5364 N N . ALA A 1 698 ? 4.231 12.552 -10.104 1.00 73.62 698 ALA A N 1
ATOM 5365 C CA . ALA A 1 698 ? 3.955 12.791 -8.687 1.00 73.62 698 ALA A CA 1
ATOM 5366 C C . ALA A 1 698 ? 5.096 12.244 -7.814 1.00 73.62 698 ALA A C 1
ATOM 5368 O O . ALA A 1 698 ? 5.474 12.872 -6.824 1.00 73.62 698 ALA A O 1
ATOM 5369 N N . ALA A 1 699 ? 5.711 11.132 -8.224 1.00 74.75 699 ALA A N 1
ATOM 5370 C CA . ALA A 1 699 ? 6.884 10.576 -7.559 1.00 74.75 699 ALA A CA 1
ATOM 5371 C C . ALA A 1 699 ? 8.100 11.512 -7.607 1.00 74.75 699 ALA A C 1
ATOM 5373 O O . ALA A 1 699 ? 8.768 11.680 -6.587 1.00 74.75 699 ALA A O 1
ATOM 5374 N N . GLU A 1 700 ? 8.325 12.217 -8.721 1.00 74.88 700 GLU A N 1
ATOM 5375 C CA . GLU A 1 700 ? 9.328 13.297 -8.807 1.00 74.88 700 GLU A CA 1
ATOM 5376 C C . GLU A 1 700 ? 9.079 14.424 -7.785 1.00 74.88 700 GLU A C 1
ATOM 5378 O O . GLU A 1 700 ? 10.011 15.084 -7.324 1.00 74.88 700 GLU A O 1
ATOM 5383 N N . GLN A 1 701 ? 7.820 14.624 -7.386 1.00 67.50 701 GLN A N 1
ATOM 5384 C CA . GLN A 1 701 ? 7.400 15.600 -6.373 1.00 67.50 701 GLN A CA 1
ATOM 5385 C C . GLN A 1 701 ? 7.362 15.005 -4.952 1.00 67.50 701 GLN A C 1
ATOM 5387 O O . GLN A 1 701 ? 7.017 15.694 -3.991 1.00 67.50 701 GLN A O 1
ATOM 5392 N N . GLY A 1 702 ? 7.769 13.742 -4.797 1.00 51.19 702 GLY A N 1
ATOM 5393 C CA . GLY A 1 702 ? 7.925 13.056 -3.519 1.00 51.19 702 GLY A CA 1
ATOM 5394 C C . GLY A 1 702 ? 6.820 12.060 -3.164 1.00 51.19 702 GLY A C 1
ATOM 5395 O O . GLY A 1 702 ? 6.885 11.505 -2.065 1.00 51.19 702 GLY A O 1
ATOM 5396 N N . ASP A 1 703 ? 5.846 11.808 -4.045 1.00 70.12 703 ASP A N 1
ATOM 5397 C CA . ASP A 1 703 ? 4.852 10.734 -3.886 1.00 70.12 703 ASP A CA 1
ATOM 5398 C C . ASP A 1 703 ? 5.367 9.408 -4.464 1.00 70.12 703 ASP A C 1
ATOM 5400 O O . ASP A 1 703 ? 5.045 8.988 -5.574 1.00 70.12 703 ASP A O 1
ATOM 5404 N N . ILE A 1 704 ? 6.252 8.780 -3.701 1.00 74.44 704 ILE A N 1
ATOM 5405 C CA . ILE A 1 704 ? 7.066 7.636 -4.130 1.00 74.44 704 ILE A CA 1
ATOM 5406 C C . ILE A 1 704 ? 6.411 6.277 -3.844 1.00 74.44 704 ILE A C 1
ATOM 5408 O O . ILE A 1 704 ? 7.093 5.248 -3.830 1.00 74.44 704 ILE A O 1
ATOM 5412 N N . PHE A 1 705 ? 5.111 6.259 -3.541 1.00 82.44 705 PHE A N 1
ATOM 5413 C CA . PHE A 1 705 ? 4.410 5.040 -3.156 1.00 82.44 705 PHE A CA 1
ATOM 5414 C C . PHE A 1 705 ? 3.797 4.329 -4.360 1.00 82.44 705 PHE A C 1
ATOM 5416 O O . PHE A 1 705 ? 3.101 4.923 -5.183 1.00 82.44 705 PHE A O 1
ATOM 5423 N N . GLY A 1 706 ? 4.020 3.021 -4.420 1.00 88.44 706 GLY A N 1
ATOM 5424 C CA . GLY A 1 706 ? 3.344 2.123 -5.340 1.00 88.44 706 GLY A CA 1
ATOM 5425 C C . GLY A 1 706 ? 2.031 1.575 -4.785 1.00 88.44 706 GLY A C 1
ATOM 5426 O O . GLY A 1 706 ? 1.658 1.810 -3.630 1.00 88.44 706 GLY A O 1
ATOM 5427 N N . ALA A 1 707 ? 1.343 0.793 -5.613 1.00 91.19 707 ALA A N 1
ATOM 5428 C CA . ALA A 1 707 ? 0.118 0.099 -5.235 1.00 91.19 707 ALA A CA 1
ATOM 5429 C C . ALA A 1 707 ? 0.162 -1.380 -5.623 1.00 91.19 707 ALA A C 1
ATOM 5431 O O . ALA A 1 707 ? 0.717 -1.753 -6.652 1.00 91.19 707 ALA A O 1
ATOM 5432 N N . LEU A 1 708 ? -0.467 -2.220 -4.802 1.00 96.06 708 LEU A N 1
ATOM 5433 C CA . LEU A 1 708 ? -0.736 -3.621 -5.101 1.00 96.06 708 LEU A CA 1
ATOM 5434 C C . LEU A 1 708 ? -2.245 -3.805 -5.231 1.00 96.06 708 LEU A C 1
ATOM 5436 O O . LEU A 1 708 ? -2.995 -3.580 -4.277 1.00 96.06 708 LEU A O 1
ATOM 5440 N N . ILE A 1 709 ? -2.688 -4.224 -6.409 1.00 96.56 709 ILE A N 1
ATOM 5441 C CA . ILE A 1 709 ? -4.101 -4.333 -6.766 1.00 96.56 709 ILE A CA 1
ATOM 5442 C C . ILE A 1 709 ? -4.398 -5.780 -7.150 1.00 96.56 709 ILE A C 1
ATOM 5444 O O . ILE A 1 709 ? -3.725 -6.361 -7.993 1.00 96.56 709 ILE A O 1
ATOM 5448 N N . ARG A 1 710 ? -5.436 -6.365 -6.559 1.00 96.62 710 ARG A N 1
ATOM 5449 C CA . ARG A 1 710 ? -5.951 -7.689 -6.916 1.00 96.62 710 ARG A CA 1
ATOM 5450 C C . ARG A 1 710 ? -7.143 -7.549 -7.855 1.00 96.62 710 ARG A C 1
ATOM 5452 O O . ARG A 1 710 ? -8.065 -6.789 -7.570 1.00 96.62 710 ARG A O 1
ATOM 5459 N N . ILE A 1 711 ? -7.148 -8.323 -8.934 1.00 97.31 711 ILE A N 1
ATOM 5460 C CA . ILE A 1 711 ? -8.287 -8.543 -9.826 1.00 97.31 711 ILE A CA 1
ATOM 5461 C C . ILE A 1 711 ? -8.742 -9.989 -9.639 1.00 97.31 711 ILE A C 1
ATOM 5463 O O . ILE A 1 711 ? -8.064 -10.922 -10.069 1.00 97.31 711 ILE A O 1
ATOM 5467 N N . ALA A 1 712 ? -9.882 -10.189 -8.986 1.00 94.75 712 ALA A N 1
ATOM 5468 C CA . ALA A 1 712 ? -10.456 -11.517 -8.800 1.00 94.75 712 ALA A CA 1
ATOM 5469 C C . ALA A 1 712 ? -10.961 -12.102 -10.140 1.00 94.75 712 ALA A C 1
ATOM 5471 O O . ALA A 1 712 ? -11.253 -11.346 -11.070 1.00 94.75 712 ALA A O 1
ATOM 5472 N N . PRO A 1 713 ? -11.150 -13.434 -10.262 1.00 93.50 713 PRO A N 1
ATOM 5473 C CA . PRO A 1 713 ? -11.623 -14.064 -11.505 1.00 93.50 713 PRO A CA 1
ATOM 5474 C C . PRO A 1 713 ? -12.976 -13.548 -12.024 1.00 93.50 713 PRO A C 1
ATOM 5476 O O . PRO A 1 713 ? -13.290 -13.690 -13.202 1.00 93.50 713 PRO A O 1
ATOM 5479 N N . ASN A 1 714 ? -13.796 -12.957 -11.148 1.00 91.56 714 ASN A N 1
ATOM 5480 C CA . ASN A 1 714 ? -15.065 -12.310 -11.499 1.00 91.56 714 ASN A CA 1
ATOM 5481 C C . ASN A 1 714 ? -14.891 -10.875 -12.054 1.00 91.56 714 ASN A C 1
ATOM 5483 O O . ASN A 1 714 ? -15.887 -10.246 -12.406 1.00 91.56 714 ASN A O 1
ATOM 5487 N N . GLY A 1 715 ? -13.659 -10.360 -12.115 1.00 90.62 715 GLY A N 1
ATOM 5488 C CA . GLY A 1 715 ? -13.312 -9.003 -12.539 1.00 90.62 715 GLY A CA 1
ATOM 5489 C C . GLY A 1 715 ? -13.342 -7.947 -11.428 1.00 90.62 715 GLY A C 1
ATOM 5490 O O . GLY A 1 715 ? -13.068 -6.780 -11.704 1.00 90.62 715 GLY A O 1
ATOM 5491 N N . GLU A 1 716 ? -13.670 -8.317 -10.186 1.00 92.62 716 GLU A N 1
ATOM 5492 C CA . GLU A 1 716 ? -13.669 -7.395 -9.047 1.00 92.62 716 GLU A CA 1
ATOM 5493 C C . GLU A 1 716 ? -12.246 -6.935 -8.724 1.00 92.62 716 GLU A C 1
ATOM 5495 O O . GLU A 1 716 ? -11.332 -7.753 -8.620 1.00 92.62 716 GLU A O 1
ATOM 5500 N N . ARG A 1 717 ? -12.069 -5.619 -8.560 1.00 92.50 717 ARG A N 1
ATOM 5501 C CA . ARG A 1 717 ? -10.779 -5.008 -8.233 1.00 92.50 717 ARG A CA 1
ATOM 5502 C C . ARG A 1 717 ? -10.731 -4.585 -6.774 1.00 92.50 717 ARG A C 1
ATOM 5504 O O . ARG A 1 717 ? -11.651 -3.928 -6.289 1.00 92.50 717 ARG A O 1
ATOM 5511 N N . THR A 1 718 ? -9.632 -4.895 -6.102 1.00 88.00 718 THR A N 1
ATOM 5512 C CA . THR A 1 718 ? -9.377 -4.497 -4.717 1.00 88.00 718 THR A CA 1
ATOM 5513 C C . THR A 1 718 ? -7.941 -4.019 -4.584 1.00 88.00 718 THR A C 1
ATOM 5515 O O . THR A 1 718 ? -7.010 -4.767 -4.871 1.00 88.00 718 THR A O 1
ATOM 5518 N N . THR A 1 719 ? -7.746 -2.783 -4.135 1.00 86.00 719 THR A N 1
ATOM 5519 C CA . THR A 1 719 ? -6.418 -2.286 -3.765 1.00 86.00 719 THR A CA 1
ATOM 5520 C C . THR A 1 719 ? -6.047 -2.864 -2.403 1.00 86.00 719 THR A C 1
ATOM 5522 O O . THR A 1 719 ? -6.688 -2.544 -1.404 1.00 86.00 719 THR A O 1
ATOM 5525 N N . LEU A 1 720 ? -5.045 -3.742 -2.375 1.00 83.81 720 LEU A N 1
ATOM 5526 C CA . LEU A 1 720 ? -4.545 -4.389 -1.159 1.00 83.81 720 LEU A CA 1
ATOM 5527 C C . LEU A 1 720 ? -3.552 -3.491 -0.423 1.00 83.81 720 LEU A C 1
ATOM 5529 O O . LEU A 1 720 ? -3.532 -3.440 0.804 1.00 83.81 720 LEU A O 1
ATOM 5533 N N . VAL A 1 721 ? -2.739 -2.762 -1.187 1.00 82.25 721 VAL A N 1
ATOM 5534 C CA . VAL A 1 721 ? -1.751 -1.816 -0.673 1.00 82.25 721 VAL A CA 1
ATOM 5535 C C . VAL A 1 721 ? -1.755 -0.577 -1.551 1.00 82.25 721 VAL A C 1
ATOM 5537 O O . VAL A 1 721 ? -1.756 -0.692 -2.772 1.00 82.25 721 VAL A O 1
ATOM 5540 N N . SER A 1 722 ? -1.736 0.601 -0.938 1.00 73.50 722 SER A N 1
ATOM 5541 C CA . SER A 1 722 ? -1.615 1.884 -1.646 1.00 73.50 722 SER A CA 1
ATOM 5542 C C . SER A 1 722 ? -0.644 2.854 -0.975 1.00 73.50 722 SER A C 1
ATOM 5544 O O . SER A 1 722 ? -0.567 4.007 -1.381 1.00 73.50 722 SER A O 1
ATOM 5546 N N . GLN A 1 723 ? 0.020 2.425 0.104 1.00 65.62 723 GLN A N 1
ATOM 5547 C CA . GLN A 1 723 ? 0.946 3.207 0.925 1.00 65.62 723 GLN A CA 1
ATOM 5548 C C . GLN A 1 723 ? 2.001 2.271 1.532 1.00 65.62 723 GLN A C 1
ATOM 5550 O O . GLN A 1 723 ? 1.751 1.078 1.712 1.00 65.62 723 GLN A O 1
ATOM 5555 N N . GLY A 1 724 ? 3.176 2.806 1.865 1.00 69.38 724 GLY A N 1
ATOM 5556 C CA . GLY A 1 724 ? 4.258 2.071 2.534 1.00 69.38 724 GLY A CA 1
ATOM 5557 C C . GLY A 1 724 ? 5.119 1.182 1.623 1.00 69.38 724 GLY A C 1
ATOM 5558 O O . GLY A 1 724 ? 6.250 0.878 1.993 1.00 69.38 724 GLY A O 1
ATOM 5559 N N . LEU A 1 725 ? 4.649 0.826 0.422 1.00 83.50 725 LEU A N 1
ATOM 5560 C CA . LEU A 1 725 ? 5.495 0.268 -0.639 1.00 83.50 725 LEU A CA 1
ATOM 5561 C C . LEU A 1 725 ? 6.177 1.409 -1.390 1.00 83.50 725 LEU A C 1
ATOM 5563 O O . LEU A 1 725 ? 5.571 2.028 -2.258 1.00 83.50 725 LEU A O 1
ATOM 5567 N N . VAL A 1 726 ? 7.423 1.708 -1.040 1.00 83.94 726 VAL A N 1
ATOM 5568 C CA . VAL A 1 726 ? 8.225 2.740 -1.711 1.00 83.94 726 VAL A CA 1
ATOM 5569 C C . VAL A 1 726 ? 8.848 2.155 -2.975 1.00 83.94 726 VAL A C 1
ATOM 5571 O O . VAL A 1 726 ? 9.537 1.140 -2.877 1.00 83.94 726 VAL A O 1
ATOM 5574 N N . PHE A 1 727 ? 8.603 2.777 -4.134 1.00 90.12 727 PHE A N 1
ATOM 5575 C CA . PHE A 1 727 ? 9.093 2.357 -5.457 1.00 90.12 727 PHE A CA 1
ATOM 5576 C C . PHE A 1 727 ? 9.196 0.832 -5.625 1.00 90.12 727 PHE A C 1
ATOM 5578 O O . PHE A 1 727 ? 10.304 0.299 -5.789 1.00 90.12 727 PHE A O 1
ATOM 5585 N N . PRO A 1 728 ? 8.077 0.096 -5.509 1.00 97.12 728 PRO A N 1
ATOM 5586 C CA . PRO A 1 728 ? 8.118 -1.336 -5.690 1.00 97.12 728 PRO A CA 1
ATOM 5587 C C . PRO A 1 728 ? 8.402 -1.680 -7.157 1.00 97.12 728 PRO A C 1
ATOM 5589 O O . PRO A 1 728 ? 8.033 -0.933 -8.060 1.00 97.12 728 PRO A O 1
ATOM 5592 N N . SER A 1 729 ? 9.087 -2.792 -7.397 1.00 97.25 729 SER A N 1
ATOM 5593 C CA . SER A 1 729 ? 9.754 -3.049 -8.686 1.00 97.25 729 SER A CA 1
ATOM 5594 C C . SER A 1 729 ? 9.697 -4.497 -9.173 1.00 97.25 729 SER A C 1
ATOM 5596 O O . SER A 1 729 ? 10.247 -4.798 -10.227 1.00 97.25 729 SER A O 1
ATOM 5598 N N . GLY A 1 730 ? 9.068 -5.390 -8.412 1.00 98.00 730 GLY A N 1
ATOM 5599 C CA . GLY A 1 730 ? 8.896 -6.792 -8.779 1.00 98.00 730 GLY A CA 1
ATOM 5600 C C . GLY A 1 730 ? 7.905 -7.479 -7.852 1.00 98.00 730 GLY A C 1
ATOM 5601 O O . GLY A 1 730 ? 7.755 -7.074 -6.696 1.00 98.00 730 GLY A O 1
ATOM 5602 N N . LEU A 1 731 ? 7.220 -8.494 -8.364 1.00 98.31 731 LEU A N 1
ATOM 5603 C CA . LEU A 1 731 ? 6.096 -9.175 -7.739 1.00 98.31 731 LEU A CA 1
ATOM 5604 C C . LEU A 1 731 ? 6.195 -10.683 -7.988 1.00 98.31 731 LEU A C 1
ATOM 5606 O O . LEU A 1 731 ? 6.268 -11.137 -9.122 1.00 98.31 731 LEU A O 1
ATOM 5610 N N . ALA A 1 732 ? 6.086 -11.481 -6.930 1.00 97.94 732 ALA A N 1
ATOM 5611 C CA . ALA A 1 732 ? 5.924 -12.926 -7.051 1.00 97.94 732 ALA A CA 1
ATOM 5612 C C . ALA A 1 732 ? 4.882 -13.453 -6.063 1.00 97.94 732 ALA A C 1
ATOM 5614 O O . ALA A 1 732 ? 4.757 -12.960 -4.940 1.00 97.94 732 ALA A O 1
ATOM 5615 N N . ILE A 1 733 ? 4.160 -14.500 -6.465 1.00 96.69 733 ILE A N 1
ATOM 5616 C CA . ILE A 1 733 ? 3.308 -15.273 -5.559 1.00 96.69 733 ILE A CA 1
ATOM 5617 C C . ILE A 1 733 ? 4.077 -16.516 -5.128 1.00 96.69 733 ILE A C 1
ATOM 5619 O O . ILE A 1 733 ? 4.499 -17.319 -5.962 1.00 96.69 733 ILE A O 1
ATOM 5623 N N . GLY A 1 734 ? 4.273 -16.661 -3.821 1.00 93.06 734 GLY A N 1
ATOM 5624 C CA . GLY A 1 734 ? 4.982 -17.792 -3.246 1.00 93.06 734 GLY A CA 1
ATOM 5625 C C . GLY A 1 734 ? 4.183 -19.093 -3.304 1.00 93.06 734 GLY A C 1
ATOM 5626 O O . GLY A 1 734 ? 2.951 -19.079 -3.386 1.00 93.06 734 GLY A O 1
ATOM 5627 N N . PRO A 1 735 ? 4.860 -20.251 -3.192 1.00 90.38 735 PRO A N 1
ATOM 5628 C CA . PRO A 1 735 ? 4.197 -21.554 -3.087 1.00 90.38 735 PRO A CA 1
ATOM 5629 C C . PRO A 1 735 ? 3.334 -21.685 -1.819 1.00 90.38 735 PRO A C 1
ATOM 5631 O O . PRO A 1 735 ? 2.487 -22.571 -1.729 1.00 90.38 735 PRO A O 1
ATOM 5634 N N . ASP A 1 736 ? 3.536 -20.803 -0.841 1.00 87.06 736 ASP A N 1
ATOM 5635 C CA . ASP A 1 736 ? 2.720 -20.668 0.363 1.00 87.06 736 ASP A CA 1
ATOM 5636 C C . ASP A 1 736 ? 1.460 -19.803 0.161 1.00 87.06 736 ASP A C 1
ATOM 5638 O O . ASP A 1 736 ? 0.677 -19.640 1.097 1.00 87.06 736 ASP A O 1
ATOM 5642 N N . GLY A 1 737 ? 1.251 -19.272 -1.048 1.00 88.94 737 GLY A N 1
ATOM 5643 C CA . GLY A 1 737 ? 0.130 -18.408 -1.407 1.00 88.94 737 GLY A CA 1
ATOM 5644 C C . GLY A 1 737 ? 0.289 -16.949 -0.977 1.00 88.94 737 GLY A C 1
ATOM 5645 O O . GLY A 1 737 ? -0.656 -16.182 -1.152 1.00 88.94 737 GLY A O 1
ATOM 5646 N N . ARG A 1 738 ? 1.444 -16.556 -0.421 1.00 91.94 738 ARG A N 1
ATOM 5647 C CA . ARG A 1 738 ? 1.716 -15.170 -0.012 1.00 91.94 738 ARG A CA 1
ATOM 5648 C C . ARG A 1 738 ? 2.302 -14.347 -1.148 1.00 91.94 738 ARG A C 1
ATOM 5650 O O . ARG A 1 738 ? 2.833 -14.884 -2.119 1.00 91.94 738 ARG A O 1
ATOM 5657 N N . ILE A 1 739 ? 2.222 -13.030 -1.000 1.00 95.75 739 ILE A N 1
ATOM 5658 C CA . ILE A 1 739 ? 2.674 -12.072 -2.005 1.00 95.75 739 ILE A CA 1
ATOM 5659 C C . ILE A 1 739 ? 4.039 -11.529 -1.587 1.00 95.75 739 ILE A C 1
ATOM 5661 O O . ILE A 1 739 ? 4.222 -11.115 -0.444 1.00 95.75 739 ILE A O 1
ATOM 5665 N N . TYR A 1 740 ? 4.992 -11.523 -2.511 1.00 97.56 740 TYR A N 1
ATOM 5666 C CA . TYR A 1 740 ? 6.346 -11.024 -2.312 1.00 97.56 740 TYR A CA 1
ATOM 5667 C C . TYR A 1 740 ? 6.589 -9.859 -3.260 1.00 97.56 740 TYR A C 1
ATOM 5669 O O . TYR A 1 740 ? 6.308 -9.972 -4.451 1.00 97.56 740 TYR A O 1
ATOM 5677 N N . VAL A 1 741 ? 7.090 -8.747 -2.728 1.00 98.19 741 VAL A N 1
ATOM 5678 C CA . VAL A 1 741 ? 7.315 -7.514 -3.486 1.00 98.19 741 VAL A CA 1
ATOM 5679 C C . VAL A 1 741 ? 8.729 -7.003 -3.242 1.00 98.19 741 VAL A C 1
ATOM 5681 O O . VAL A 1 741 ? 9.145 -6.856 -2.091 1.00 98.19 741 VAL A O 1
ATOM 5684 N N . SER A 1 742 ? 9.457 -6.703 -4.314 1.00 98.25 742 SER A N 1
ATOM 5685 C CA . SER A 1 742 ? 10.690 -5.914 -4.240 1.00 98.25 742 SER A CA 1
ATOM 5686 C C . SER A 1 742 ? 10.316 -4.462 -3.964 1.00 98.25 742 SER A C 1
ATOM 5688 O O . SER A 1 742 ? 9.511 -3.898 -4.699 1.00 98.25 742 SER A O 1
ATOM 5690 N N . ALA A 1 743 ? 10.875 -3.866 -2.913 1.00 93.06 743 ALA A N 1
ATOM 5691 C CA . ALA A 1 743 ? 10.633 -2.491 -2.474 1.00 93.06 743 ALA A CA 1
ATOM 5692 C C . ALA A 1 743 ? 11.949 -1.703 -2.380 1.00 93.06 743 ALA A C 1
ATOM 5694 O O . ALA A 1 743 ? 13.031 -2.287 -2.268 1.00 93.06 743 ALA A O 1
ATOM 5695 N N . ASN A 1 744 ? 11.854 -0.370 -2.423 1.00 90.06 744 ASN A N 1
ATOM 5696 C CA . ASN A 1 744 ? 12.984 0.545 -2.629 1.00 90.06 744 ASN A CA 1
ATOM 5697 C C . ASN A 1 744 ? 13.794 0.154 -3.877 1.00 90.06 744 ASN A C 1
ATOM 5699 O O . ASN A 1 744 ? 15.025 0.145 -3.869 1.00 90.06 744 ASN A O 1
ATOM 5703 N N . GLY A 1 745 ? 13.094 -0.226 -4.950 1.00 92.94 745 GLY A N 1
ATOM 5704 C CA . GLY A 1 745 ? 13.698 -0.827 -6.136 1.00 92.94 745 GLY A CA 1
ATOM 5705 C C . GLY A 1 745 ? 14.643 0.102 -6.891 1.00 92.94 745 GLY A C 1
ATOM 5706 O O . GLY A 1 745 ? 15.462 -0.361 -7.677 1.00 92.94 745 GLY A O 1
ATOM 5707 N N . THR A 1 746 ? 14.555 1.411 -6.679 1.00 90.81 746 THR A N 1
ATOM 5708 C CA . THR A 1 746 ? 15.400 2.421 -7.333 1.00 90.81 746 THR A CA 1
ATOM 5709 C C . THR A 1 746 ? 16.591 2.859 -6.478 1.00 90.81 746 THR A C 1
ATOM 5711 O O . THR A 1 746 ? 17.312 3.770 -6.885 1.00 90.81 746 THR A O 1
ATOM 5714 N N . SER A 1 747 ? 16.800 2.234 -5.314 1.00 87.94 747 SER A N 1
ATOM 5715 C CA . SER A 1 747 ? 17.839 2.607 -4.352 1.00 87.94 747 SER A CA 1
ATOM 5716 C C . SER A 1 747 ? 18.942 1.552 -4.249 1.00 87.94 747 SER A C 1
ATOM 5718 O O . SER A 1 747 ? 18.694 0.343 -4.236 1.00 87.94 747 SER A O 1
ATOM 5720 N N . ALA A 1 748 ? 20.179 2.022 -4.098 1.00 90.12 748 ALA A N 1
ATOM 5721 C CA . ALA A 1 748 ? 21.330 1.199 -3.743 1.00 90.12 748 ALA A CA 1
ATOM 5722 C C . ALA A 1 748 ? 21.345 0.893 -2.236 1.00 90.12 748 ALA A C 1
ATOM 5724 O O . ALA A 1 748 ? 21.076 1.780 -1.432 1.00 90.12 748 ALA A O 1
ATOM 5725 N N . ALA A 1 749 ? 21.700 -0.334 -1.844 1.00 85.75 749 ALA A N 1
ATOM 5726 C CA . ALA A 1 749 ? 21.855 -0.808 -0.461 1.00 85.75 749 ALA A CA 1
ATOM 5727 C C . ALA A 1 749 ? 20.649 -0.645 0.494 1.00 85.75 749 ALA A C 1
ATOM 5729 O O . ALA A 1 749 ? 20.731 -1.044 1.656 1.00 85.75 749 ALA A O 1
ATOM 5730 N N . GLU A 1 750 ? 19.529 -0.101 0.029 1.00 86.00 750 GLU A N 1
ATOM 5731 C CA . GLU A 1 750 ? 18.289 0.097 0.793 1.00 86.00 750 GLU A CA 1
ATOM 5732 C C . GLU A 1 750 ? 17.146 -0.792 0.285 1.00 86.00 750 GLU A C 1
ATOM 5734 O O . GLU A 1 750 ? 16.072 -0.848 0.891 1.00 86.00 750 GLU A O 1
ATOM 5739 N N . GLY A 1 751 ? 17.390 -1.515 -0.810 1.00 91.94 751 GLY A N 1
ATOM 5740 C CA . GLY A 1 751 ? 16.458 -2.447 -1.416 1.00 91.94 751 GLY A CA 1
ATOM 5741 C C . GLY A 1 751 ? 16.034 -3.546 -0.450 1.00 91.94 751 GLY A C 1
ATOM 5742 O O . GLY A 1 751 ? 16.838 -4.065 0.337 1.00 91.94 751 GLY A O 1
ATOM 5743 N N . GLN A 1 752 ? 14.761 -3.914 -0.519 1.00 95.31 752 GLN A N 1
ATOM 5744 C CA . GLN A 1 752 ? 14.164 -4.947 0.318 1.00 95.31 752 GLN A CA 1
ATOM 5745 C C . GLN A 1 752 ? 13.268 -5.862 -0.505 1.00 95.31 752 GLN A C 1
ATOM 5747 O O . GLN A 1 752 ? 12.751 -5.470 -1.546 1.00 95.31 752 GLN A O 1
ATOM 5752 N N . VAL A 1 753 ? 13.041 -7.066 0.009 1.00 97.38 753 VAL A N 1
ATOM 5753 C CA . VAL A 1 753 ? 11.876 -7.868 -0.359 1.00 97.38 753 VAL A CA 1
ATOM 5754 C C . VAL A 1 753 ? 10.959 -7.921 0.845 1.00 97.38 753 VAL A C 1
ATOM 5756 O O . VAL A 1 753 ? 11.375 -8.315 1.939 1.00 97.38 753 VAL A O 1
ATOM 5759 N N . VAL A 1 754 ? 9.708 -7.540 0.628 1.00 94.38 754 VAL A N 1
ATOM 5760 C CA . VAL A 1 754 ? 8.653 -7.601 1.630 1.00 94.38 754 VAL A CA 1
ATOM 5761 C C . VAL A 1 754 ? 7.650 -8.692 1.301 1.00 94.38 754 VAL A C 1
ATOM 5763 O O . VAL A 1 754 ? 7.338 -8.942 0.139 1.00 94.38 754 VAL A O 1
ATOM 5766 N N . ARG A 1 755 ? 7.127 -9.327 2.344 1.00 92.88 755 ARG A N 1
ATOM 5767 C CA . ARG A 1 755 ? 6.038 -10.293 2.272 1.00 92.88 755 ARG A CA 1
ATOM 5768 C C . ARG A 1 755 ? 4.742 -9.660 2.768 1.00 92.88 755 ARG A C 1
ATOM 5770 O O . ARG A 1 755 ? 4.729 -9.006 3.812 1.00 92.88 755 ARG A O 1
ATOM 5777 N N . ILE A 1 756 ? 3.670 -9.880 2.014 1.00 88.62 756 ILE A N 1
ATOM 5778 C CA . ILE A 1 756 ? 2.322 -9.354 2.239 1.00 88.62 756 ILE A CA 1
ATOM 5779 C C . ILE A 1 756 ? 1.350 -10.535 2.352 1.00 88.62 756 ILE A C 1
ATOM 5781 O O . ILE A 1 756 ? 1.391 -11.471 1.545 1.00 88.62 756 ILE A O 1
ATOM 5785 N N . GLU A 1 757 ? 0.483 -10.487 3.363 1.00 78.81 757 GLU A N 1
ATOM 5786 C CA . GLU A 1 757 ? -0.645 -11.415 3.497 1.00 78.81 757 GLU A CA 1
ATOM 5787 C C . GLU A 1 757 ? -1.786 -10.971 2.549 1.00 78.81 757 GLU A C 1
ATOM 5789 O O . GLU A 1 757 ? -2.094 -9.775 2.538 1.00 78.81 757 GLU A O 1
ATOM 5794 N N . PRO A 1 758 ? -2.370 -11.879 1.736 1.00 62.44 758 PRO A N 1
ATOM 5795 C CA . PRO A 1 758 ? -3.373 -11.548 0.712 1.00 62.44 758 PRO A CA 1
ATOM 5796 C C . PRO A 1 758 ? -4.686 -10.931 1.206 1.00 62.44 758 PRO A C 1
ATOM 5798 O O . PRO A 1 758 ? -5.133 -11.271 2.329 1.00 62.44 758 PRO A O 1
#

Radius of gyration: 35.59 Å; chains: 1; bounding box: 90×67×97 Å

pLDDT: mean 87.54, std 13.44, range [37.12, 98.88]

Sequence (758 aa):
ERGRFVRYPSWPEGFRDLAYRLVDPAYVYRHNQRRTIAEILPTWAPVSDGNAPESYISAVEAFMQRLEMPQVPGLELVIDLIPTTNENRPGWPMTPTSVTVHETGNPRPGADARAHRNFTHDGGGKEGVSFHFVVDDHRAYQLLPLDEVAWHAADGPDGPGNRTSLAVETCVNSDADWQRTLDNLARLLAAICRMYGWGADRIVQHNRWSGKNCPTRLREAGWSDLIAQVRRYLDDPQPADGARYFPETGHAIAGGFRAYWERFGGLPLFGYPLTGELTEPCEDGKERTVQYFERAVFEWHPDAPDGWKVQLRRLGADLTASRSNTLPFQRVEAASDTNCTFVQETGHRLCNGFWAYWEQRGGLRIFGYPISEEFVEGDLVVQYFERARFEWHPGAWPERYDVLLGRLGVERLTAPAFEVVASGLDNPRGLAFGPDGSLYVAEAGRGGESPCIAGPEGNEICYGLSGALTRVADGAQERVVTGLPSLAQADGGAALGPHDVAVRDDGSLVAVIGLGANPAARNQLGEAGANFGLLVAIWDGGEWTTIADLAAYEAANDPDGAGPDSNPYAVLVEPDRYIVVDAGANALLAVTADGSISTLAVFPPQEVDAPPFLDVPPGTKIPAQSVPTTVVKGPDGAYYVGELTGFPFPPGMARIWRVVPGEEPEVWTTGFTNIIDLAFGPDGSLYVLEIAANGLLAAEQGDIFGALIRIAPNGERTTLVSQGLVFPSGLAIGPDGRIYVSANGTSAAEGQVVRIEP

Foldseek 3Di:
DDDDDDDDPDPVVVLVVVLLLLQAPVHPVVVVVDDALLRPQCVVANVVNVGDSVVSSVVSVVVVPQQDFPQFQQAAEAEDAQRPPAPQFVQAFAAAQFAAEFEPPDQAAPCAQVVVLVCLNVQVPPVSFDAQWEFFLHHMYGHGGPGGFTHDLPQDPPFCCRRHYHYYYQYNHNPTDPVSSLLNVLRVRLSVCVVVVHQLVRYHYSCVRPVPCGPPVVVVDPVVVSSVSNVVNNPPDDDPPAWDHHSVQREIDHDPRVVCLVPAAHCQAFNAWNDYFDWDQAPVRDTFTWTFTQWWIWTAQPVDPPVLRIATGQLLCVQCVVVCPAQFQDADDADDDPFWHADPVQREIQGHLRNVCCVPRAHCRAQNAWRGYFDDDPNWTWTHGRTWIWTQQPQDPPRPNSIGTHRSSCCVVPAFPWDFLWFQAQLWFAWEAEPVQKIKIWHLFQADDDDWDQALVRAIWHKFQGTFIWIGDPSDIDGQATRWIWIGHPQSFPIFTFQYWYADNVRWIKTAGFDRFQLVRLVSRPPSSQRHQFIWTADHSRDIDTQERRQVVQQVCLPQVPHRDFTWHEWDDDPFWIWIDTLGSQFIWTAGSNHDIDTQAHDFWDWDWDDVVVVDPGPDTDTWGFRWHEWDQAPVRWIWIWGQIHPVQDAFAIFIWTGDGPDYIDGPDTGHGGWQYWDAFPQRKIKTKHQARRTPVSVSNPRQWIWIWIQGPVRDIDTPDGGPQGRWHYWDQGPVRWIWIWGPSRHRRGITIIIGDD

InterPro domains:
  IPR002502 N-acetylmuramoyl-L-alanine amidase domain [PF01510] (94-216)
  IPR002502 N-acetylmuramoyl-L-alanine amidase domain [SM00644] (84-227)
  IPR002502 N-acetylmuramoyl-L-alanine amidase domain [cd06583] (96-215)
  IPR011042 Six-bladed beta-propeller, TolB-like [G3DSA:2.120.10.30] (497-758)
  IPR036505 N-acetylmuramoyl-L-alanine amidase/PGRP domain superfamily [G3DSA:3.40.80.10] (74-230)
  IPR036505 N-acetylmuramoyl-L-alanine amidase/PGRP domain superfamily [SSF55846] (79-231)
  IPR048031 ScyD/ScyE-like [NF033206] (419-756)
  IPR051206 N-acetylmuramoyl-L-alanine amidase 2 [PTHR30417] (82-259)